Protein AF-0000000085016955 (afdb_homodimer)

Foldseek 3Di:
DEEEEDPLCVVLSVLLCVLQVHYYWDKDWDADPVGDIDIAGPDQDPDQEYEYEFAQLVPVNRLVSVQVVLVNVVVSVHNAYEYEHQHHPLLVLQDDPDPPDDSVLLVSLVVCLVRHQYYEYEPRLDDCSCVSHPHHYYYFYCLLLVLVVCLVVFDQAEEEELAPSFQVSSVNSCVSNVHHYFYWDWDDPDPVDIAIDTPPDQQAAHEYEYEEAEDACQVSVLVNLLRSVVSHHDAYEYEHAEDSHPDCNVVSNVVSRHPYYAYDVSYDDPRRDGYCSNRVSVVVVPD/DEEEEDPLCVVLSVLLCVLQVHYYWDKDWDADPVGDIDIAGPDQDPDQEYEYEFAQLVPVNRLVSVQVVLVNVVVSVHNAYEYEHQHHPLLVLQDDPDPPDDSVLLVSLVVCLVRHQYYEYEPRLDDCSCVSHPHHYYYFYCLLLQLVVCLVVFDQAEEEELDPSFQVSSVNSCVSNVHHYFYWDWDDPDPVDIAIDTPDDQQAAHEYEYEEAEDACQVSVLVNLLRSVVSHHDAYEYEHAEYSHPDCNVVSNVVSRHPYYAYDVSYDDPRRDGYCSNRVSVVVVPD

Radius of gyration: 27.91 Å; Cα contacts (8 Å, |Δi|>4): 1408; chains: 2; bounding box: 60×86×57 Å

Sequence (574 aa):
MIIVPGSKSQELAYKVSKALDVEMARVEFKRFPDNEIYVRILSEVNEDEAVIVSTQREQNDAIVEAILLADALKECGVKEITLVAPYLAYARQDKLFNPGEAISIRALAKIYSNIFDRVITINPHEEHIKEFFTIPFISGDAVPKLAEYVKDKLNDPIVLGPDQGALRFAKVAAEVLGTEYDYLEKTRISPTEIKIAPKSLDVKDRDVLIVDDIISTGGTVATAAKMLKEQGANEIIAACVHPVLIGDALNKLYFSGIKEVVGTNTFSSEVSRVDVSEVIAKLIKEGMIIVPGSKSQELAYKVSKALDVEMARVEFKRFPDNEIYVRILSEVNEDEAVIVSTQREQNDAIVEAILLADALKECGVKEITLVAPYLAYARQDKLFNPGEAISIRALAKIYSNIFDRVITINPHEEHIKEFFTIPFISGDAVPKLAEYVKDKLNDPIVLGPDQGALRFAKVAAEVLGTEYDYLEKTRISPTEIKIAPKSLDVKDRDVLIVDDIISTGGTVATAAKMLKEQGANEIIAACVHPVLIGDALNKLYFSGIKEVVGTNTFSSEVSRVDVSEVIAKLIKEG

Nearest PDB structures (foldseek):
  1u9y-assembly1_A  TM=9.905E-01  e=4.068E-45  Methanocaldococcus jannaschii
  3lrt-assembly1_B  TM=9.456E-01  e=8.128E-28  Thermoplasma volcanium
  4twb-assembly3_E  TM=9.418E-01  e=4.168E-26  Saccharolobus solfataricus
  7pn0-assembly1_A  TM=9.059E-01  e=5.254E-26  Thermus thermophilus
  1dkr-assembly1_A  TM=8.705E-01  e=6.422E-24  Bacillus subtilis

Secondary structure (DSSP, 8-state):
-EEEE-TT-HHHHHHHHHHHT-EE--EEEEE-TT--EEEEE-S----SEEEEE---SSHHHHHHHHHHHHHHHHHTT--EEEEEESS-TTTT--S-SSTTB--HHHHHHHHHHHH-SEEEEES-S-GGGGGG-SS-EEEE--HHHHHHHHTTTSSSPEEEESSGGGHHHHHHHHHHHT--EEEEEEEE-SSS-EEEEESS---TT--EEEEEEEESS-HHHHHHHHHHHHTT---EEEEEEEE---TTHHHHHHHTT-SEEEEETTS--TTEEE--HHHHHHHHHH-/-EEEE-TT-HHHHHHHHHHHT-EEPPEEEEE-TT--EEEEE-S----SEEEEE---SSHHHHHHHHHHHHHHHHHTT--EEEEEESS-TTTT--S-SSTTB--HHHHHHHHHHHH-SEEEEES-S-GGGGGG-SS-EEEE--HHHHHHHHTTTSSSPEEEESSGGGHHHHHHHHHHHT--EEEEEEEESSSS-EEEEESS---TT--EEEEEEEESS-HHHHHHHHHHHHTT---EEEEEEEE---TTHHHHHHHTT-SEEEEETTS--TTEEE--HHHHHHHHHH-

Solvent-accessible surface area (backbone atoms only — not comparable to full-atom values): 29032 Å² total; per-residue (Å²): 91,35,29,35,49,27,95,80,17,48,68,53,27,50,46,23,16,60,66,61,70,43,52,62,50,49,66,47,78,48,63,46,93,83,63,48,83,42,55,29,38,72,45,87,63,90,37,51,33,37,35,36,29,37,31,24,76,61,37,48,57,38,53,51,50,51,48,32,49,52,41,10,40,44,72,52,59,35,75,40,40,32,40,32,22,36,33,60,59,52,44,84,35,66,57,78,89,51,84,31,34,28,38,39,30,43,45,49,27,48,52,47,42,74,71,34,62,30,40,36,32,41,50,62,81,50,74,73,61,49,73,46,35,87,37,58,62,46,71,45,76,58,49,53,59,54,31,60,70,44,50,87,75,46,69,84,32,40,19,26,3,77,29,73,85,24,28,65,49,7,46,50,23,13,63,70,64,72,44,53,56,40,23,30,40,82,42,74,78,45,100,85,40,75,46,57,41,53,71,81,62,82,47,56,76,27,21,35,36,37,28,38,55,63,36,43,60,32,60,70,58,18,56,44,40,37,42,38,45,74,57,37,29,57,55,33,35,39,37,24,44,31,36,66,41,39,87,61,9,63,59,48,28,46,73,26,61,35,73,44,66,42,15,18,52,39,27,81,45,98,39,36,75,38,78,52,30,61,61,51,33,50,49,67,74,71,105,91,36,29,35,49,27,94,82,18,47,67,53,27,50,48,23,16,58,64,62,71,41,52,61,49,51,64,48,78,48,64,45,92,84,63,48,83,41,57,28,39,71,46,87,65,89,37,51,33,39,35,36,29,37,31,24,75,59,38,47,56,36,52,52,49,52,48,32,49,52,41,11,40,45,71,54,59,36,75,40,40,32,40,33,20,36,33,59,59,51,44,83,35,67,57,78,89,52,86,31,34,27,40,40,30,43,45,50,27,50,51,46,41,74,74,35,60,29,40,37,32,41,50,62,82,49,74,73,61,48,73,47,34,86,37,60,62,46,71,44,76,56,49,53,58,54,31,61,71,45,51,88,75,47,69,84,32,40,20,28,3,77,29,74,86,24,29,66,48,6,46,50,22,12,63,71,64,70,44,53,57,40,24,29,39,81,43,74,78,45,101,87,41,74,44,56,40,52,70,84,62,82,47,56,76,27,21,35,35,38,27,38,54,63,36,43,60,31,59,70,59,19,54,44,40,38,41,39,46,74,57,37,28,57,54,32,36,40,37,24,43,32,36,65,42,39,88,60,9,62,59,48,29,46,74,27,59,38,74,44,65,42,15,18,52,40,28,82,46,99,39,37,74,38,80,52,30,64,60,51,32,50,49,68,72,70,104

pLDDT: mean 96.71, std 3.35, range [75.5, 98.94]

Structure (mmCIF, N/CA/C/O backbone):
data_AF-0000000085016955-model_v1
#
loop_
_entity.id
_entity.type
_entity.pdbx_description
1 polymer 'Ribose-phosphate pyrophosphokinase'
#
loop_
_atom_site.group_PDB
_atom_site.id
_atom_site.type_symbol
_atom_site.label_atom_id
_atom_site.label_alt_id
_atom_site.label_comp_id
_atom_site.label_asym_id
_atom_site.label_entity_id
_atom_site.label_seq_id
_atom_site.pdbx_PDB_ins_code
_atom_site.Cartn_x
_atom_site.Cartn_y
_atom_site.Cartn_z
_atom_site.occupancy
_atom_site.B_iso_or_equiv
_atom_site.auth_seq_id
_atom_site.auth_comp_id
_atom_site.auth_asym_id
_atom_site.auth_atom_id
_atom_site.pdbx_PDB_model_num
ATOM 1 N N . MET A 1 1 ? -23.469 16.109 -4.352 1 96.94 1 MET A N 1
ATOM 2 C CA . MET A 1 1 ? -22.156 15.688 -3.834 1 96.94 1 MET A CA 1
ATOM 3 C C . MET A 1 1 ? -22.312 14.812 -2.602 1 96.94 1 MET A C 1
ATOM 5 O O . MET A 1 1 ? -23.203 15.039 -1.775 1 96.94 1 MET A O 1
ATOM 9 N N . ILE A 1 2 ? -21.5 13.789 -2.504 1 98.31 2 ILE A N 1
ATOM 10 C CA . ILE A 1 2 ? -21.5 12.906 -1.348 1 98.31 2 ILE A CA 1
ATOM 11 C C . ILE A 1 2 ? -20.094 12.773 -0.788 1 98.31 2 ILE A C 1
ATOM 13 O O . ILE A 1 2 ? -19.109 12.758 -1.543 1 98.31 2 ILE A O 1
ATOM 17 N N . ILE A 1 3 ? -19.969 12.727 0.561 1 98.81 3 ILE A N 1
ATOM 18 C CA . ILE A 1 3 ? -18.688 12.531 1.222 1 98.81 3 ILE A CA 1
ATOM 19 C C . ILE A 1 3 ? -18.469 11.039 1.49 1 98.81 3 ILE A C 1
ATOM 21 O O . ILE A 1 3 ? -19.359 10.359 1.986 1 98.81 3 ILE A O 1
ATOM 25 N N . VAL A 1 4 ? -17.344 10.555 1.131 1 98.88 4 VAL A N 1
ATOM 26 C CA . VAL A 1 4 ? -16.984 9.148 1.302 1 98.88 4 VAL A CA 1
ATOM 27 C C . VAL A 1 4 ? -15.805 9.023 2.256 1 98.88 4 VAL A C 1
ATOM 29 O O . VAL A 1 4 ? -14.711 9.5 1.959 1 98.88 4 VAL A O 1
ATOM 32 N N . PRO A 1 5 ? -15.984 8.406 3.424 1 98.75 5 PRO A N 1
ATOM 33 C CA . PRO A 1 5 ? -14.891 8.297 4.391 1 98.75 5 PRO A CA 1
ATOM 34 C C . PRO A 1 5 ? -13.875 7.215 4.012 1 98.75 5 PRO A C 1
ATOM 36 O O . PRO A 1 5 ? -14.258 6.148 3.523 1 98.75 5 PRO A O 1
ATOM 39 N N . GLY A 1 6 ? -12.594 7.582 4.078 1 98 6 GLY A N 1
ATOM 40 C CA . GLY A 1 6 ? -11.625 6.508 4.188 1 98 6 GLY A CA 1
ATOM 41 C C . GLY A 1 6 ? -11.672 5.793 5.523 1 98 6 GLY A C 1
ATOM 42 O O . GLY A 1 6 ? -12.234 6.309 6.492 1 98 6 GLY A O 1
ATOM 43 N N . SER A 1 7 ? -11.047 4.664 5.562 1 97.31 7 SER A N 1
ATOM 44 C CA . SER A 1 7 ? -11.148 3.82 6.75 1 97.31 7 SER A CA 1
ATOM 45 C C . SER A 1 7 ? -10.531 4.5 7.965 1 97.31 7 SER A C 1
ATOM 47 O O . SER A 1 7 ? -10.969 4.285 9.102 1 97.31 7 SER A O 1
ATOM 49 N N . LYS A 1 8 ? -9.562 5.418 7.773 1 95.62 8 LYS A N 1
ATOM 50 C CA . LYS A 1 8 ? -8.844 6.031 8.883 1 95.62 8 LYS A CA 1
ATOM 51 C C . LYS A 1 8 ? -9.258 7.488 9.07 1 95.62 8 LYS A C 1
ATOM 53 O O . LYS A 1 8 ? -8.594 8.242 9.789 1 95.62 8 LYS A O 1
ATOM 58 N N . SER A 1 9 ? -10.312 7.871 8.375 1 97.5 9 SER A N 1
ATOM 59 C CA . SER A 1 9 ? -10.727 9.266 8.422 1 97.5 9 SER A CA 1
ATOM 60 C C . SER A 1 9 ? -12.234 9.391 8.602 1 97.5 9 SER A C 1
ATOM 62 O O . SER A 1 9 ? -12.852 10.32 8.086 1 97.5 9 SER A O 1
ATOM 64 N N . GLN A 1 10 ? -12.781 8.477 9.305 1 97.25 10 GLN A N 1
ATOM 65 C CA . GLN A 1 10 ? -14.242 8.398 9.367 1 97.25 10 GLN A CA 1
ATOM 66 C C . GLN A 1 10 ? -14.82 9.578 10.141 1 97.25 10 GLN A C 1
ATOM 68 O O . GLN A 1 10 ? -15.805 10.188 9.719 1 97.25 10 GLN A O 1
ATOM 73 N N . GLU A 1 11 ? -14.258 9.938 11.305 1 97.69 11 GLU A N 1
ATOM 74 C CA . GLU A 1 11 ? -14.758 11.07 12.078 1 97.69 11 GLU A CA 1
ATOM 75 C C . GLU A 1 11 ? -14.562 12.383 11.312 1 97.69 11 GLU A C 1
ATOM 77 O O . GLU A 1 11 ? -15.461 13.219 11.273 1 97.69 11 GLU A O 1
ATOM 82 N N . LEU A 1 12 ? -13.336 12.539 10.742 1 98.5 12 LEU A N 1
ATOM 83 C CA . LEU A 1 12 ? -13.07 13.75 9.977 1 98.5 12 LEU A CA 1
ATOM 84 C C . LEU A 1 12 ? -14.039 13.883 8.812 1 98.5 12 LEU A C 1
ATOM 86 O O . LEU A 1 12 ? -14.57 14.961 8.555 1 98.5 12 LEU A O 1
ATOM 90 N N . ALA A 1 13 ? -14.281 12.742 8.086 1 98.69 13 ALA A N 1
ATOM 91 C CA . ALA A 1 13 ? -15.227 12.75 6.969 1 98.69 13 ALA A CA 1
ATOM 92 C C . ALA A 1 13 ? -16.625 13.172 7.426 1 98.69 13 ALA A C 1
ATOM 94 O O . ALA A 1 13 ? -17.297 13.938 6.742 1 98.69 13 ALA A O 1
ATOM 95 N N . TYR A 1 14 ? -17.047 12.625 8.562 1 98.5 14 TYR A N 1
ATOM 96 C CA . TYR A 1 14 ? -18.344 12.984 9.125 1 98.5 14 TYR A CA 1
ATOM 97 C C . TYR A 1 14 ? -18.422 14.477 9.398 1 98.5 14 TYR A C 1
ATOM 99 O O . TYR A 1 14 ? -19.391 15.133 9.008 1 98.5 14 TYR A O 1
ATOM 107 N N . LYS A 1 15 ? -17.406 15.055 10.039 1 98.69 15 LYS A N 1
ATOM 108 C CA . LYS A 1 15 ? -17.375 16.484 10.367 1 98.69 15 LYS A CA 1
ATOM 109 C C . LYS A 1 15 ? -17.375 17.328 9.102 1 98.69 15 LYS A C 1
ATOM 111 O O . LYS A 1 15 ? -18.016 18.391 9.055 1 98.69 15 LYS A O 1
ATOM 116 N N . VAL A 1 16 ? -16.625 16.875 8.078 1 98.81 16 VAL A N 1
ATOM 117 C CA . VAL A 1 16 ? -16.609 17.578 6.805 1 98.81 16 VAL A CA 1
ATOM 118 C C . VAL A 1 16 ? -18 17.562 6.18 1 98.81 16 VAL A C 1
ATOM 120 O O . VAL A 1 16 ? -18.469 18.578 5.668 1 98.81 16 VAL A O 1
ATOM 123 N N . SER A 1 17 ? -18.656 16.359 6.176 1 98.69 17 SER A N 1
ATOM 124 C CA . SER A 1 17 ? -20 16.25 5.613 1 98.69 17 SER A CA 1
ATOM 125 C C . SER A 1 17 ? -20.969 17.203 6.309 1 98.69 17 SER A C 1
ATOM 127 O O . SER A 1 17 ? -21.812 17.812 5.66 1 98.69 17 SER A O 1
ATOM 129 N N . LYS A 1 18 ? -20.859 17.344 7.629 1 98.5 18 LYS A N 1
ATOM 130 C CA . LYS A 1 18 ? -21.703 18.266 8.391 1 98.5 18 LYS A CA 1
ATOM 131 C C . LYS A 1 18 ? -21.422 19.719 8.023 1 98.5 18 LYS A C 1
ATOM 133 O O . LYS A 1 18 ? -22.344 20.516 7.859 1 98.5 18 LYS A O 1
ATOM 138 N N . ALA A 1 19 ? -20.125 20.047 7.91 1 98.44 19 ALA A N 1
ATOM 139 C CA . ALA A 1 19 ? -19.734 21.406 7.574 1 98.44 19 ALA A CA 1
ATOM 140 C C . ALA A 1 19 ? -20.266 21.812 6.203 1 98.44 19 ALA A C 1
ATOM 142 O O . ALA A 1 19 ? -20.594 22.984 5.977 1 98.44 19 ALA A O 1
ATOM 143 N N . LEU A 1 20 ? -20.391 20.844 5.312 1 98.25 20 LEU A N 1
ATOM 144 C CA . LEU A 1 20 ? -20.844 21.109 3.949 1 98.25 20 LEU A CA 1
ATOM 145 C C . LEU A 1 20 ? -22.344 20.906 3.83 1 98.25 20 LEU A C 1
ATOM 147 O O . LEU A 1 20 ? -22.953 21.25 2.805 1 98.25 20 LEU A O 1
ATOM 151 N N . ASP A 1 21 ? -22.953 20.359 4.797 1 97.81 21 ASP A N 1
ATOM 152 C CA . ASP A 1 21 ? -24.359 20.016 4.812 1 97.81 21 ASP A CA 1
ATOM 153 C C . ASP A 1 21 ? -24.719 19.078 3.662 1 97.81 21 ASP A C 1
ATOM 155 O O . ASP A 1 21 ? -25.625 19.344 2.883 1 97.81 21 ASP A O 1
ATOM 159 N N . VAL A 1 22 ? -23.906 17.984 3.5 1 97.81 22 VAL A N 1
ATOM 160 C CA . VAL A 1 22 ? -24.156 16.938 2.506 1 97.81 22 VAL A CA 1
ATOM 161 C C . VAL A 1 22 ? -24.078 15.562 3.162 1 97.81 22 VAL A C 1
ATOM 163 O O . VAL A 1 22 ? -23.578 15.438 4.289 1 97.81 22 VAL A O 1
ATOM 166 N N . GLU A 1 23 ? -24.469 14.562 2.52 1 97.5 23 GLU A N 1
ATOM 167 C CA . GLU A 1 23 ? -24.516 13.203 3.064 1 97.5 23 GLU A CA 1
ATOM 168 C C . GLU A 1 23 ? -23.141 12.555 3.045 1 97.5 23 GLU A C 1
ATOM 170 O O . GLU A 1 23 ? -22.328 12.82 2.154 1 97.5 23 GLU A O 1
ATOM 175 N N . MET A 1 24 ? -22.938 11.742 4.07 1 97.88 24 MET A N 1
ATOM 176 C CA . MET A 1 24 ? -21.781 10.859 4.078 1 97.88 24 MET A CA 1
ATOM 177 C C . MET A 1 24 ? -22.188 9.422 3.762 1 97.88 24 MET A C 1
ATOM 179 O O . MET A 1 24 ? -23.188 8.93 4.273 1 97.88 24 MET A O 1
ATOM 183 N N . ALA A 1 25 ? -21.453 8.82 2.934 1 98.12 25 ALA A N 1
ATOM 184 C CA . ALA A 1 25 ? -21.766 7.453 2.531 1 98.12 25 ALA A CA 1
ATOM 185 C C . ALA A 1 25 ? -21.359 6.457 3.615 1 98.12 25 ALA A C 1
ATOM 187 O O . ALA A 1 25 ? -20.344 6.641 4.281 1 98.12 25 ALA A O 1
ATOM 188 N N . ARG A 1 26 ? -22.141 5.449 3.77 1 98.06 26 ARG A N 1
ATOM 189 C CA . ARG A 1 26 ? -21.719 4.281 4.531 1 98.06 26 ARG A CA 1
ATOM 190 C C . ARG A 1 26 ? -20.844 3.363 3.689 1 98.06 26 ARG A C 1
ATOM 192 O O . ARG A 1 26 ? -21.234 2.951 2.596 1 98.06 26 ARG A O 1
ATOM 199 N N . VAL A 1 27 ? -19.688 3.104 4.191 1 98.12 27 VAL A N 1
ATOM 200 C CA . VAL A 1 27 ? -18.734 2.266 3.467 1 98.12 27 VAL A CA 1
ATOM 201 C C . VAL A 1 27 ? -18.297 1.1 4.352 1 98.12 27 VAL A C 1
ATOM 203 O O . VAL A 1 27 ? -18.047 1.277 5.547 1 98.12 27 VAL A O 1
ATOM 206 N N . GLU A 1 28 ? -18.297 -0.033 3.811 1 98.38 28 GLU A N 1
ATOM 207 C CA . GLU A 1 28 ? -17.766 -1.21 4.484 1 98.38 28 GLU A CA 1
ATOM 208 C C . GLU A 1 28 ? -16.297 -1.428 4.129 1 98.38 28 GLU A C 1
ATOM 210 O O . GLU A 1 28 ? -15.922 -1.349 2.957 1 98.38 28 GLU A O 1
ATOM 215 N N . PHE A 1 29 ? -15.523 -1.559 5.172 1 97.69 29 PHE A N 1
ATOM 216 C CA . PHE A 1 29 ? -14.117 -1.888 5.016 1 97.69 29 PHE A CA 1
ATOM 217 C C . PHE A 1 29 ? -13.805 -3.244 5.637 1 97.69 29 PHE A C 1
ATOM 219 O O . PHE A 1 29 ? -14.156 -3.502 6.789 1 97.69 29 PHE A O 1
ATOM 226 N N . LYS A 1 30 ? -13.164 -4.117 4.883 1 96.81 30 LYS A N 1
ATOM 227 C CA . LYS A 1 30 ? -12.703 -5.41 5.379 1 96.81 30 LYS A CA 1
ATOM 228 C C . LYS A 1 30 ? -11.336 -5.77 4.809 1 96.81 30 LYS A C 1
ATOM 230 O O . LYS A 1 30 ? -10.828 -5.086 3.918 1 96.81 30 LYS A O 1
ATOM 235 N N . ARG A 1 31 ? -10.742 -6.68 5.418 1 95.38 31 ARG A N 1
ATOM 236 C CA . ARG A 1 31 ? -9.539 -7.32 4.887 1 95.38 31 ARG A CA 1
ATOM 237 C C . ARG A 1 31 ? -9.773 -8.805 4.633 1 95.38 31 ARG A C 1
ATOM 239 O O . ARG A 1 31 ? -10.438 -9.477 5.426 1 95.38 31 ARG A O 1
ATOM 246 N N . PHE A 1 32 ? -9.25 -9.219 3.545 1 94.69 32 PHE A N 1
ATOM 247 C CA . PHE A 1 32 ? -9.242 -10.656 3.314 1 94.69 32 PHE A CA 1
ATOM 248 C C . PHE A 1 32 ? -8.164 -11.336 4.145 1 94.69 32 PHE A C 1
ATOM 250 O O . PHE A 1 32 ? -7.258 -10.672 4.656 1 94.69 32 PHE A O 1
ATOM 257 N N . PRO A 1 33 ? -8.273 -12.656 4.305 1 90.88 33 PRO A N 1
ATOM 258 C CA . PRO A 1 33 ? -7.254 -13.359 5.086 1 90.88 33 PRO A CA 1
ATOM 259 C C . PRO A 1 33 ? -5.836 -13.086 4.598 1 90.88 33 PRO A C 1
ATOM 261 O O . PRO A 1 33 ? -4.895 -13.078 5.395 1 90.88 33 PRO A O 1
ATOM 264 N N . ASP A 1 34 ? -5.637 -12.844 3.342 1 91.31 34 ASP A N 1
ATOM 265 C CA . ASP A 1 34 ? -4.312 -12.562 2.797 1 91.31 34 ASP A CA 1
ATOM 266 C C . ASP A 1 34 ? -3.951 -11.086 2.963 1 91.31 34 ASP A C 1
ATOM 268 O O . ASP A 1 34 ? -2.92 -10.633 2.463 1 91.31 34 ASP A O 1
ATOM 272 N N . ASN A 1 35 ? -4.828 -10.312 3.529 1 93.12 35 ASN A N 1
ATOM 273 C CA . ASN A 1 35 ? -4.621 -8.93 3.945 1 93.12 35 ASN A CA 1
ATOM 274 C C . ASN A 1 35 ? -4.969 -7.953 2.828 1 93.12 35 ASN A C 1
ATOM 276 O O . ASN A 1 35 ? -4.73 -6.75 2.955 1 93.12 35 ASN A O 1
ATOM 280 N N . GLU A 1 36 ? -5.512 -8.422 1.721 1 96.62 36 GLU A N 1
ATOM 281 C CA . GLU A 1 36 ? -6.016 -7.504 0.704 1 96.62 36 GLU A CA 1
ATOM 282 C C . GLU A 1 36 ? -7.172 -6.664 1.242 1 96.62 36 GLU A C 1
ATOM 284 O O . GLU A 1 36 ? -7.957 -7.133 2.066 1 96.62 36 GLU A O 1
ATOM 289 N N . ILE A 1 37 ? -7.25 -5.496 0.701 1 97.81 37 ILE A N 1
ATOM 290 C CA . ILE A 1 37 ? -8.281 -4.555 1.12 1 97.81 37 ILE A CA 1
ATOM 291 C C . ILE A 1 37 ? -9.562 -4.809 0.331 1 97.81 37 ILE A C 1
ATOM 293 O O . ILE A 1 37 ? -9.516 -5.062 -0.875 1 97.81 37 ILE A O 1
ATOM 297 N N . TYR A 1 38 ? -10.656 -4.844 1.092 1 98.06 38 TYR A N 1
ATOM 298 C CA . TYR A 1 38 ? -11.992 -4.895 0.523 1 98.06 38 TYR A CA 1
ATOM 299 C C . TYR A 1 38 ? -12.789 -3.648 0.89 1 98.06 38 TYR A C 1
ATOM 301 O O . TYR A 1 38 ? -12.828 -3.25 2.057 1 98.06 38 TYR A O 1
ATOM 309 N N . VAL A 1 39 ? -13.328 -2.98 -0.147 1 98.38 39 VAL A N 1
ATOM 310 C CA . VAL A 1 39 ? -14.188 -1.83 0.114 1 98.38 39 VAL A CA 1
ATOM 311 C C . VAL A 1 39 ? -15.531 -2.018 -0.589 1 98.38 39 VAL A C 1
ATOM 313 O O . VAL A 1 39 ? -15.586 -2.568 -1.691 1 98.38 39 VAL A O 1
ATOM 316 N N . ARG A 1 40 ? -16.609 -1.536 0.021 1 98.5 40 ARG A N 1
ATOM 317 C CA . ARG A 1 40 ? -17.938 -1.562 -0.573 1 98.5 40 ARG A CA 1
ATOM 318 C C . ARG A 1 40 ? -18.766 -0.364 -0.118 1 98.5 40 ARG A C 1
ATOM 320 O O . ARG A 1 40 ? -18.953 -0.145 1.082 1 98.5 40 ARG A O 1
ATOM 327 N N . ILE A 1 41 ? -19.203 0.417 -1.069 1 98.19 41 ILE A N 1
ATOM 328 C CA . ILE A 1 41 ? -20.141 1.505 -0.774 1 98.19 41 ILE A CA 1
ATOM 329 C C . ILE A 1 41 ? -21.531 0.942 -0.558 1 98.19 41 ILE A C 1
ATOM 331 O O . ILE A 1 41 ? -22.172 0.459 -1.498 1 98.19 41 ILE A O 1
ATOM 335 N N . LEU A 1 42 ? -22.016 1.008 0.634 1 97.31 42 LEU A N 1
ATOM 336 C CA . LEU A 1 42 ? -23.297 0.428 0.978 1 97.31 42 LEU A CA 1
ATOM 337 C C . LEU A 1 42 ? -24.438 1.402 0.668 1 97.31 42 LEU A C 1
ATOM 339 O O . LEU A 1 42 ? -25.547 0.984 0.323 1 97.31 42 LEU A O 1
ATOM 343 N N . SER A 1 43 ? -24.109 2.729 0.792 1 96.25 43 SER A N 1
ATOM 344 C CA . SER A 1 43 ? -25.109 3.754 0.509 1 96.25 43 SER A CA 1
ATOM 345 C C . SER A 1 43 ? -25.406 3.84 -0.984 1 96.25 43 SER A C 1
ATOM 347 O O . SER A 1 43 ? -24.516 3.635 -1.812 1 96.25 43 SER A O 1
ATOM 349 N N . GLU A 1 44 ? -26.641 4.145 -1.262 1 94.81 44 GLU A N 1
ATOM 350 C CA . GLU A 1 44 ? -26.953 4.5 -2.641 1 94.81 44 GLU A CA 1
ATOM 351 C C . GLU A 1 44 ? -26.359 5.852 -3.018 1 94.81 44 GLU A C 1
ATOM 353 O O . GLU A 1 44 ? -26.547 6.844 -2.312 1 94.81 44 GLU A O 1
ATOM 358 N N . VAL A 1 45 ? -25.609 5.793 -4.047 1 95.19 45 VAL A N 1
ATOM 359 C CA . VAL A 1 45 ? -24.969 7.02 -4.508 1 95.19 45 VAL A CA 1
ATOM 360 C C . VAL A 1 45 ? -25.75 7.602 -5.684 1 95.19 45 VAL A C 1
ATOM 362 O O . VAL A 1 45 ? -25.781 7.016 -6.77 1 95.19 45 VAL A O 1
ATOM 365 N N . ASN A 1 46 ? -26.438 8.68 -5.527 1 93.62 46 ASN A N 1
ATOM 366 C CA . ASN A 1 46 ? -27.219 9.328 -6.562 1 93.62 46 ASN A CA 1
ATOM 367 C C . ASN A 1 46 ? -26.609 10.664 -6.984 1 93.62 46 ASN A C 1
ATOM 369 O O . ASN A 1 46 ? -27.281 11.484 -7.613 1 93.62 46 ASN A O 1
ATOM 373 N N . GLU A 1 47 ? -25.438 10.883 -6.602 1 92.94 47 GLU A N 1
ATOM 374 C CA . GLU A 1 47 ? -24.734 12.125 -6.875 1 92.94 47 GLU A CA 1
ATOM 375 C C . GLU A 1 47 ? -23.703 11.945 -7.996 1 92.94 47 GLU A C 1
ATOM 377 O O . GLU A 1 47 ? -23.141 10.867 -8.156 1 92.94 47 GLU A O 1
ATOM 382 N N . ASP A 1 48 ? -23.531 12.992 -8.633 1 96.38 48 ASP A N 1
ATOM 383 C CA . ASP A 1 48 ? -22.547 12.969 -9.719 1 96.38 48 ASP A CA 1
ATOM 384 C C . ASP A 1 48 ? -21.141 13.25 -9.188 1 96.38 48 ASP A C 1
ATOM 386 O O . ASP A 1 48 ? -20.156 12.961 -9.859 1 96.38 48 ASP A O 1
ATOM 390 N N . GLU A 1 49 ? -21.094 13.875 -8.016 1 98.06 49 GLU A N 1
ATOM 391 C CA . GLU A 1 49 ? -19.812 14.25 -7.426 1 98.06 49 GLU A CA 1
ATOM 392 C C . GLU A 1 49 ? -19.609 13.555 -6.082 1 98.06 49 GLU A C 1
ATOM 394 O O . GLU A 1 49 ? -20.531 13.469 -5.273 1 98.06 49 GLU A O 1
ATOM 399 N N . ALA A 1 50 ? -18.406 12.992 -5.895 1 98.69 50 ALA A N 1
ATOM 400 C CA . ALA A 1 50 ? -18.031 12.406 -4.613 1 98.69 50 ALA A CA 1
ATOM 401 C C . ALA A 1 50 ? -16.703 12.961 -4.125 1 98.69 50 ALA A C 1
ATOM 403 O O . ALA A 1 50 ? -15.844 13.328 -4.934 1 98.69 50 ALA A O 1
ATOM 404 N N . VAL A 1 51 ? -16.562 13.07 -2.84 1 98.88 51 VAL A N 1
ATOM 405 C CA . VAL A 1 51 ? -15.32 13.492 -2.191 1 98.88 51 VAL A CA 1
ATOM 406 C C . VAL A 1 51 ? -14.852 12.414 -1.217 1 98.88 51 VAL A C 1
ATOM 408 O O . VAL A 1 51 ? -15.531 12.125 -0.228 1 98.88 51 VAL A O 1
ATOM 411 N N . ILE A 1 52 ? -13.758 11.812 -1.558 1 98.94 52 ILE A N 1
ATOM 412 C CA . ILE A 1 52 ? -13.148 10.844 -0.649 1 98.94 52 ILE A CA 1
ATOM 413 C C . ILE A 1 52 ? -12.266 11.57 0.365 1 98.94 52 ILE A C 1
ATOM 415 O O . ILE A 1 52 ? -11.352 12.305 -0.012 1 98.94 52 ILE A O 1
ATOM 419 N N . VAL A 1 53 ? -12.539 11.445 1.661 1 98.88 53 VAL A N 1
ATOM 420 C CA . VAL A 1 53 ? -11.688 11.969 2.725 1 98.88 53 VAL A CA 1
ATOM 421 C C . VAL A 1 53 ? -10.859 10.836 3.33 1 98.88 53 VAL A C 1
ATOM 423 O O . VAL A 1 53 ? -11.383 10.016 4.082 1 98.88 53 VAL A O 1
ATOM 426 N N . SER A 1 54 ? -9.609 10.844 2.955 1 98.25 54 SER A N 1
ATOM 427 C CA . SER A 1 54 ? -8.75 9.719 3.322 1 98.25 54 SER A CA 1
ATOM 428 C C . SER A 1 54 ? -7.34 10.188 3.66 1 98.25 54 SER A C 1
ATOM 430 O O . SER A 1 54 ? -6.492 10.312 2.775 1 98.25 54 SER A O 1
ATOM 432 N N . THR A 1 55 ? -7.066 10.367 5.016 1 97.88 55 THR A N 1
ATOM 433 C CA . THR A 1 55 ? -5.699 10.641 5.445 1 97.88 55 THR A CA 1
ATOM 434 C C . THR A 1 55 ? -4.801 9.438 5.188 1 97.88 55 THR A C 1
ATOM 436 O O . THR A 1 55 ? -5.223 8.297 5.355 1 97.88 55 THR A O 1
ATOM 439 N N . GLN A 1 56 ? -3.594 9.656 4.809 1 97.06 56 GLN A N 1
ATOM 440 C CA . GLN A 1 56 ? -2.727 8.555 4.414 1 97.06 56 GLN A CA 1
ATOM 441 C C . GLN A 1 56 ? -1.754 8.188 5.531 1 97.06 56 GLN A C 1
ATOM 443 O O . GLN A 1 56 ? -0.539 8.18 5.324 1 97.06 56 GLN A O 1
ATOM 448 N N . ARG A 1 57 ? -2.156 7.859 6.809 1 91.56 57 ARG A N 1
ATOM 449 C CA . ARG A 1 57 ? -1.387 7.387 7.957 1 91.56 57 ARG A CA 1
ATOM 450 C C . ARG A 1 57 ? -0.849 5.98 7.711 1 91.56 57 ARG A C 1
ATOM 452 O O . ARG A 1 57 ? 0.335 5.719 7.93 1 91.56 57 ARG A O 1
ATOM 459 N N . GLU A 1 58 ? -1.43 4.84 7.438 1 93.12 58 GLU A N 1
ATOM 460 C CA . GLU A 1 58 ? -1.026 3.578 6.828 1 93.12 58 GLU A CA 1
ATOM 461 C C . GLU A 1 58 ? -0.925 3.705 5.309 1 93.12 58 GLU A C 1
ATOM 463 O O . GLU A 1 58 ? -1.76 3.168 4.578 1 93.12 58 GLU A O 1
ATOM 468 N N . GLN A 1 59 ? 0.219 4.293 5.055 1 97 59 GLN A N 1
ATOM 469 C CA . GLN A 1 59 ? 0.345 5.031 3.803 1 97 59 GLN A CA 1
ATOM 470 C C . GLN A 1 59 ? -0.023 4.156 2.607 1 97 59 GLN A C 1
ATOM 472 O O . GLN A 1 59 ? -0.909 4.504 1.825 1 97 59 GLN A O 1
ATOM 477 N N . ASN A 1 60 ? 0.58 3.01 2.479 1 98.19 60 ASN A N 1
ATOM 478 C CA . ASN A 1 60 ? 0.365 2.186 1.294 1 98.19 60 ASN A CA 1
ATOM 479 C C . ASN A 1 60 ? -1.049 1.612 1.259 1 98.19 60 ASN A C 1
ATOM 481 O O . ASN A 1 60 ? -1.659 1.521 0.192 1 98.19 60 ASN A O 1
ATOM 485 N N . ASP A 1 61 ? -1.576 1.238 2.445 1 97.88 61 ASP A N 1
ATOM 486 C CA . ASP A 1 61 ? -2.967 0.8 2.525 1 97.88 61 ASP A CA 1
ATOM 487 C C . ASP A 1 61 ? -3.92 1.922 2.121 1 97.88 61 ASP A C 1
ATOM 489 O O . ASP A 1 61 ? -4.875 1.694 1.374 1 97.88 61 ASP A O 1
ATOM 493 N N . ALA A 1 62 ? -3.631 3.109 2.641 1 98.19 62 ALA A N 1
ATOM 494 C CA . ALA A 1 62 ? -4.508 4.246 2.361 1 98.19 62 ALA A CA 1
ATOM 495 C C . ALA A 1 62 ? -4.508 4.586 0.874 1 98.19 62 ALA A C 1
ATOM 497 O O . ALA A 1 62 ? -5.547 4.934 0.311 1 98.19 62 ALA A O 1
ATOM 498 N N . ILE A 1 63 ? -3.348 4.496 0.268 1 98.62 63 ILE A N 1
ATOM 499 C CA . ILE A 1 63 ? -3.215 4.801 -1.152 1 98.62 63 ILE A CA 1
ATOM 500 C C . ILE A 1 63 ? -4.031 3.805 -1.973 1 98.62 63 ILE A C 1
ATOM 502 O O . ILE A 1 63 ? -4.852 4.203 -2.805 1 98.62 63 ILE A O 1
ATOM 506 N N . VAL A 1 64 ? -3.885 2.539 -1.7 1 98.69 64 VAL A N 1
ATOM 507 C CA . VAL A 1 64 ? -4.598 1.506 -2.445 1 98.69 64 VAL A CA 1
ATOM 508 C C . VAL A 1 64 ? -6.094 1.602 -2.156 1 98.69 64 VAL A C 1
ATOM 510 O O . VAL A 1 64 ? -6.918 1.49 -3.066 1 98.69 64 VAL A O 1
ATOM 513 N N . GLU A 1 65 ? -6.43 1.822 -0.894 1 98.62 65 GLU A N 1
ATOM 514 C CA . GLU A 1 65 ? -7.832 1.952 -0.509 1 98.62 65 GLU A CA 1
ATOM 515 C C . GLU A 1 65 ? -8.508 3.086 -1.272 1 98.62 65 GLU A C 1
ATOM 517 O O . GLU A 1 65 ? -9.641 2.939 -1.735 1 98.62 65 GLU A O 1
ATOM 522 N N . ALA A 1 66 ? -7.805 4.203 -1.399 1 98.69 66 ALA A N 1
ATOM 523 C CA . ALA A 1 66 ? -8.359 5.336 -2.133 1 98.69 66 ALA A CA 1
ATOM 524 C C . ALA A 1 66 ? -8.594 4.977 -3.598 1 98.69 66 ALA A C 1
ATOM 526 O O . ALA A 1 66 ? -9.609 5.367 -4.184 1 98.69 66 ALA A O 1
ATOM 527 N N . ILE A 1 67 ? -7.684 4.254 -4.16 1 98.75 67 ILE A N 1
ATOM 528 C CA . ILE A 1 67 ? -7.785 3.814 -5.547 1 98.75 67 ILE A CA 1
ATOM 529 C C . ILE A 1 67 ? -9 2.906 -5.715 1 98.75 67 ILE A C 1
ATOM 531 O O . ILE A 1 67 ? -9.781 3.07 -6.652 1 98.75 67 ILE A O 1
ATOM 535 N N . LEU A 1 68 ? -9.172 1.962 -4.781 1 98.81 68 LEU A N 1
ATOM 536 C CA . LEU A 1 68 ? -10.297 1.029 -4.844 1 98.81 68 LEU A CA 1
ATOM 537 C C . LEU A 1 68 ? -11.617 1.758 -4.645 1 98.81 68 LEU A C 1
ATOM 539 O O . LEU A 1 68 ? -12.609 1.457 -5.32 1 98.81 68 LEU A O 1
ATOM 543 N N . LEU A 1 69 ? -11.641 2.717 -3.74 1 98.81 69 LEU A N 1
ATOM 544 C CA . LEU A 1 69 ? -12.852 3.498 -3.51 1 98.81 69 LEU A CA 1
ATOM 545 C C . LEU A 1 69 ? -13.258 4.258 -4.77 1 98.81 69 LEU A C 1
ATOM 547 O O . LEU A 1 69 ? -14.445 4.352 -5.086 1 98.81 69 LEU A O 1
ATOM 551 N N . ALA A 1 70 ? -12.266 4.816 -5.457 1 98.81 70 ALA A N 1
ATOM 552 C CA . ALA A 1 70 ? -12.555 5.527 -6.699 1 98.81 70 ALA A CA 1
ATOM 553 C C . ALA A 1 70 ? -13.227 4.605 -7.715 1 98.81 70 ALA A C 1
ATOM 555 O O . ALA A 1 70 ? -14.188 4.996 -8.383 1 98.81 70 ALA A O 1
ATOM 556 N N . ASP A 1 71 ? -12.734 3.404 -7.832 1 98.62 71 ASP A N 1
ATOM 557 C CA . ASP A 1 71 ? -13.312 2.434 -8.75 1 98.62 71 ASP A CA 1
ATOM 558 C C . ASP A 1 71 ? -14.758 2.105 -8.367 1 98.62 71 ASP A C 1
ATOM 560 O O . ASP A 1 71 ? -15.641 2.053 -9.227 1 98.62 71 ASP A O 1
ATOM 564 N N . ALA A 1 72 ? -14.977 1.867 -7.07 1 98.5 72 ALA A N 1
ATOM 565 C CA . ALA A 1 72 ? -16.312 1.564 -6.574 1 98.5 72 ALA A CA 1
ATOM 566 C C . ALA A 1 72 ? -17.281 2.701 -6.883 1 98.5 72 ALA A C 1
ATOM 568 O O . ALA A 1 72 ? -18.422 2.461 -7.281 1 98.5 72 ALA A O 1
ATOM 569 N N . LEU A 1 73 ? -16.797 3.926 -6.699 1 98.62 73 LEU A N 1
ATOM 570 C CA . LEU A 1 73 ? -17.641 5.094 -6.934 1 98.62 73 LEU A CA 1
ATOM 571 C C . LEU A 1 73 ? -17.984 5.223 -8.414 1 98.62 73 LEU A C 1
ATOM 573 O O . LEU A 1 73 ? -19.125 5.539 -8.758 1 98.62 73 LEU A O 1
ATOM 577 N N . LYS A 1 74 ? -17.031 4.996 -9.273 1 97.75 74 LYS A N 1
ATOM 578 C CA . LYS A 1 74 ? -17.312 5.031 -10.703 1 97.75 74 LYS A CA 1
ATOM 579 C C . LYS A 1 74 ? -18.328 3.963 -11.094 1 97.75 74 LYS A C 1
ATOM 581 O O . LYS A 1 74 ? -19.203 4.207 -11.93 1 97.75 74 LYS A O 1
ATOM 586 N N . GLU A 1 75 ? -18.172 2.809 -10.469 1 95.88 75 GLU A N 1
ATOM 587 C CA . GLU A 1 75 ? -19.141 1.73 -10.68 1 95.88 75 GLU A CA 1
ATOM 588 C C . GLU A 1 75 ? -20.547 2.158 -10.266 1 95.88 75 GLU A C 1
ATOM 590 O O . GLU A 1 75 ? -21.531 1.714 -10.859 1 95.88 75 GLU A O 1
ATOM 595 N N . CYS A 1 76 ? -20.594 3.029 -9.312 1 96.62 76 CYS A N 1
ATOM 596 C CA . CYS A 1 76 ? -21.875 3.512 -8.812 1 96.62 76 CYS A CA 1
ATOM 597 C C . CYS A 1 76 ? -22.406 4.652 -9.672 1 96.62 76 CYS A C 1
ATOM 599 O O . CYS A 1 76 ? -23.516 5.156 -9.438 1 96.62 76 CYS A O 1
ATOM 601 N N . GLY A 1 77 ? -21.609 5.129 -10.664 1 96.62 77 GLY A N 1
ATOM 602 C CA . GLY A 1 77 ? -22.094 6.125 -11.602 1 96.62 77 GLY A CA 1
ATOM 603 C C . GLY A 1 77 ? -21.562 7.52 -11.312 1 96.62 77 GLY A C 1
ATOM 604 O O . GLY A 1 77 ? -21.969 8.484 -11.961 1 96.62 77 GLY A O 1
ATOM 605 N N . VAL A 1 78 ? -20.688 7.66 -10.336 1 98.19 78 VAL A N 1
ATOM 606 C CA . VAL A 1 78 ? -20.125 8.969 -10.023 1 98.19 78 VAL A CA 1
ATOM 607 C C . VAL A 1 78 ? -19.266 9.453 -11.18 1 98.19 78 VAL A C 1
ATOM 609 O O . VAL A 1 78 ? -18.5 8.68 -11.758 1 98.19 78 VAL A O 1
ATOM 612 N N . LYS A 1 79 ? -19.344 10.719 -11.469 1 98.06 79 LYS A N 1
ATOM 613 C CA . LYS A 1 79 ? -18.656 11.273 -12.641 1 98.06 79 LYS A CA 1
ATOM 614 C C . LYS A 1 79 ? -17.375 12 -12.242 1 98.06 79 LYS A C 1
ATOM 616 O O . LYS A 1 79 ? -16.391 11.969 -12.969 1 98.06 79 LYS A O 1
ATOM 621 N N . GLU A 1 80 ? -17.469 12.688 -11.117 1 98.5 80 GLU A N 1
ATOM 622 C CA . GLU A 1 80 ? -16.328 13.469 -10.641 1 98.5 80 GLU A CA 1
ATOM 623 C C . GLU A 1 80 ? -15.945 13.07 -9.219 1 98.5 80 GLU A C 1
ATOM 625 O O . GLU A 1 80 ? -16.797 13.055 -8.32 1 98.5 80 GLU A O 1
ATOM 630 N N . ILE A 1 81 ? -14.672 12.758 -9.047 1 98.81 81 ILE A N 1
ATOM 631 C CA . ILE A 1 81 ? -14.219 12.32 -7.73 1 98.81 81 ILE A CA 1
ATOM 632 C C . ILE A 1 81 ? -13.07 13.203 -7.258 1 98.81 81 ILE A C 1
ATOM 634 O O . ILE A 1 81 ? -12.07 13.367 -7.965 1 98.81 81 ILE A O 1
ATOM 638 N N . THR A 1 82 ? -13.18 13.805 -6.062 1 98.88 82 THR A N 1
ATOM 639 C CA . THR A 1 82 ? -12.125 14.555 -5.383 1 98.88 82 THR A CA 1
ATOM 640 C C . THR A 1 82 ? -11.5 13.719 -4.27 1 98.88 82 THR A C 1
ATOM 642 O O . THR A 1 82 ? -12.211 13.086 -3.484 1 98.88 82 THR A O 1
ATOM 645 N N . LEU A 1 83 ? -10.18 13.664 -4.285 1 98.88 83 LEU A N 1
ATOM 646 C CA . LEU A 1 83 ? -9.477 13.047 -3.162 1 98.88 83 LEU A CA 1
ATOM 647 C C . LEU A 1 83 ? -9 14.109 -2.172 1 98.88 83 LEU A C 1
ATOM 649 O O . LEU A 1 83 ? -8.211 14.992 -2.527 1 98.88 83 LEU A O 1
ATOM 653 N N . VAL A 1 84 ? -9.523 14.078 -0.997 1 98.88 84 VAL A N 1
ATOM 654 C CA . VAL A 1 84 ? -8.984 14.852 0.117 1 98.88 84 VAL A CA 1
ATOM 655 C C . VAL A 1 84 ? -8.055 13.977 0.953 1 98.88 84 VAL A C 1
ATOM 657 O O . VAL A 1 84 ? -8.508 13.047 1.626 1 98.88 84 VAL A O 1
ATOM 660 N N . ALA A 1 85 ? -6.82 14.227 0.844 1 98.75 85 ALA A N 1
ATOM 661 C CA . ALA A 1 85 ? -5.801 13.578 1.669 1 98.75 85 ALA A CA 1
ATOM 662 C C . ALA A 1 85 ? -5.176 14.578 2.639 1 98.75 85 ALA A C 1
ATOM 664 O O . ALA A 1 85 ? -4.102 15.125 2.371 1 98.75 85 ALA A O 1
ATOM 665 N N . PRO A 1 86 ? -5.805 14.727 3.803 1 98.62 86 PRO A N 1
ATOM 666 C CA . PRO A 1 86 ? -5.293 15.742 4.727 1 98.62 86 PRO A CA 1
ATOM 667 C C . PRO A 1 86 ? -3.803 15.57 5.02 1 98.62 86 PRO A C 1
ATOM 669 O O . PRO A 1 86 ? -3.062 16.562 5.066 1 98.62 86 PRO A O 1
ATOM 672 N N . TYR A 1 87 ? -3.365 14.414 5.336 1 98.5 87 TYR A N 1
ATOM 673 C CA . TYR A 1 87 ? -1.964 14.008 5.332 1 98.5 87 TYR A CA 1
ATOM 674 C C . TYR A 1 87 ? -1.619 13.242 4.059 1 98.5 87 TYR A C 1
ATOM 676 O O . TYR A 1 87 ? -2.146 12.156 3.82 1 98.5 87 TYR A O 1
ATOM 684 N N . LEU A 1 88 ? -0.803 13.789 3.225 1 98.38 88 LEU A N 1
ATOM 685 C CA . LEU A 1 88 ? -0.411 13.188 1.953 1 98.38 88 LEU A CA 1
ATOM 686 C C . LEU A 1 88 ? 0.9 12.422 2.092 1 98.38 88 LEU A C 1
ATOM 688 O O . LEU A 1 88 ? 1.967 13.031 2.215 1 98.38 88 LEU A O 1
ATOM 692 N N . ALA A 1 89 ? 0.822 11.148 1.947 1 97.94 89 ALA A N 1
ATOM 693 C CA . ALA A 1 89 ? 1.989 10.281 2.098 1 97.94 89 ALA A CA 1
ATOM 694 C C . ALA A 1 89 ? 3.01 10.539 0.992 1 97.94 89 ALA A C 1
ATOM 696 O O . ALA A 1 89 ? 2.646 10.953 -0.11 1 97.94 89 ALA A O 1
ATOM 697 N N . TYR A 1 90 ? 4.301 10.344 1.303 1 98.25 90 TYR A N 1
ATOM 698 C CA . TYR A 1 90 ? 5.43 10.375 0.378 1 98.25 90 TYR A CA 1
ATOM 699 C C . TYR A 1 90 ? 5.703 11.797 -0.095 1 98.25 90 TYR A C 1
ATOM 701 O O . TYR A 1 90 ? 6.539 12.016 -0.975 1 98.25 90 TYR A O 1
ATOM 709 N N . ALA A 1 91 ? 5.027 12.836 0.515 1 96.94 91 ALA A N 1
ATOM 710 C CA . ALA A 1 91 ? 5.18 14.227 0.095 1 96.94 91 ALA A CA 1
ATOM 711 C C . ALA A 1 91 ? 6.574 14.75 0.426 1 96.94 91 ALA A C 1
ATOM 713 O O . ALA A 1 91 ? 7.02 15.75 -0.143 1 96.94 91 ALA A O 1
ATOM 714 N N . ARG A 1 92 ? 7.328 14.078 1.375 1 95.75 92 ARG A N 1
ATOM 715 C CA . ARG A 1 92 ? 8.68 14.484 1.731 1 95.75 92 ARG A CA 1
ATOM 716 C C . ARG A 1 92 ? 9.703 13.914 0.751 1 95.75 92 ARG A C 1
ATOM 718 O O . ARG A 1 92 ? 10.859 14.336 0.733 1 95.75 92 ARG A O 1
ATOM 725 N N . GLN A 1 93 ? 9.297 12.883 -0.049 1 97.31 93 GLN A N 1
ATOM 726 C CA . GLN A 1 93 ? 10.141 12.336 -1.106 1 97.31 93 GLN A CA 1
ATOM 727 C C . GLN A 1 93 ? 9.875 13.031 -2.438 1 97.31 93 GLN A C 1
ATOM 729 O O . GLN A 1 93 ? 9.406 12.406 -3.391 1 97.31 93 GLN A O 1
ATOM 734 N N . ASP A 1 94 ? 10.234 14.367 -2.504 1 97.25 94 ASP A N 1
ATOM 735 C CA . ASP A 1 94 ? 9.781 15.258 -3.57 1 97.25 94 ASP A CA 1
ATOM 736 C C . ASP A 1 94 ? 10.945 15.672 -4.465 1 97.25 94 ASP A C 1
ATOM 738 O O . ASP A 1 94 ? 10.758 16.391 -5.449 1 97.25 94 ASP A O 1
ATOM 742 N N . LYS A 1 95 ? 12.125 15.211 -4.152 1 96.31 95 LYS A N 1
ATOM 743 C CA . LYS A 1 95 ? 13.289 15.539 -4.961 1 96.31 95 LYS A CA 1
ATOM 744 C C . LYS A 1 95 ? 14.359 14.453 -4.844 1 96.31 95 LYS A C 1
ATOM 746 O O . LYS A 1 95 ? 14.266 13.57 -3.988 1 96.31 95 LYS A O 1
ATOM 751 N N . LEU A 1 96 ? 15.352 14.539 -5.746 1 95.81 96 LEU A N 1
ATOM 752 C CA . LEU A 1 96 ? 16.484 13.617 -5.727 1 95.81 96 LEU A CA 1
ATOM 753 C C . LEU A 1 96 ? 17.578 14.125 -4.805 1 95.81 96 LEU A C 1
ATOM 755 O O . LEU A 1 96 ? 17.969 15.289 -4.879 1 95.81 96 LEU A O 1
ATOM 759 N N . PHE A 1 97 ? 17.984 13.289 -3.934 1 94.62 97 PHE A N 1
ATOM 760 C CA . PHE A 1 97 ? 19.188 13.586 -3.152 1 94.62 97 PHE A CA 1
ATOM 761 C C . PHE A 1 97 ? 20.375 12.773 -3.656 1 94.62 97 PHE A C 1
ATOM 763 O O . PHE A 1 97 ? 21.516 13.242 -3.602 1 94.62 97 PHE A O 1
ATOM 770 N N . ASN A 1 98 ? 20.078 11.539 -4.113 1 95.56 98 ASN A N 1
ATOM 771 C CA . ASN A 1 98 ? 21.062 10.625 -4.695 1 95.56 98 ASN A CA 1
ATOM 772 C C . ASN A 1 98 ? 20.578 10.062 -6.027 1 95.56 98 ASN A C 1
ATOM 774 O O . ASN A 1 98 ? 19.375 9.805 -6.203 1 95.56 98 ASN A O 1
ATOM 778 N N . PRO A 1 99 ? 21.516 9.883 -6.941 1 95.38 99 PRO A N 1
ATOM 779 C CA . PRO A 1 99 ? 21.109 9.227 -8.188 1 95.38 99 PRO A CA 1
ATOM 780 C C . PRO A 1 99 ? 20.484 7.855 -7.953 1 95.38 99 PRO A C 1
ATOM 782 O O . PRO A 1 99 ? 20.906 7.113 -7.066 1 95.38 99 PRO A O 1
ATOM 785 N N . GLY A 1 100 ? 19.5 7.59 -8.75 1 96.88 100 GLY A N 1
ATOM 786 C CA . GLY A 1 100 ? 18.891 6.273 -8.68 1 96.88 100 GLY A CA 1
ATOM 787 C C . GLY A 1 100 ? 17.656 6.227 -7.793 1 96.88 100 GLY A C 1
ATOM 788 O O . GLY A 1 100 ? 16.938 5.227 -7.777 1 96.88 100 GLY A O 1
ATOM 789 N N . GLU A 1 101 ? 17.422 7.359 -7.094 1 97.56 101 GLU A N 1
ATOM 790 C CA . GLU A 1 101 ? 16.25 7.426 -6.223 1 97.56 101 GLU A CA 1
ATOM 791 C C . GLU A 1 101 ? 14.977 7.676 -7.023 1 97.56 101 GLU A C 1
ATOM 793 O O . GLU A 1 101 ? 15.039 8.164 -8.156 1 97.56 101 GLU A O 1
ATOM 798 N N . ALA A 1 102 ? 13.898 7.305 -6.43 1 98 102 ALA A N 1
ATOM 799 C CA . ALA A 1 102 ? 12.602 7.734 -6.953 1 98 102 ALA A CA 1
ATOM 800 C C . ALA A 1 102 ? 12.219 9.102 -6.406 1 98 102 ALA A C 1
ATOM 802 O O . ALA A 1 102 ? 12.625 9.477 -5.305 1 98 102 ALA A O 1
ATOM 803 N N . ILE A 1 103 ? 11.594 9.852 -7.219 1 98.38 103 ILE A N 1
ATOM 804 C CA . ILE A 1 103 ? 10.766 10.93 -6.68 1 98.38 103 ILE A CA 1
ATOM 805 C C . ILE A 1 103 ? 9.352 10.414 -6.418 1 98.38 103 ILE A C 1
ATOM 807 O O . ILE A 1 103 ? 8.5 10.461 -7.305 1 98.38 103 ILE A O 1
ATOM 811 N N . SER A 1 104 ? 9.172 9.945 -5.211 1 98.5 104 SER A N 1
ATOM 812 C CA . SER A 1 104 ? 8.023 9.109 -4.891 1 98.5 104 SER A CA 1
ATOM 813 C C . SER A 1 104 ? 6.715 9.859 -5.098 1 98.5 104 SER A C 1
ATOM 815 O O . SER A 1 104 ? 5.773 9.328 -5.688 1 98.5 104 SER A O 1
ATOM 817 N N . ILE A 1 105 ? 6.648 11.109 -4.621 1 98.62 105 ILE A N 1
ATOM 818 C CA . ILE A 1 105 ? 5.391 11.844 -4.715 1 98.62 105 ILE A CA 1
ATOM 819 C C . ILE A 1 105 ? 5.086 12.156 -6.18 1 98.62 105 ILE A C 1
ATOM 821 O O . ILE A 1 105 ? 3.922 12.266 -6.57 1 98.62 105 ILE A O 1
ATOM 825 N N . ARG A 1 106 ? 6.109 12.312 -7.012 1 98.5 106 ARG A N 1
ATOM 826 C CA . ARG A 1 106 ? 5.871 12.484 -8.438 1 98.5 106 ARG A CA 1
ATOM 827 C C . ARG A 1 106 ? 5.184 11.258 -9.031 1 98.5 106 ARG A C 1
ATOM 829 O O . ARG A 1 106 ? 4.227 11.383 -9.797 1 98.5 106 ARG A O 1
ATOM 836 N N . ALA A 1 107 ? 5.691 10.094 -8.695 1 98.38 107 ALA A N 1
ATOM 837 C CA . ALA A 1 107 ? 5.105 8.844 -9.172 1 98.38 107 ALA A CA 1
ATOM 838 C C . ALA A 1 107 ? 3.645 8.719 -8.75 1 98.38 107 ALA A C 1
ATOM 840 O O . ALA A 1 107 ? 2.785 8.367 -9.562 1 98.38 107 ALA A O 1
ATOM 841 N N . LEU A 1 108 ? 3.359 9.016 -7.543 1 98.69 108 LEU A N 1
ATOM 842 C CA . LEU A 1 108 ? 2.01 8.883 -7.004 1 98.69 108 LEU A CA 1
ATOM 843 C C . LEU A 1 108 ? 1.094 9.969 -7.547 1 98.69 108 LEU A C 1
ATOM 845 O O . LEU A 1 108 ? -0.096 9.734 -7.77 1 98.69 108 LEU A O 1
ATOM 849 N N . ALA A 1 109 ? 1.663 11.164 -7.711 1 98.69 109 ALA A N 1
ATOM 850 C CA . ALA A 1 109 ? 0.888 12.258 -8.289 1 98.69 109 ALA A CA 1
ATOM 851 C C . ALA A 1 109 ? 0.362 11.883 -9.672 1 98.69 109 ALA A C 1
ATOM 853 O O . ALA A 1 109 ? -0.773 12.219 -10.023 1 98.69 109 ALA A O 1
ATOM 854 N N . LYS A 1 110 ? 1.191 11.195 -10.43 1 97.94 110 LYS A N 1
ATOM 855 C CA . LYS A 1 110 ? 0.768 10.734 -11.75 1 97.94 110 LYS A CA 1
ATOM 856 C C . LYS A 1 110 ? -0.41 9.766 -11.641 1 97.94 110 LYS A C 1
ATOM 858 O O . LYS A 1 110 ? -1.364 9.859 -12.422 1 97.94 110 LYS A O 1
ATOM 863 N N . ILE A 1 111 ? -0.373 8.961 -10.703 1 98.44 111 ILE A N 1
ATOM 864 C CA . ILE A 1 111 ? -1.448 7.996 -10.484 1 98.44 111 ILE A CA 1
ATOM 865 C C . ILE A 1 111 ? -2.723 8.734 -10.078 1 98.44 111 ILE A C 1
ATOM 867 O O . ILE A 1 111 ? -3.787 8.508 -10.656 1 98.44 111 ILE A O 1
ATOM 871 N N . TYR A 1 112 ? -2.594 9.609 -9.102 1 98.75 112 TYR A N 1
ATOM 872 C CA . TYR A 1 112 ? -3.754 10.352 -8.625 1 98.75 112 TYR A CA 1
ATOM 873 C C . TYR A 1 112 ? -4.383 11.156 -9.766 1 98.75 112 TYR A C 1
ATOM 875 O O . TYR A 1 112 ? -5.609 11.211 -9.883 1 98.75 112 TYR A O 1
ATOM 883 N N . SER A 1 113 ? -3.529 11.719 -10.609 1 98.62 113 SER A N 1
ATOM 884 C CA . SER A 1 113 ? -3.988 12.586 -11.688 1 98.62 113 SER A CA 1
ATOM 885 C C . SER A 1 113 ? -4.777 11.805 -12.727 1 98.62 113 SER A C 1
ATOM 887 O O . SER A 1 113 ? -5.562 12.383 -13.484 1 98.62 113 SER A O 1
ATOM 889 N N . ASN A 1 114 ? -4.578 10.469 -12.773 1 97.69 114 ASN A N 1
ATOM 890 C CA . ASN A 1 114 ? -5.277 9.641 -13.742 1 97.69 114 ASN A CA 1
ATOM 891 C C . ASN A 1 114 ? -6.551 9.031 -13.156 1 97.69 114 ASN A C 1
ATOM 893 O O . ASN A 1 114 ? -7.367 8.469 -13.875 1 97.69 114 ASN A O 1
ATOM 897 N N . ILE A 1 115 ? -6.719 9.172 -11.852 1 98.12 115 ILE A N 1
ATOM 898 C CA . ILE A 1 115 ? -7.832 8.508 -11.18 1 98.12 115 ILE A CA 1
ATOM 899 C C . ILE A 1 115 ? -8.828 9.547 -10.688 1 98.12 115 ILE A C 1
ATOM 901 O O . ILE A 1 115 ? -10.047 9.352 -10.781 1 98.12 115 ILE A O 1
ATOM 905 N N . PHE A 1 116 ? -8.305 10.656 -10.172 1 98.69 116 PHE A N 1
ATOM 906 C CA . PHE A 1 116 ? -9.148 11.656 -9.531 1 98.69 116 PHE A CA 1
ATOM 907 C C . PHE A 1 116 ? -9.25 12.914 -10.391 1 98.69 116 PHE A C 1
ATOM 909 O O . PHE A 1 116 ? -8.414 13.141 -11.266 1 98.69 116 PHE A O 1
ATOM 916 N N . ASP A 1 117 ? -10.242 13.727 -10.109 1 98.56 117 ASP A N 1
ATOM 917 C CA . ASP A 1 117 ? -10.453 14.969 -10.836 1 98.56 117 ASP A CA 1
ATOM 918 C C . ASP A 1 117 ? -9.812 16.141 -10.102 1 98.56 117 ASP A C 1
ATOM 920 O O . ASP A 1 117 ? -9.547 17.188 -10.711 1 98.56 117 ASP A O 1
ATOM 924 N N . ARG A 1 118 ? -9.609 15.922 -8.836 1 98.5 118 ARG A N 1
ATOM 925 C CA . ARG A 1 118 ? -9.047 16.953 -7.965 1 98.5 118 ARG A CA 1
ATOM 926 C C . ARG A 1 118 ? -8.438 16.328 -6.715 1 98.5 118 ARG A C 1
ATOM 928 O O . ARG A 1 118 ? -8.945 15.336 -6.199 1 98.5 118 ARG A O 1
ATOM 935 N N . VAL A 1 119 ? -7.297 16.953 -6.246 1 98.81 119 VAL A N 1
ATOM 936 C CA . VAL A 1 119 ? -6.68 16.5 -5 1 98.81 119 VAL A CA 1
ATOM 937 C C . VAL A 1 119 ? -6.551 17.688 -4.043 1 98.81 119 VAL A C 1
ATOM 939 O O . VAL A 1 119 ? -6.102 18.766 -4.438 1 98.81 119 VAL A O 1
ATOM 942 N N . ILE A 1 120 ? -6.969 17.516 -2.812 1 98.81 120 ILE A N 1
ATOM 943 C CA . ILE A 1 120 ? -6.867 18.516 -1.757 1 98.81 120 ILE A CA 1
ATOM 944 C C . ILE A 1 120 ? -6.039 17.969 -0.599 1 98.81 120 ILE A C 1
ATOM 946 O O . ILE A 1 120 ? -6.211 16.812 -0.202 1 98.81 120 ILE A O 1
ATOM 950 N N . THR A 1 121 ? -5.121 18.703 -0.106 1 98.69 121 THR A N 1
ATOM 951 C CA . THR A 1 121 ? -4.324 18.312 1.05 1 98.69 121 THR A CA 1
ATOM 952 C C . THR A 1 121 ? -4.168 19.469 2.023 1 98.69 121 THR A C 1
ATOM 954 O O . THR A 1 121 ? -4.668 20.562 1.771 1 98.69 121 THR A O 1
ATOM 957 N N . ILE A 1 122 ? -3.641 19.188 3.225 1 98.69 122 ILE A N 1
ATOM 958 C CA . ILE A 1 122 ? -3.406 20.219 4.227 1 98.69 122 ILE A CA 1
ATOM 959 C C . ILE A 1 122 ? -1.911 20.312 4.52 1 98.69 122 ILE A C 1
ATOM 961 O O . ILE A 1 122 ? -1.293 19.359 4.973 1 98.69 122 ILE A O 1
ATOM 965 N N . ASN A 1 123 ? -1.343 21.531 4.223 1 98.12 123 ASN A N 1
ATOM 966 C CA . ASN A 1 123 ? 0.046 21.859 4.516 1 98.12 123 ASN A CA 1
ATOM 967 C C . ASN A 1 123 ? 1.002 20.781 4.023 1 98.12 123 ASN A C 1
ATOM 969 O O . ASN A 1 123 ? 1.727 20.172 4.816 1 98.12 123 ASN A O 1
ATOM 973 N N . PRO A 1 124 ? 1.047 20.562 2.689 1 95.75 124 PRO A N 1
ATOM 974 C CA . PRO A 1 124 ? 2.098 19.641 2.229 1 95.75 124 PRO A CA 1
ATOM 975 C C . PRO A 1 124 ? 3.498 20.125 2.611 1 95.75 124 PRO A C 1
ATOM 977 O O . PRO A 1 124 ? 3.715 21.312 2.807 1 95.75 124 PRO A O 1
ATOM 980 N N . HIS A 1 125 ? 4.41 19.188 2.756 1 91.19 125 HIS A N 1
ATOM 981 C CA . HIS A 1 125 ? 5.77 19.5 3.186 1 91.19 125 HIS A CA 1
ATOM 982 C C . HIS A 1 125 ? 6.402 20.562 2.283 1 91.19 125 HIS A C 1
ATOM 984 O O . HIS A 1 125 ? 7.027 21.5 2.768 1 91.19 125 HIS A O 1
ATOM 990 N N . GLU A 1 126 ? 6.234 20.375 1.017 1 94 126 GLU A N 1
ATOM 991 C CA . GLU A 1 126 ? 6.68 21.344 0.021 1 94 126 GLU A CA 1
ATOM 992 C C . GLU A 1 126 ? 5.555 21.703 -0.948 1 94 126 GLU A C 1
ATOM 994 O O . GLU A 1 126 ? 4.805 20.812 -1.383 1 94 126 GLU A O 1
ATOM 999 N N . GLU A 1 127 ? 5.566 22.906 -1.357 1 93.56 127 GLU A N 1
ATOM 1000 C CA . GLU A 1 127 ? 4.473 23.359 -2.207 1 93.56 127 GLU A CA 1
ATOM 1001 C C . GLU A 1 127 ? 4.73 23.016 -3.672 1 93.56 127 GLU A C 1
ATOM 1003 O O . GLU A 1 127 ? 3.791 22.891 -4.457 1 93.56 127 GLU A O 1
ATOM 1008 N N . HIS A 1 128 ? 5.977 22.875 -4.062 1 96.69 128 HIS A N 1
ATOM 1009 C CA . HIS A 1 128 ? 6.316 22.688 -5.469 1 96.69 128 HIS A CA 1
ATOM 1010 C C . HIS A 1 128 ? 5.785 21.359 -5.988 1 96.69 128 HIS A C 1
ATOM 1012 O O . HIS A 1 128 ? 5.707 21.141 -7.203 1 96.69 128 HIS A O 1
ATOM 1018 N N . ILE A 1 129 ? 5.332 20.453 -5.082 1 97.75 129 ILE A N 1
ATOM 1019 C CA . ILE A 1 129 ? 4.871 19.141 -5.512 1 97.75 129 ILE A CA 1
ATOM 1020 C C . ILE A 1 129 ? 3.613 19.281 -6.363 1 97.75 129 ILE A C 1
ATOM 1022 O O . ILE A 1 129 ? 3.227 18.359 -7.074 1 97.75 129 ILE A O 1
ATOM 1026 N N . LYS A 1 130 ? 2.936 20.484 -6.27 1 98 130 LYS A N 1
ATOM 1027 C CA . LYS A 1 130 ? 1.762 20.75 -7.094 1 98 130 LYS A CA 1
ATOM 1028 C C . LYS A 1 130 ? 2.088 20.594 -8.578 1 98 130 LYS A C 1
ATOM 1030 O O . LYS A 1 130 ? 1.22 20.234 -9.375 1 98 130 LYS A O 1
ATOM 1035 N N . GLU A 1 131 ? 3.334 20.797 -8.969 1 98.25 131 GLU A N 1
ATOM 1036 C CA . GLU A 1 131 ? 3.77 20.75 -10.367 1 98.25 131 GLU A CA 1
ATOM 1037 C C . GLU A 1 131 ? 3.738 19.328 -10.914 1 98.25 131 GLU A C 1
ATOM 1039 O O . GLU A 1 131 ? 3.738 19.125 -12.133 1 98.25 131 GLU A O 1
ATOM 1044 N N . PHE A 1 132 ? 3.74 18.312 -10.031 1 98.38 132 PHE A N 1
ATOM 1045 C CA . PHE A 1 132 ? 3.738 16.922 -10.469 1 98.38 132 PHE A CA 1
ATOM 1046 C C . PHE A 1 132 ? 2.334 16.484 -10.852 1 98.38 132 PHE A C 1
ATOM 1048 O O . PHE A 1 132 ? 2.158 15.43 -11.469 1 98.38 132 PHE A O 1
ATOM 1055 N N . PHE A 1 133 ? 1.318 17.25 -10.43 1 98.56 133 PHE A N 1
ATOM 1056 C CA . PHE A 1 133 ? -0.071 16.891 -10.695 1 98.56 133 PHE A CA 1
ATOM 1057 C C . PHE A 1 133 ? -0.549 17.531 -12 1 98.56 133 PHE A C 1
ATOM 1059 O O . PHE A 1 133 ? -0.229 18.688 -12.281 1 98.56 133 PHE A O 1
ATOM 1066 N N . THR A 1 134 ? -1.308 16.812 -12.766 1 98.44 134 THR A N 1
ATOM 1067 C CA . THR A 1 134 ? -1.882 17.344 -14 1 98.44 134 THR A CA 1
ATOM 1068 C C . THR A 1 134 ? -3.348 17.719 -13.789 1 98.44 134 THR A C 1
ATOM 1070 O O . THR A 1 134 ? -4.055 18.047 -14.75 1 98.44 134 THR A O 1
ATOM 1073 N N . ILE A 1 135 ? -3.855 17.609 -12.641 1 98.44 135 ILE A N 1
ATOM 1074 C CA . ILE A 1 135 ? -5.188 18 -12.203 1 98.44 135 ILE A CA 1
ATOM 1075 C C . ILE A 1 135 ? -5.07 19.062 -11.102 1 98.44 135 ILE A C 1
ATOM 1077 O O . ILE A 1 135 ? -3.988 19.281 -10.555 1 98.44 135 ILE A O 1
ATOM 1081 N N . PRO A 1 136 ? -6.164 19.75 -10.797 1 98.31 136 PRO A N 1
ATOM 1082 C CA . PRO A 1 136 ? -6.082 20.719 -9.695 1 98.31 136 PRO A CA 1
ATOM 1083 C C . PRO A 1 136 ? -5.582 20.094 -8.398 1 98.31 136 PRO A C 1
ATOM 1085 O O . PRO A 1 136 ? -6.129 19.078 -7.941 1 98.31 136 PRO A O 1
ATOM 1088 N N . PHE A 1 137 ? -4.52 20.609 -7.91 1 98.56 137 PHE A N 1
ATOM 1089 C CA . PHE A 1 137 ? -3.947 20.281 -6.609 1 98.56 137 PHE A CA 1
ATOM 1090 C C . PHE A 1 137 ? -4.031 21.484 -5.668 1 98.56 137 PHE A C 1
ATOM 1092 O O . PHE A 1 137 ? -3.344 22.484 -5.867 1 98.56 137 PHE A O 1
ATOM 1099 N N . ILE A 1 138 ? -4.852 21.344 -4.59 1 98.19 138 ILE A N 1
ATOM 1100 C CA . ILE A 1 138 ? -5.148 22.469 -3.707 1 98.19 138 ILE A CA 1
ATOM 1101 C C . ILE A 1 138 ? -4.629 22.156 -2.301 1 98.19 138 ILE A C 1
ATOM 1103 O O . ILE A 1 138 ? -4.855 21.062 -1.771 1 98.19 138 ILE A O 1
ATOM 1107 N N . SER A 1 139 ? -3.938 23.078 -1.763 1 97.38 139 SER A N 1
ATOM 1108 C CA . SER A 1 139 ? -3.424 22.922 -0.406 1 97.38 139 SER A CA 1
ATOM 1109 C C . SER A 1 139 ? -4.055 23.938 0.543 1 97.38 139 SER A C 1
ATOM 1111 O O . SER A 1 139 ? -4.188 25.109 0.203 1 97.38 139 SER A O 1
ATOM 1113 N N . GLY A 1 140 ? -4.527 23.453 1.665 1 97.88 140 GLY A N 1
ATOM 1114 C CA . GLY A 1 140 ? -5.012 24.328 2.725 1 97.88 140 GLY A CA 1
ATOM 1115 C C . GLY A 1 140 ? -4 24.531 3.84 1 97.88 140 GLY A C 1
ATOM 1116 O O . GLY A 1 140 ? -2.906 23.969 3.801 1 97.88 140 GLY A O 1
ATOM 1117 N N . ASP A 1 141 ? -4.348 25.422 4.711 1 98.38 141 ASP A N 1
ATOM 1118 C CA . ASP A 1 141 ? -3.461 25.766 5.816 1 98.38 141 ASP A CA 1
ATOM 1119 C C . ASP A 1 141 ? -4.18 25.625 7.156 1 98.38 141 ASP A C 1
ATOM 1121 O O . ASP A 1 141 ? -5.172 26.312 7.41 1 98.38 141 ASP A O 1
ATOM 1125 N N . ALA A 1 142 ? -3.658 24.781 7.98 1 98.69 142 ALA A N 1
ATOM 1126 C CA . ALA A 1 142 ? -4.301 24.531 9.266 1 98.69 142 ALA A CA 1
ATOM 1127 C C . ALA A 1 142 ? -3.559 25.234 10.398 1 98.69 142 ALA A C 1
ATOM 1129 O O . ALA A 1 142 ? -3.988 25.188 11.555 1 98.69 142 ALA A O 1
ATOM 1130 N N . VAL A 1 143 ? -2.502 25.953 10.094 1 98.81 143 VAL A N 1
ATOM 1131 C CA . VAL A 1 143 ? -1.653 26.578 11.102 1 98.81 143 VAL A CA 1
ATOM 1132 C C . VAL A 1 143 ? -2.453 27.641 11.867 1 98.81 143 VAL A C 1
ATOM 1134 O O . VAL A 1 143 ? -2.338 27.75 13.086 1 98.81 143 VAL A O 1
ATOM 1137 N N . PRO A 1 144 ? -3.299 28.438 11.195 1 98.75 144 PRO A N 1
ATOM 1138 C CA . PRO A 1 144 ? -4.094 29.422 11.945 1 98.75 144 PRO A CA 1
ATOM 1139 C C . PRO A 1 144 ? -4.945 28.766 13.039 1 98.75 144 PRO A C 1
ATOM 1141 O O . PRO A 1 144 ? -5.086 29.328 14.125 1 98.75 144 PRO A O 1
ATOM 1144 N N . LYS A 1 145 ? -5.492 27.562 12.711 1 98.75 145 LYS A N 1
ATOM 1145 C CA . LYS A 1 145 ? -6.305 26.859 13.703 1 98.75 145 LYS A CA 1
ATOM 1146 C C . LYS A 1 145 ? -5.461 26.438 14.898 1 98.75 145 LYS A C 1
ATOM 1148 O O . LYS A 1 145 ? -5.93 26.453 16.047 1 98.75 145 LYS A O 1
ATOM 1153 N N . LEU A 1 146 ? -4.23 26.016 14.648 1 98.75 146 LEU A N 1
ATOM 1154 C CA . LEU A 1 146 ? -3.309 25.656 15.727 1 98.75 146 LEU A CA 1
ATOM 1155 C C . LEU A 1 146 ? -2.996 26.859 16.594 1 98.75 146 LEU A C 1
ATOM 1157 O O . LEU A 1 146 ? -2.994 26.766 17.828 1 98.75 146 LEU A O 1
ATOM 1161 N N . ALA A 1 147 ? -2.729 28 15.961 1 98.62 147 ALA A N 1
ATOM 1162 C CA . ALA A 1 147 ? -2.42 29.234 16.672 1 98.62 147 ALA A CA 1
ATOM 1163 C C . ALA A 1 147 ? -3.592 29.672 17.547 1 98.62 147 ALA A C 1
ATOM 1165 O O . ALA A 1 147 ? -3.4 30.062 18.703 1 98.62 147 ALA A O 1
ATOM 1166 N N . GLU A 1 148 ? -4.82 29.562 17.016 1 98.44 148 GLU A N 1
ATOM 1167 C CA . GLU A 1 148 ? -6.02 29.906 17.781 1 98.44 148 GLU A CA 1
ATOM 1168 C C . GLU A 1 148 ? -6.156 29.031 19.016 1 98.44 148 GLU A C 1
ATOM 1170 O O . GLU A 1 148 ? -6.535 29.516 20.094 1 98.44 148 GLU A O 1
ATOM 1175 N N . TYR A 1 149 ? -5.848 27.781 18.859 1 98.38 149 TYR A N 1
ATOM 1176 C CA . TYR A 1 149 ? -5.977 26.828 19.953 1 98.38 149 TYR A CA 1
ATOM 1177 C C . TYR A 1 149 ? -5.062 27.203 21.109 1 98.38 149 TYR A C 1
ATOM 1179 O O . TYR A 1 149 ? -5.422 27 22.266 1 98.38 149 TYR A O 1
ATOM 1187 N N . VAL A 1 150 ? -3.855 27.766 20.828 1 98.12 150 VAL A N 1
ATOM 1188 C CA . VAL A 1 150 ? -2.867 27.984 21.891 1 98.12 150 VAL A CA 1
ATOM 1189 C C . VAL A 1 150 ? -2.934 29.422 22.375 1 98.12 150 VAL A C 1
ATOM 1191 O O . VAL A 1 150 ? -2.213 29.797 23.312 1 98.12 150 VAL A O 1
ATOM 1194 N N . LYS A 1 151 ? -3.73 30.25 21.812 1 97 151 LYS A N 1
ATOM 1195 C CA . LYS A 1 151 ? -3.766 31.688 22.031 1 97 151 LYS A CA 1
ATOM 1196 C C . LYS A 1 151 ? -3.904 32.031 23.516 1 97 151 LYS A C 1
ATOM 1198 O O . LYS A 1 151 ? -3.227 32.906 24.016 1 97 151 LYS A O 1
ATOM 1203 N N . ASP A 1 152 ? -4.734 31.25 24.234 1 96.75 152 ASP A N 1
ATOM 1204 C CA . ASP A 1 152 ? -4.996 31.562 25.641 1 96.75 152 ASP A CA 1
ATOM 1205 C C . ASP A 1 152 ? -4.129 30.703 26.562 1 96.75 152 ASP A C 1
ATOM 1207 O O . ASP A 1 152 ? -4.27 30.766 27.781 1 96.75 152 ASP A O 1
ATOM 1211 N N . LYS A 1 153 ? -3.213 30.016 25.953 1 97.56 153 LYS A N 1
ATOM 1212 C CA . LYS A 1 153 ? -2.404 29.094 26.75 1 97.56 153 LYS A CA 1
ATOM 1213 C C . LYS A 1 153 ? -0.994 29.641 26.953 1 97.56 153 LYS A C 1
ATOM 1215 O O . LYS A 1 153 ? -0.262 29.188 27.828 1 97.56 153 LYS A O 1
ATOM 1220 N N . LEU A 1 154 ? -0.649 30.578 26.172 1 96.81 154 LEU A N 1
ATOM 1221 C CA . LEU A 1 154 ? 0.672 31.203 26.234 1 96.81 154 LEU A CA 1
ATOM 1222 C C . LEU A 1 154 ? 0.56 32.719 26.406 1 96.81 154 LEU A C 1
ATOM 1224 O O . LEU A 1 154 ? -0.347 33.344 25.859 1 96.81 154 LEU A O 1
ATOM 1228 N N . ASN A 1 155 ? 1.506 33.219 27.172 1 96 155 ASN A N 1
ATOM 1229 C CA . ASN A 1 155 ? 1.543 34.688 27.391 1 96 155 ASN A CA 1
ATOM 1230 C C . ASN A 1 155 ? 2.541 35.344 26.453 1 96 155 ASN A C 1
ATOM 1232 O O . ASN A 1 155 ? 3.752 35.281 26.672 1 96 155 ASN A O 1
ATOM 1236 N N . ASP A 1 156 ? 2.068 36.125 25.453 1 92.88 156 ASP A N 1
ATOM 1237 C CA . ASP A 1 156 ? 2.861 36.875 24.469 1 92.88 156 ASP A CA 1
ATOM 1238 C C . ASP A 1 156 ? 4.062 36.031 24.016 1 92.88 156 ASP A C 1
ATOM 1240 O O . ASP A 1 156 ? 5.207 36.5 24.109 1 92.88 156 ASP A O 1
ATOM 1244 N N . PRO A 1 157 ? 3.783 34.906 23.422 1 97.75 157 PRO A N 1
ATOM 1245 C CA . PRO A 1 157 ? 4.867 34 23.078 1 97.75 157 PRO A CA 1
ATOM 1246 C C . PRO A 1 157 ? 5.668 34.438 21.875 1 97.75 157 PRO A C 1
ATOM 1248 O O . PRO A 1 157 ? 5.18 35.25 21.062 1 97.75 157 PRO A O 1
ATOM 1251 N N . ILE A 1 158 ? 6.895 33.938 21.781 1 98 158 ILE A N 1
ATOM 1252 C CA . ILE A 1 158 ? 7.625 33.906 20.516 1 98 158 ILE A CA 1
ATOM 1253 C C . ILE A 1 158 ? 7.297 32.625 19.75 1 98 158 ILE A C 1
ATOM 1255 O O . ILE A 1 158 ? 7.203 31.547 20.344 1 98 158 ILE A O 1
ATOM 1259 N N . VAL A 1 159 ? 7.074 32.844 18.422 1 98.75 159 VAL A N 1
ATOM 1260 C CA . VAL A 1 159 ? 6.793 31.656 17.594 1 98.75 159 VAL A CA 1
ATOM 1261 C C . VAL A 1 159 ? 8.047 31.281 16.812 1 98.75 159 VAL A C 1
ATOM 1263 O O . VAL A 1 159 ? 8.656 32.125 16.141 1 98.75 159 VAL A O 1
ATOM 1266 N N . LEU A 1 160 ? 8.414 30 16.938 1 98.62 160 LEU A N 1
ATOM 1267 C CA . LEU A 1 160 ? 9.648 29.562 16.312 1 98.62 160 LEU A CA 1
ATOM 1268 C C . LEU A 1 160 ? 9.398 28.375 15.383 1 98.62 160 LEU A C 1
ATOM 1270 O O . LEU A 1 160 ? 8.656 27.453 15.727 1 98.62 160 LEU A O 1
ATOM 1274 N N . GLY A 1 161 ? 9.906 28.406 14.172 1 98 161 GLY A N 1
ATOM 1275 C CA . GLY A 1 161 ? 10.078 27.203 13.367 1 98 161 GLY A CA 1
ATOM 1276 C C . GLY A 1 161 ? 11.305 26.406 13.75 1 98 161 GLY A C 1
ATOM 1277 O O . GLY A 1 161 ? 12.344 26.969 14.086 1 98 161 GLY A O 1
ATOM 1278 N N . PRO A 1 162 ? 11.195 25.141 13.727 1 96.19 162 PRO A N 1
ATOM 1279 C CA . PRO A 1 162 ? 12.352 24.328 14.117 1 96.19 162 PRO A CA 1
ATOM 1280 C C . PRO A 1 162 ? 13.539 24.5 13.188 1 96.19 162 PRO A C 1
ATOM 1282 O O . PRO A 1 162 ? 14.672 24.156 13.547 1 96.19 162 PRO A O 1
ATOM 1285 N N . ASP A 1 163 ? 13.32 24.922 11.969 1 93.06 163 ASP A N 1
ATOM 1286 C CA . ASP A 1 163 ? 14.352 25.234 10.977 1 93.06 163 ASP A CA 1
ATOM 1287 C C . ASP A 1 163 ? 13.867 26.312 10 1 93.06 163 ASP A C 1
ATOM 1289 O O . ASP A 1 163 ? 12.766 26.844 10.148 1 93.06 163 ASP A O 1
ATOM 1293 N N . GLN A 1 164 ? 14.75 26.656 9.148 1 92.94 164 GLN A N 1
ATOM 1294 C CA . GLN A 1 164 ? 14.43 27.734 8.211 1 92.94 164 GLN A CA 1
ATOM 1295 C C . GLN A 1 164 ? 13.227 27.375 7.348 1 92.94 164 GLN A C 1
ATOM 1297 O O . GLN A 1 164 ? 12.422 28.234 6.996 1 92.94 164 GLN A O 1
ATOM 1302 N N . GLY A 1 165 ? 13.062 26.156 7.016 1 91.94 165 GLY A N 1
ATOM 1303 C CA . GLY A 1 165 ? 11.961 25.703 6.18 1 91.94 165 GLY A CA 1
ATOM 1304 C C . GLY A 1 165 ? 10.602 25.859 6.848 1 91.94 165 GLY A C 1
ATOM 1305 O O . GLY A 1 165 ? 9.586 25.969 6.168 1 91.94 165 GLY A O 1
ATOM 1306 N N . ALA A 1 166 ? 10.586 25.891 8.125 1 95.5 166 ALA A N 1
ATOM 1307 C CA . ALA A 1 166 ? 9.344 25.969 8.883 1 95.5 166 ALA A CA 1
ATOM 1308 C C . ALA A 1 166 ? 9 27.406 9.227 1 95.5 166 ALA A C 1
ATOM 1310 O O . ALA A 1 166 ? 7.996 27.672 9.891 1 95.5 166 ALA A O 1
ATOM 1311 N N . LEU A 1 167 ? 9.875 28.344 8.805 1 96.44 167 LEU A N 1
ATOM 1312 C CA . LEU A 1 167 ? 9.656 29.75 9.102 1 96.44 167 LEU A CA 1
ATOM 1313 C C . LEU A 1 167 ? 8.289 30.203 8.594 1 96.44 167 LEU A C 1
ATOM 1315 O O . LEU A 1 167 ? 7.633 31.031 9.234 1 96.44 167 LEU A O 1
ATOM 1319 N N . ARG A 1 168 ? 7.887 29.656 7.477 1 96.44 168 ARG A N 1
ATOM 1320 C CA . ARG A 1 168 ? 6.605 30.062 6.895 1 96.44 168 ARG A CA 1
ATOM 1321 C C . ARG A 1 168 ? 5.449 29.688 7.816 1 96.44 168 ARG A C 1
ATOM 1323 O O . ARG A 1 168 ? 4.473 30.438 7.926 1 96.44 168 ARG A O 1
ATOM 1330 N N . PHE A 1 169 ? 5.512 28.594 8.508 1 97.75 169 PHE A N 1
ATOM 1331 C CA . PHE A 1 169 ? 4.48 28.188 9.461 1 97.75 169 PHE A CA 1
ATOM 1332 C C . PHE A 1 169 ? 4.496 29.094 10.688 1 97.75 169 PHE A C 1
ATOM 1334 O O . PHE A 1 169 ? 3.439 29.484 11.188 1 97.75 169 PHE A O 1
ATOM 1341 N N . ALA A 1 170 ? 5.742 29.391 11.156 1 98.25 170 ALA A N 1
ATOM 1342 C CA . ALA A 1 170 ? 5.887 30.281 12.305 1 98.25 170 ALA A CA 1
ATOM 1343 C C . ALA A 1 170 ? 5.281 31.656 12.023 1 98.25 170 ALA A C 1
ATOM 1345 O O . ALA A 1 170 ? 4.609 32.219 12.875 1 98.25 170 ALA A O 1
ATOM 1346 N N . LYS A 1 171 ? 5.547 32.125 10.836 1 98.25 171 LYS A N 1
ATOM 1347 C CA . LYS A 1 171 ? 5.023 33.438 10.43 1 98.25 171 LYS A CA 1
ATOM 1348 C C . LYS A 1 171 ? 3.498 33.469 10.484 1 98.25 171 LYS A C 1
ATOM 1350 O O . LYS A 1 171 ? 2.902 34.375 11.023 1 98.25 171 LYS A O 1
ATOM 1355 N N . VAL A 1 172 ? 2.865 32.438 9.938 1 98.44 172 VAL A N 1
ATOM 1356 C CA . VAL A 1 172 ? 1.41 32.375 9.898 1 98.44 172 VAL A CA 1
ATOM 1357 C C . VAL A 1 172 ? 0.851 32.312 11.32 1 98.44 172 VAL A C 1
ATOM 1359 O O . VAL A 1 172 ? -0.105 33.031 11.633 1 98.44 172 VAL A O 1
ATOM 1362 N N . ALA A 1 173 ? 1.414 31.516 12.133 1 98.69 173 ALA A N 1
ATOM 1363 C CA . ALA A 1 173 ? 0.956 31.406 13.516 1 98.69 173 ALA A CA 1
ATOM 1364 C C . ALA A 1 173 ? 1.127 32.719 14.258 1 98.69 173 ALA A C 1
ATOM 1366 O O . ALA A 1 173 ? 0.238 33.156 15 1 98.69 173 ALA A O 1
ATOM 1367 N N . ALA A 1 174 ? 2.279 33.375 14.102 1 98.44 174 ALA A N 1
ATOM 1368 C CA . ALA A 1 174 ? 2.586 34.625 14.766 1 98.44 174 ALA A CA 1
ATOM 1369 C C . ALA A 1 174 ? 1.59 35.719 14.375 1 98.44 174 ALA A C 1
ATOM 1371 O O . ALA A 1 174 ? 1.229 36.562 15.195 1 98.44 174 ALA A O 1
ATOM 1372 N N . GLU A 1 175 ? 1.244 35.719 13.117 1 98.25 175 GLU A N 1
ATOM 1373 C CA . GLU A 1 175 ? 0.262 36.688 12.641 1 98.25 175 GLU A CA 1
ATOM 1374 C C . GLU A 1 175 ? -1.064 36.531 13.375 1 98.25 175 GLU A C 1
ATOM 1376 O O . GLU A 1 175 ? -1.698 37.531 13.727 1 98.25 175 GLU A O 1
ATOM 1381 N N . VAL A 1 176 ? -1.5 35.344 13.602 1 98.06 176 VAL A N 1
ATOM 1382 C CA . VAL A 1 176 ? -2.744 35.062 14.312 1 98.06 176 VAL A CA 1
ATOM 1383 C C . VAL A 1 176 ? -2.609 35.5 15.773 1 98.06 176 VAL A C 1
ATOM 1385 O O . VAL A 1 176 ? -3.535 36.062 16.344 1 98.06 176 VAL A O 1
ATOM 1388 N N . LEU A 1 177 ? -1.456 35.281 16.359 1 98.06 177 LEU A N 1
ATOM 1389 C CA . LEU A 1 177 ? -1.229 35.5 17.766 1 98.06 177 LEU A CA 1
ATOM 1390 C C . LEU A 1 177 ? -0.831 36.969 18.016 1 98.06 177 LEU A C 1
ATOM 1392 O O . LEU A 1 177 ? -0.881 37.438 19.156 1 98.06 177 LEU A O 1
ATOM 1396 N N . GLY A 1 178 ? -0.425 37.656 17 1 97.44 178 GLY A N 1
ATOM 1397 C CA . GLY A 1 178 ? 0.045 39.031 17.141 1 97.44 178 GLY A CA 1
ATOM 1398 C C . GLY A 1 178 ? 1.375 39.125 17.859 1 97.44 178 GLY A C 1
ATOM 1399 O O . GLY A 1 178 ? 1.54 39.969 18.75 1 97.44 178 GLY A O 1
ATOM 1400 N N . THR A 1 179 ? 2.322 38.25 17.547 1 97.81 179 THR A N 1
ATOM 1401 C CA . THR A 1 179 ? 3.598 38.188 18.25 1 97.81 179 THR A CA 1
ATOM 1402 C C . THR A 1 179 ? 4.754 38.062 17.266 1 97.81 179 THR A C 1
ATOM 1404 O O . THR A 1 179 ? 4.551 38.125 16.047 1 97.81 179 THR A O 1
ATOM 1407 N N . GLU A 1 180 ? 6.008 38 17.797 1 97.88 180 GLU A N 1
ATOM 1408 C CA . GLU A 1 180 ? 7.207 37.875 16.984 1 97.88 180 GLU A CA 1
ATOM 1409 C C . GLU A 1 180 ? 7.449 36.406 16.594 1 97.88 180 GLU A C 1
ATOM 1411 O O . GLU A 1 180 ? 6.961 35.5 17.25 1 97.88 180 GLU A O 1
ATOM 1416 N N . TYR A 1 181 ? 8.125 36.312 15.453 1 98.19 181 TYR A N 1
ATOM 1417 C CA . TYR A 1 181 ? 8.461 34.969 15.008 1 98.19 181 TYR A CA 1
ATOM 1418 C C . TYR A 1 181 ? 9.898 34.906 14.508 1 98.19 181 TYR A C 1
ATOM 1420 O O . TYR A 1 181 ? 10.492 35.938 14.18 1 98.19 181 TYR A O 1
ATOM 1428 N N . ASP A 1 182 ? 10.367 33.75 14.508 1 97.94 182 ASP A N 1
ATOM 1429 C CA . ASP A 1 182 ? 11.719 33.438 14.062 1 97.94 182 ASP A CA 1
ATOM 1430 C C . ASP A 1 182 ? 11.867 31.938 13.766 1 97.94 182 ASP A C 1
ATOM 1432 O O . ASP A 1 182 ? 10.867 31.219 13.648 1 97.94 182 ASP A O 1
ATOM 1436 N N . TYR A 1 183 ? 13.031 31.516 13.391 1 97.19 183 TYR A N 1
ATOM 1437 C CA . TYR A 1 183 ? 13.328 30.094 13.266 1 97.19 183 TYR A CA 1
ATOM 1438 C C . TYR A 1 183 ? 14.586 29.734 14.039 1 97.19 183 TYR A C 1
ATOM 1440 O O . TYR A 1 183 ? 15.367 30.609 14.414 1 97.19 183 TYR A O 1
ATOM 1448 N N . LEU A 1 184 ? 14.727 28.484 14.336 1 95.88 184 LEU A N 1
ATOM 1449 C CA . LEU A 1 184 ? 15.891 28 15.07 1 95.88 184 LEU A CA 1
ATOM 1450 C C . LEU A 1 184 ? 17.047 27.703 14.117 1 95.88 184 LEU A C 1
ATOM 1452 O O . LEU A 1 184 ? 16.875 27.016 13.117 1 95.88 184 LEU A O 1
ATOM 1456 N N . GLU A 1 185 ? 18.094 28.234 14.438 1 94.38 185 GLU A N 1
ATOM 1457 C CA . GLU A 1 185 ? 19.312 28.031 13.672 1 94.38 185 GLU A CA 1
ATOM 1458 C C . GLU A 1 185 ? 20.25 27.062 14.383 1 94.38 185 GLU A C 1
ATOM 1460 O O . GLU A 1 185 ? 20.516 27.203 15.578 1 94.38 185 GLU A O 1
ATOM 1465 N N . LYS A 1 186 ? 20.641 26 13.578 1 88.56 186 LYS A N 1
ATOM 1466 C CA . LYS A 1 186 ? 21.594 25.031 14.109 1 88.56 186 LYS A CA 1
ATOM 1467 C C . LYS A 1 186 ? 23.031 25.406 13.734 1 88.56 186 LYS A C 1
ATOM 1469 O O . LYS A 1 186 ? 23.359 25.531 12.547 1 88.56 186 LYS A O 1
ATOM 1474 N N . THR A 1 187 ? 23.734 25.703 14.82 1 88 187 THR A N 1
ATOM 1475 C CA . THR A 1 187 ? 25.141 26.078 14.609 1 88 187 THR A CA 1
ATOM 1476 C C . THR A 1 187 ? 26.062 25.031 15.234 1 88 187 THR A C 1
ATOM 1478 O O . THR A 1 187 ? 25.922 24.688 16.406 1 88 187 THR A O 1
ATOM 1481 N N . ARG A 1 188 ? 27.062 24.484 14.406 1 80.88 188 ARG A N 1
ATOM 1482 C CA . ARG A 1 188 ? 28.047 23.531 14.906 1 80.88 188 ARG A CA 1
ATOM 1483 C C . ARG A 1 188 ? 29.25 24.25 15.531 1 80.88 188 ARG A C 1
ATOM 1485 O O . ARG A 1 188 ? 30.047 24.844 14.82 1 80.88 188 ARG A O 1
ATOM 1492 N N . ILE A 1 189 ? 29.297 24.156 16.781 1 87 189 ILE A N 1
ATOM 1493 C CA . ILE A 1 189 ? 30.359 24.812 17.516 1 87 189 ILE A CA 1
ATOM 1494 C C . ILE A 1 189 ? 31.625 23.953 17.484 1 87 189 ILE A C 1
ATOM 1496 O O . ILE A 1 189 ? 32.719 24.453 17.359 1 87 189 ILE A O 1
ATOM 1500 N N . SER A 1 190 ? 31.5 22.656 17.641 1 84.38 190 SER A N 1
ATOM 1501 C CA . SER A 1 190 ? 32.531 21.625 17.531 1 84.38 190 SER A CA 1
ATOM 1502 C C . SER A 1 190 ? 31.953 20.328 16.969 1 84.38 190 SER A C 1
ATOM 1504 O O . SER A 1 190 ? 30.75 20.25 16.688 1 84.38 190 SER A O 1
ATOM 1506 N N . PRO A 1 191 ? 32.938 19.359 16.656 1 75.5 191 PRO A N 1
ATOM 1507 C CA . PRO A 1 191 ? 32.438 18.109 16.078 1 75.5 191 PRO A CA 1
ATOM 1508 C C . PRO A 1 191 ? 31.406 17.422 16.984 1 75.5 191 PRO A C 1
ATOM 1510 O O . PRO A 1 191 ? 30.562 16.672 16.484 1 75.5 191 PRO A O 1
ATOM 1513 N N . THR A 1 192 ? 31.422 17.719 18.219 1 81.88 192 THR A N 1
ATOM 1514 C CA . THR A 1 192 ? 30.562 17 19.156 1 81.88 192 THR A CA 1
ATOM 1515 C C . THR A 1 192 ? 29.531 17.938 19.766 1 81.88 192 THR A C 1
ATOM 1517 O O . THR A 1 192 ? 28.609 17.5 20.453 1 81.88 192 THR A O 1
ATOM 1520 N N . GLU A 1 193 ? 29.734 19.234 19.516 1 81.81 193 GLU A N 1
ATOM 1521 C CA . GLU A 1 193 ? 28.875 20.203 20.172 1 81.81 193 GLU A CA 1
ATOM 1522 C C . GLU A 1 193 ? 28.047 20.984 19.156 1 81.81 193 GLU A C 1
ATOM 1524 O O . GLU A 1 193 ? 28.594 21.578 18.219 1 81.81 193 GLU A O 1
ATOM 1529 N N . ILE A 1 194 ? 26.688 20.891 19.234 1 83.31 194 ILE A N 1
ATOM 1530 C CA . ILE A 1 194 ? 25.766 21.641 18.391 1 83.31 194 ILE A CA 1
ATOM 1531 C C . ILE A 1 194 ? 24.938 22.594 19.25 1 83.31 194 ILE A C 1
ATOM 1533 O O . ILE A 1 194 ? 24.578 22.281 20.375 1 83.31 194 ILE A O 1
ATOM 1537 N N . LYS A 1 195 ? 24.859 23.875 18.766 1 87.62 195 LYS A N 1
ATOM 1538 C CA . LYS A 1 195 ? 24 24.844 19.406 1 87.62 195 LYS A CA 1
ATOM 1539 C C . LYS A 1 195 ? 22.781 25.172 18.547 1 87.62 195 LYS A C 1
ATOM 1541 O O . LYS A 1 195 ? 22.891 25.328 17.328 1 87.62 195 LYS A O 1
ATOM 1546 N N . ILE A 1 196 ? 21.547 25.156 19.141 1 90.56 196 ILE A N 1
ATOM 1547 C CA . ILE A 1 196 ? 20.297 25.547 18.5 1 90.56 196 ILE A CA 1
ATOM 1548 C C . ILE A 1 196 ? 19.703 26.766 19.203 1 90.56 196 ILE A C 1
ATOM 1550 O O . ILE A 1 196 ? 19.516 26.766 20.422 1 90.56 196 ILE A O 1
ATOM 1554 N N . ALA A 1 197 ? 19.547 27.828 18.484 1 91.31 197 ALA A N 1
ATOM 1555 C CA . ALA A 1 197 ? 19 29.062 19.031 1 91.31 197 ALA A CA 1
ATOM 1556 C C . ALA A 1 197 ? 18.203 29.812 17.969 1 91.31 197 ALA A C 1
ATOM 1558 O O . ALA A 1 197 ? 18.359 29.562 16.766 1 91.31 197 ALA A O 1
ATOM 1559 N N . PRO A 1 198 ? 17.266 30.688 18.5 1 93.44 198 PRO A N 1
ATOM 1560 C CA . PRO A 1 198 ? 16.594 31.547 17.516 1 93.44 198 PRO A CA 1
ATOM 1561 C C . PRO A 1 198 ? 17.578 32.406 16.719 1 93.44 198 PRO A C 1
ATOM 1563 O O . PRO A 1 198 ? 18.594 32.812 17.25 1 93.44 198 PRO A O 1
ATOM 1566 N N . LYS A 1 199 ? 17.266 32.656 15.523 1 88.62 199 LYS A N 1
ATOM 1567 C CA . LYS A 1 199 ? 18.156 33.438 14.648 1 88.62 199 LYS A CA 1
ATOM 1568 C C . LYS A 1 199 ? 18.359 34.844 15.172 1 88.62 199 LYS A C 1
ATOM 1570 O O . LYS A 1 199 ? 19.484 35.375 15.164 1 88.62 199 LYS A O 1
ATOM 1575 N N . SER A 1 200 ? 17.297 35.469 15.688 1 91.44 200 SER A N 1
ATOM 1576 C CA . SER A 1 200 ? 17.406 36.906 15.992 1 91.44 200 SER A CA 1
ATOM 1577 C C . SER A 1 200 ? 16.781 37.219 17.344 1 91.44 200 SER A C 1
ATOM 1579 O O . SER A 1 200 ? 17.109 38.25 17.953 1 91.44 200 SER A O 1
ATOM 1581 N N . LEU A 1 201 ? 15.938 36.344 17.891 1 93.5 201 LEU A N 1
ATOM 1582 C CA . LEU A 1 201 ? 15.141 36.656 19.062 1 93.5 201 LEU A CA 1
ATOM 1583 C C . LEU A 1 201 ? 15.758 36.062 20.328 1 93.5 201 LEU A C 1
ATOM 1585 O O . LEU A 1 201 ? 16.422 35.031 20.266 1 93.5 201 LEU A O 1
ATOM 1589 N N . ASP A 1 202 ? 15.492 36.75 21.453 1 94.88 202 ASP A N 1
ATOM 1590 C CA . ASP A 1 202 ? 15.852 36.25 22.766 1 94.88 202 ASP A CA 1
ATOM 1591 C C . ASP A 1 202 ? 14.656 35.594 23.438 1 94.88 202 ASP A C 1
ATOM 1593 O O . ASP A 1 202 ? 13.57 36.188 23.516 1 94.88 202 ASP A O 1
ATOM 1597 N N . VAL A 1 203 ? 14.836 34.406 23.969 1 96.25 203 VAL A N 1
ATOM 1598 C CA . VAL A 1 203 ? 13.711 33.625 24.484 1 96.25 203 VAL A CA 1
ATOM 1599 C C . VAL A 1 203 ? 13.656 33.719 26 1 96.25 203 VAL A C 1
ATOM 1601 O O . VAL A 1 203 ? 12.789 33.125 26.641 1 96.25 203 VAL A O 1
ATOM 1604 N N . LYS A 1 204 ? 14.633 34.406 26.594 1 96.69 204 LYS A N 1
ATOM 1605 C CA . LYS A 1 204 ? 14.703 34.469 28.062 1 96.69 204 LYS A CA 1
ATOM 1606 C C . LYS A 1 204 ? 13.391 35 28.641 1 96.69 204 LYS A C 1
ATOM 1608 O O . LYS A 1 204 ? 12.93 36.062 28.266 1 96.69 204 LYS A O 1
ATOM 1613 N N . ASP A 1 205 ? 12.828 34.25 29.531 1 97.06 205 ASP A N 1
ATOM 1614 C CA . ASP A 1 205 ? 11.625 34.562 30.297 1 97.06 205 ASP A CA 1
ATOM 1615 C C . ASP A 1 205 ? 10.422 34.719 29.375 1 97.06 205 ASP A C 1
ATOM 1617 O O . ASP A 1 205 ? 9.477 35.438 29.719 1 97.06 205 ASP A O 1
ATOM 1621 N N . ARG A 1 206 ? 10.484 34.156 28.188 1 97.44 206 ARG A N 1
ATOM 1622 C CA . ARG A 1 206 ? 9.391 34.219 27.234 1 97.44 206 ARG A CA 1
ATOM 1623 C C . ARG A 1 206 ? 8.742 32.844 27.031 1 97.44 206 ARG A C 1
ATOM 1625 O O . ARG A 1 206 ? 9.422 31.828 27.094 1 97.44 206 ARG A O 1
ATOM 1632 N N . ASP A 1 207 ? 7.445 32.875 26.797 1 98.31 207 ASP A N 1
ATOM 1633 C CA . ASP A 1 207 ? 6.793 31.656 26.312 1 98.31 207 ASP A CA 1
ATOM 1634 C C . ASP A 1 207 ? 7.121 31.422 24.828 1 98.31 207 ASP A C 1
ATOM 1636 O O . ASP A 1 207 ? 7.414 32.375 24.094 1 98.31 207 ASP A O 1
ATOM 1640 N N . VAL A 1 208 ? 7.129 30.141 24.516 1 98.56 208 VAL A N 1
ATOM 1641 C CA . VAL A 1 208 ? 7.543 29.797 23.156 1 98.56 208 VAL A CA 1
ATOM 1642 C C . VAL A 1 208 ? 6.535 28.828 22.531 1 98.56 208 VAL A C 1
ATOM 1644 O O . VAL A 1 208 ? 6.066 27.906 23.188 1 98.56 208 VAL A O 1
ATOM 1647 N N . LEU A 1 209 ? 6.16 29.109 21.312 1 98.75 209 LEU A N 1
ATOM 1648 C CA . LEU A 1 209 ? 5.445 28.172 20.469 1 98.75 209 LEU A CA 1
ATOM 1649 C C . LEU A 1 209 ? 6.34 27.672 19.344 1 98.75 209 LEU A C 1
ATOM 1651 O O . LEU A 1 209 ? 6.812 28.469 18.516 1 98.75 209 LEU A O 1
ATOM 1655 N N . ILE A 1 210 ? 6.633 26.406 19.344 1 98.69 210 ILE A N 1
ATOM 1656 C CA . ILE A 1 210 ? 7.297 25.781 18.203 1 98.69 210 ILE A CA 1
ATOM 1657 C C . ILE A 1 210 ? 6.254 25.234 17.234 1 98.69 210 ILE A C 1
ATOM 1659 O O . ILE A 1 210 ? 5.371 24.469 17.641 1 98.69 210 ILE A O 1
ATOM 1663 N N . VAL A 1 211 ? 6.289 25.641 15.969 1 98.5 211 VAL A N 1
ATOM 1664 C CA . VAL A 1 211 ? 5.273 25.219 15.016 1 98.5 211 VAL A CA 1
ATOM 1665 C C . VAL A 1 211 ? 5.941 24.562 13.805 1 98.5 211 VAL A C 1
ATOM 1667 O O . VAL A 1 211 ? 6.953 25.047 13.305 1 98.5 211 VAL A O 1
ATOM 1670 N N . ASP A 1 212 ? 5.422 23.453 13.367 1 97.62 212 ASP A N 1
ATOM 1671 C CA . ASP A 1 212 ? 5.914 22.719 12.211 1 97.62 212 ASP A CA 1
ATOM 1672 C C . ASP A 1 212 ? 4.766 22.062 11.445 1 97.62 212 ASP A C 1
ATOM 1674 O O . ASP A 1 212 ? 3.623 22.062 11.906 1 97.62 212 ASP A O 1
ATOM 1678 N N . ASP A 1 213 ? 5.031 21.641 10.242 1 97.38 213 ASP A N 1
ATOM 1679 C CA . ASP A 1 213 ? 4.016 20.875 9.523 1 97.38 213 ASP A CA 1
ATOM 1680 C C . ASP A 1 213 ? 3.889 19.469 10.07 1 97.38 213 ASP A C 1
ATOM 1682 O O . ASP A 1 213 ? 2.781 19 10.344 1 97.38 213 ASP A O 1
ATOM 1686 N N . ILE A 1 214 ? 5.02 18.812 10.281 1 97.75 214 ILE A N 1
ATOM 1687 C CA . ILE A 1 214 ? 5.012 17.422 10.703 1 97.75 214 ILE A CA 1
ATOM 1688 C C . ILE A 1 214 ? 5.934 17.234 11.906 1 97.75 214 ILE A C 1
ATOM 1690 O O . ILE A 1 214 ? 7.043 17.781 11.938 1 97.75 214 ILE A O 1
ATOM 1694 N N . ILE A 1 215 ? 5.531 16.594 12.93 1 97.69 215 ILE A N 1
ATOM 1695 C CA . ILE A 1 215 ? 6.41 16.016 13.938 1 97.69 215 ILE A CA 1
ATOM 1696 C C . ILE A 1 215 ? 6.371 14.492 13.852 1 97.69 215 ILE A C 1
ATOM 1698 O O . ILE A 1 215 ? 5.344 13.875 14.141 1 97.69 215 ILE A O 1
ATOM 1702 N N . SER A 1 216 ? 7.426 13.93 13.445 1 96.06 216 SER A N 1
ATOM 1703 C CA . SER A 1 216 ? 7.504 12.492 13.234 1 96.06 216 SER A CA 1
ATOM 1704 C C . SER A 1 216 ? 8.172 11.789 14.406 1 96.06 216 SER A C 1
ATOM 1706 O O . SER A 1 216 ? 7.504 11.445 15.391 1 96.06 216 SER A O 1
ATOM 1708 N N . THR A 1 217 ? 9.508 11.805 14.516 1 95.44 217 THR A N 1
ATOM 1709 C CA . THR A 1 217 ? 10.211 11.141 15.609 1 95.44 217 THR A CA 1
ATOM 1710 C C . THR A 1 217 ? 10.375 12.086 16.797 1 95.44 217 THR A C 1
ATOM 1712 O O . THR A 1 217 ? 10.703 11.648 17.906 1 95.44 217 THR A O 1
ATOM 1715 N N . GLY A 1 218 ? 10.195 13.359 16.547 1 96.06 218 GLY A N 1
ATOM 1716 C CA . GLY A 1 218 ? 10.211 14.359 17.594 1 96.06 218 GLY A CA 1
ATOM 1717 C C . GLY A 1 218 ? 11.609 14.789 18 1 96.06 218 GLY A C 1
ATOM 1718 O O . GLY A 1 218 ? 11.781 15.68 18.828 1 96.06 218 GLY A O 1
ATOM 1719 N N . GLY A 1 219 ? 12.641 14.234 17.375 1 94.19 219 GLY A N 1
ATOM 1720 C CA . GLY A 1 219 ? 14.023 14.484 17.766 1 94.19 219 GLY A CA 1
ATOM 1721 C C . GLY A 1 219 ? 14.414 15.945 17.641 1 94.19 219 GLY A C 1
ATOM 1722 O O . GLY A 1 219 ? 14.953 16.531 18.594 1 94.19 219 GLY A O 1
ATOM 1723 N N . THR A 1 220 ? 14.156 16.594 16.5 1 93.19 220 THR A N 1
ATOM 1724 C CA . THR A 1 220 ? 14.508 17.984 16.234 1 93.19 220 THR A CA 1
ATOM 1725 C C . THR A 1 220 ? 13.805 18.906 17.203 1 93.19 220 THR A C 1
ATOM 1727 O O . THR A 1 220 ? 14.438 19.766 17.828 1 93.19 220 THR A O 1
ATOM 1730 N N . VAL A 1 221 ? 12.57 18.688 17.438 1 96.75 221 VAL A N 1
ATOM 1731 C CA . VAL A 1 221 ? 11.766 19.547 18.297 1 96.75 221 VAL A CA 1
ATOM 1732 C C . VAL A 1 221 ? 12.195 19.375 19.75 1 96.75 221 VAL A C 1
ATOM 1734 O O . VAL A 1 221 ? 12.297 20.344 20.5 1 96.75 221 VAL A O 1
ATOM 1737 N N . ALA A 1 222 ? 12.469 18.156 20.109 1 96.88 222 ALA A N 1
ATOM 1738 C CA . ALA A 1 222 ? 12.891 17.875 21.484 1 96.88 222 ALA A CA 1
ATOM 1739 C C . ALA A 1 222 ? 14.234 18.547 21.781 1 96.88 222 ALA A C 1
ATOM 1741 O O . ALA A 1 222 ? 14.406 19.156 22.844 1 96.88 222 ALA A O 1
ATOM 1742 N N . THR A 1 223 ? 15.164 18.359 20.875 1 95 223 THR A N 1
ATOM 1743 C CA . THR A 1 223 ? 16.484 18.969 21.062 1 95 223 THR A CA 1
ATOM 1744 C C . THR A 1 223 ? 16.359 20.5 21.141 1 95 223 THR A C 1
ATOM 1746 O O . THR A 1 223 ? 17 21.125 21.984 1 95 223 THR A O 1
ATOM 1749 N N . ALA A 1 224 ? 15.539 21.031 20.281 1 95.5 224 ALA A N 1
ATOM 1750 C CA . ALA A 1 224 ? 15.305 22.469 20.281 1 95.5 224 ALA A CA 1
ATOM 1751 C C . ALA A 1 224 ? 14.711 22.922 21.625 1 95.5 224 ALA A C 1
ATOM 1753 O O . ALA A 1 224 ? 15.148 23.938 22.188 1 95.5 224 ALA A O 1
ATOM 1754 N N . ALA A 1 225 ? 13.75 22.219 22.141 1 97.06 225 ALA A N 1
ATOM 1755 C CA . ALA A 1 225 ? 13.07 22.562 23.375 1 97.06 225 ALA A CA 1
ATOM 1756 C C . ALA A 1 225 ? 14.047 22.562 24.547 1 97.06 225 ALA A C 1
ATOM 1758 O O . ALA A 1 225 ? 14.016 23.469 25.391 1 97.06 225 ALA A O 1
ATOM 1759 N N . LYS A 1 226 ? 14.883 21.578 24.578 1 96.06 226 LYS A N 1
ATOM 1760 C CA . LYS A 1 226 ? 15.875 21.5 25.656 1 96.06 226 LYS A CA 1
ATOM 1761 C C . LYS A 1 226 ? 16.781 22.734 25.656 1 96.06 226 LYS A C 1
ATOM 1763 O O . LYS A 1 226 ? 17.062 23.312 26.703 1 96.06 226 LYS A O 1
ATOM 1768 N N . MET A 1 227 ? 17.234 23.031 24.531 1 94.69 227 MET A N 1
ATOM 1769 C CA . MET A 1 227 ? 18.156 24.156 24.422 1 94.69 227 MET A CA 1
ATOM 1770 C C . MET A 1 227 ? 17.453 25.469 24.75 1 94.69 227 MET A C 1
ATOM 1772 O O . MET A 1 227 ? 18.062 26.359 25.344 1 94.69 227 MET A O 1
ATOM 1776 N N . LEU A 1 228 ? 16.203 25.609 24.328 1 97.19 228 LEU A N 1
ATOM 1777 C CA . LEU A 1 228 ? 15.43 26.812 24.625 1 97.19 228 LEU A CA 1
ATOM 1778 C C . LEU A 1 228 ? 15.227 26.953 26.141 1 97.19 228 LEU A C 1
ATOM 1780 O O . LEU A 1 228 ? 15.297 28.062 26.672 1 97.19 228 LEU A O 1
ATOM 1784 N N . LYS A 1 229 ? 14.992 25.875 26.781 1 96.69 229 LYS A N 1
ATOM 1785 C CA . LYS A 1 229 ? 14.875 25.906 28.234 1 96.69 229 LYS A CA 1
ATOM 1786 C C . LYS A 1 229 ? 16.188 26.359 28.875 1 96.69 229 LYS A C 1
ATOM 1788 O O . LYS A 1 229 ? 16.172 27.141 29.828 1 96.69 229 LYS A O 1
ATOM 1793 N N . GLU A 1 230 ? 17.234 25.828 28.375 1 95.12 230 GLU A N 1
ATOM 1794 C CA . GLU A 1 230 ? 18.547 26.203 28.875 1 95.12 230 GLU A CA 1
ATOM 1795 C C . GLU A 1 230 ? 18.812 27.703 28.672 1 95.12 230 GLU A C 1
ATOM 1797 O O . GLU A 1 230 ? 19.547 28.312 29.453 1 95.12 230 GLU A O 1
ATOM 1802 N N . GLN A 1 231 ? 18.203 28.219 27.688 1 95.94 231 GLN A N 1
ATOM 1803 C CA . GLN A 1 231 ? 18.359 29.641 27.359 1 95.94 231 GLN A CA 1
ATOM 1804 C C . GLN A 1 231 ? 17.391 30.5 28.156 1 95.94 231 GLN A C 1
ATOM 1806 O O . GLN A 1 231 ? 17.375 31.719 28 1 95.94 231 GLN A O 1
ATOM 1811 N N . GLY A 1 232 ? 16.516 29.828 28.938 1 96.88 232 GLY A N 1
ATOM 1812 C CA . GLY A 1 232 ? 15.688 30.578 29.875 1 96.88 232 GLY A CA 1
ATOM 1813 C C . GLY A 1 232 ? 14.242 30.703 29.422 1 96.88 232 GLY A C 1
ATOM 1814 O O . GLY A 1 232 ? 13.469 31.469 30.016 1 96.88 232 GLY A O 1
ATOM 1815 N N . ALA A 1 233 ? 13.859 30 28.422 1 97.5 233 ALA A N 1
ATOM 1816 C CA . ALA A 1 233 ? 12.469 30.047 27.969 1 97.5 233 ALA A CA 1
ATOM 1817 C C . ALA A 1 233 ? 11.523 29.609 29.078 1 97.5 233 ALA A C 1
ATOM 1819 O O . ALA A 1 233 ? 11.844 28.688 29.859 1 97.5 233 ALA A O 1
ATOM 1820 N N . ASN A 1 234 ? 10.461 30.25 29.234 1 97.44 234 ASN A N 1
ATOM 1821 C CA . ASN A 1 234 ? 9.422 29.875 30.188 1 97.44 234 ASN A CA 1
ATOM 1822 C C . ASN A 1 234 ? 8.648 28.641 29.703 1 97.44 234 ASN A C 1
ATOM 1824 O O . ASN A 1 234 ? 9.203 27.547 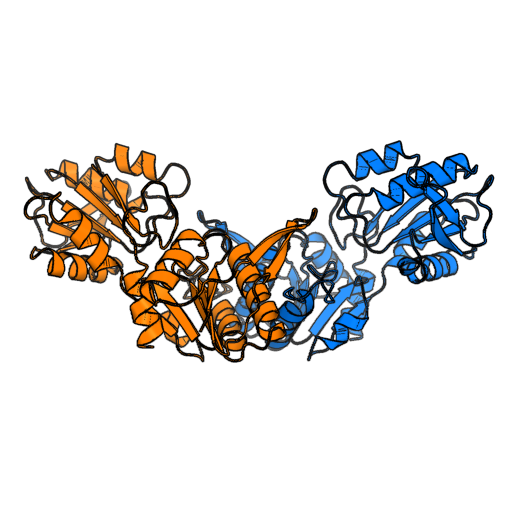29.656 1 97.44 234 ASN A O 1
ATOM 1828 N N . GLU A 1 235 ? 7.398 28.781 29.281 1 97.81 235 GLU A N 1
ATOM 1829 C CA . GLU A 1 235 ? 6.598 27.656 28.812 1 97.81 235 GLU A CA 1
ATOM 1830 C C . GLU A 1 235 ? 6.789 27.438 27.312 1 97.81 235 GLU A C 1
ATOM 1832 O O . GLU A 1 235 ? 6.914 28.406 26.547 1 97.81 235 GLU A O 1
ATOM 1837 N N . ILE A 1 236 ? 6.836 26.141 26.969 1 98.5 236 ILE A N 1
ATOM 1838 C CA . ILE A 1 236 ? 6.988 25.797 25.547 1 98.5 236 ILE A CA 1
ATOM 1839 C C . ILE A 1 236 ? 5.852 24.875 25.125 1 98.5 236 ILE A C 1
ATOM 1841 O O . ILE A 1 236 ? 5.582 23.859 25.766 1 98.5 236 ILE A O 1
ATOM 1845 N N . ILE A 1 237 ? 5.129 25.234 24.078 1 98.81 237 ILE A N 1
ATOM 1846 C CA . ILE A 1 237 ? 4.156 24.375 23.422 1 98.81 237 ILE A CA 1
ATOM 1847 C C . ILE A 1 237 ? 4.652 24.031 22.016 1 98.81 237 ILE A C 1
ATOM 1849 O O . ILE A 1 237 ? 5.172 24.891 21.297 1 98.81 237 ILE A O 1
ATOM 1853 N N . ALA A 1 238 ? 4.594 22.766 21.656 1 98.81 238 ALA A N 1
ATOM 1854 C CA . ALA A 1 238 ? 4.883 22.328 20.281 1 98.81 238 ALA A CA 1
ATOM 1855 C C . ALA A 1 238 ? 3.594 22.031 19.516 1 98.81 238 ALA A C 1
ATOM 1857 O O . ALA A 1 238 ? 2.742 21.281 19.984 1 98.81 238 ALA A O 1
ATOM 1858 N N . ALA A 1 239 ? 3.445 22.688 18.422 1 98.75 239 ALA A N 1
ATOM 1859 C CA . ALA A 1 239 ? 2.275 22.484 17.562 1 98.75 239 ALA A CA 1
ATOM 1860 C C . ALA A 1 239 ? 2.684 22.016 16.172 1 98.75 239 ALA A C 1
ATOM 1862 O O . ALA A 1 239 ? 3.689 22.484 15.617 1 98.75 239 ALA A O 1
ATOM 1863 N N . CYS A 1 240 ? 1.965 21.094 15.656 1 98.69 240 CYS A N 1
ATOM 1864 C CA . CYS A 1 240 ? 2.207 20.656 14.289 1 98.69 240 CYS A CA 1
ATOM 1865 C C . CYS A 1 240 ? 0.899 20.281 13.594 1 98.69 240 CYS A C 1
ATOM 1867 O O . CYS A 1 240 ? -0.079 19.938 14.25 1 98.69 240 CYS A O 1
ATOM 1869 N N . VAL A 1 241 ? 0.877 20.359 12.305 1 98.75 241 VAL A N 1
ATOM 1870 C CA . VAL A 1 241 ? -0.309 20.031 11.516 1 98.75 241 VAL A CA 1
ATOM 1871 C C . VAL A 1 241 ? -0.535 18.516 11.531 1 98.75 241 VAL A C 1
ATOM 1873 O O . VAL A 1 241 ? -1.639 18.047 11.82 1 98.75 241 VAL A O 1
ATOM 1876 N N . HIS A 1 242 ? 0.514 17.766 11.289 1 98.69 242 HIS A N 1
ATOM 1877 C CA . HIS A 1 242 ? 0.428 16.312 11.211 1 98.69 242 HIS A CA 1
ATOM 1878 C C . HIS A 1 242 ? 1.206 15.648 12.344 1 98.69 242 HIS A C 1
ATOM 1880 O O . HIS A 1 242 ? 2.416 15.445 12.234 1 98.69 242 HIS A O 1
ATOM 1886 N N . PRO A 1 243 ? 0.593 15.25 13.438 1 98.44 243 PRO A N 1
ATOM 1887 C CA . PRO A 1 243 ? 1.282 14.586 14.547 1 98.44 243 PRO A CA 1
ATOM 1888 C C . PRO A 1 243 ? 1.486 13.094 14.305 1 98.44 243 PRO A C 1
ATOM 1890 O O . PRO A 1 243 ? 0.796 12.266 14.906 1 98.44 243 PRO A O 1
ATOM 1893 N N . VAL A 1 244 ? 2.438 12.781 13.484 1 97.31 244 VAL A N 1
ATOM 1894 C CA . VAL A 1 244 ? 2.738 11.398 13.125 1 97.31 244 VAL A CA 1
ATOM 1895 C C . VAL A 1 244 ? 3.295 10.664 14.344 1 97.31 244 VAL A C 1
ATOM 1897 O O . VAL A 1 244 ? 2.91 9.523 14.625 1 97.31 244 VAL A O 1
ATOM 1900 N N . LEU A 1 245 ? 4.219 11.273 15.102 1 96.88 245 LEU A N 1
ATOM 1901 C CA . LEU A 1 245 ? 4.695 10.883 16.422 1 96.88 245 LEU A CA 1
ATOM 1902 C C . LEU A 1 245 ? 5.098 9.406 16.438 1 96.88 245 LEU A C 1
ATOM 1904 O O . LEU A 1 245 ? 4.484 8.602 17.141 1 96.88 245 LEU A O 1
ATOM 1908 N N . ILE A 1 246 ? 6.156 9.086 15.93 1 95.88 246 ILE A N 1
ATOM 1909 C CA . ILE A 1 246 ? 6.613 7.711 15.758 1 95.88 246 ILE A CA 1
ATOM 1910 C C . ILE A 1 246 ? 7.301 7.234 17.031 1 95.88 246 ILE A C 1
ATOM 1912 O O . ILE A 1 246 ? 8.086 7.973 17.641 1 95.88 246 ILE A O 1
ATOM 1916 N N . GLY A 1 247 ? 6.992 6.047 17.531 1 94.31 247 GLY A N 1
ATOM 1917 C CA . GLY A 1 247 ? 7.691 5.453 18.656 1 94.31 247 GLY A CA 1
ATOM 19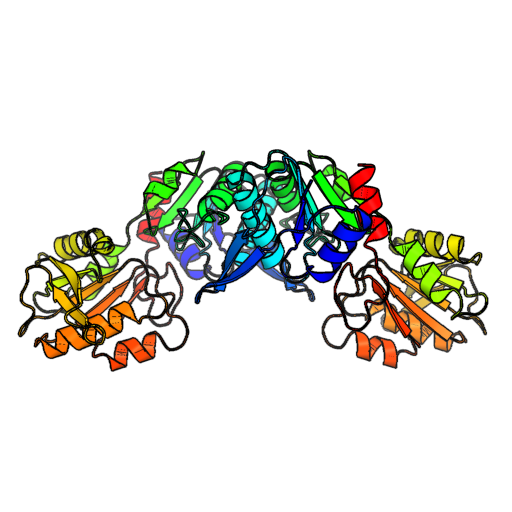18 C C . GLY A 1 247 ? 7.504 6.223 19.953 1 94.31 247 GLY A C 1
ATOM 1919 O O . GLY A 1 247 ? 6.371 6.453 20.375 1 94.31 247 GLY A O 1
ATOM 1920 N N . ASP A 1 248 ? 8.641 6.699 20.531 1 95.75 248 ASP A N 1
ATOM 1921 C CA . ASP A 1 248 ? 8.602 7.391 21.828 1 95.75 248 ASP A CA 1
ATOM 1922 C C . ASP A 1 248 ? 8.609 8.906 21.625 1 95.75 248 ASP A C 1
ATOM 1924 O O . ASP A 1 248 ? 9.047 9.648 22.516 1 95.75 248 ASP A O 1
ATOM 1928 N N . ALA A 1 249 ? 8.164 9.312 20.422 1 96.94 249 ALA A N 1
ATOM 1929 C CA . ALA A 1 249 ? 8.242 10.719 20.062 1 96.94 249 ALA A CA 1
ATOM 1930 C C . ALA A 1 249 ? 7.59 11.602 21.125 1 96.94 249 ALA A C 1
ATOM 1932 O O . ALA A 1 249 ? 8.18 12.586 21.578 1 96.94 249 ALA A O 1
ATOM 1933 N N . LEU A 1 250 ? 6.398 11.25 21.531 1 96.88 250 LEU A N 1
ATOM 1934 C CA . LEU A 1 250 ? 5.656 12.07 22.484 1 96.88 250 LEU A CA 1
ATOM 1935 C C . LEU A 1 250 ? 6.359 12.102 23.844 1 96.88 250 LEU A C 1
ATOM 1937 O O . LEU A 1 250 ? 6.461 13.164 24.469 1 96.88 250 LEU A O 1
ATOM 1941 N N . ASN A 1 251 ? 6.836 10.914 24.281 1 96.75 251 ASN A N 1
ATOM 1942 C CA . ASN A 1 251 ? 7.598 10.828 25.516 1 96.75 251 ASN A CA 1
ATOM 1943 C C . ASN A 1 251 ? 8.852 11.695 25.469 1 96.75 251 ASN A C 1
ATOM 1945 O O . ASN A 1 251 ? 9.156 12.406 26.438 1 96.75 251 ASN A O 1
ATOM 1949 N N . LYS A 1 252 ? 9.539 11.609 24.406 1 96.31 252 LYS A N 1
ATOM 1950 C CA . LYS A 1 252 ? 10.742 12.398 24.156 1 96.31 252 LYS A CA 1
ATOM 1951 C C . LYS A 1 252 ? 10.445 13.891 24.234 1 96.31 252 LYS A C 1
ATOM 1953 O O . LYS A 1 252 ? 11.203 14.648 24.844 1 96.31 252 LYS A O 1
ATOM 1958 N N . LEU A 1 253 ? 9.344 14.305 23.656 1 98.12 253 LEU A N 1
ATOM 1959 C CA . LEU A 1 253 ? 8.953 15.711 23.625 1 98.12 253 LEU A CA 1
ATOM 1960 C C . LEU A 1 253 ? 8.625 16.219 25.031 1 98.12 253 LEU A C 1
ATOM 1962 O O . LEU A 1 253 ? 9.078 17.281 25.422 1 98.12 253 LEU A O 1
ATOM 1966 N N . TYR A 1 254 ? 7.934 15.438 25.797 1 97 254 TYR A N 1
ATOM 1967 C CA . TYR A 1 254 ? 7.578 15.859 27.156 1 97 254 TYR A CA 1
ATOM 1968 C C . TYR A 1 254 ? 8.812 15.906 28.047 1 97 254 TYR A C 1
ATOM 1970 O O . TYR A 1 254 ? 8.953 16.812 28.875 1 97 254 TYR A O 1
ATOM 1978 N N . PHE A 1 255 ? 9.742 15.016 27.844 1 96.56 255 PHE A N 1
ATOM 1979 C CA . PHE A 1 255 ? 10.945 14.969 28.656 1 96.56 255 PHE A CA 1
ATOM 1980 C C . PHE A 1 255 ? 11.875 16.125 28.312 1 96.56 255 PHE A C 1
ATOM 1982 O O . PHE A 1 255 ? 12.758 16.484 29.109 1 96.56 255 PHE A O 1
ATOM 1989 N N . SER A 1 256 ? 11.664 16.688 27.203 1 97.06 256 SER A N 1
ATOM 1990 C CA . SER A 1 256 ? 12.523 17.781 26.75 1 97.06 256 SER A CA 1
ATOM 1991 C C . SER A 1 256 ? 12.094 19.109 27.391 1 97.06 256 SER A C 1
ATOM 1993 O O . SER A 1 256 ? 12.789 20.125 27.25 1 97.06 256 SER A O 1
ATOM 1995 N N . GLY A 1 257 ? 10.906 19.109 28.062 1 96 257 GLY A N 1
ATOM 1996 C CA . GLY A 1 257 ? 10.438 20.312 28.719 1 96 257 GLY A CA 1
ATOM 1997 C C . GLY A 1 257 ? 9.219 20.922 28.047 1 96 257 GLY A C 1
ATOM 1998 O O . GLY A 1 257 ? 8.711 21.953 28.516 1 96 257 GLY A O 1
ATOM 1999 N N . ILE A 1 258 ? 8.719 20.344 27.047 1 98.06 258 ILE A N 1
ATOM 2000 C CA . ILE A 1 258 ? 7.516 20.812 26.375 1 98.06 258 ILE A CA 1
ATOM 2001 C C . ILE A 1 258 ? 6.297 20.562 27.25 1 98.06 258 ILE A C 1
ATOM 2003 O O . ILE A 1 258 ? 6.09 19.438 27.719 1 98.06 258 ILE A O 1
ATOM 2007 N N . LYS A 1 259 ? 5.582 21.609 27.406 1 97.69 259 LYS A N 1
ATOM 2008 C CA . LYS A 1 259 ? 4.418 21.547 28.297 1 97.69 259 LYS A CA 1
ATOM 2009 C C . LYS A 1 259 ? 3.25 20.828 27.625 1 97.69 259 LYS A C 1
ATOM 2011 O O . LYS A 1 259 ? 2.496 20.109 28.281 1 97.69 259 LYS A O 1
ATOM 2016 N N . GLU A 1 260 ? 3.066 21.062 26.344 1 98.38 260 GLU A N 1
ATOM 2017 C CA . GLU A 1 260 ? 1.954 20.516 25.578 1 98.38 260 GLU A CA 1
ATOM 2018 C C . GLU A 1 260 ? 2.336 20.312 24.125 1 98.38 260 GLU A C 1
ATOM 2020 O O . GLU A 1 260 ? 3.049 21.141 23.531 1 98.38 260 GLU A O 1
ATOM 2025 N N . VAL A 1 261 ? 1.964 19.172 23.625 1 98.75 261 VAL A N 1
ATOM 2026 C CA . VAL A 1 261 ? 2.033 18.906 22.188 1 98.75 261 VAL A CA 1
ATOM 2027 C C . VAL A 1 261 ? 0.625 18.891 21.594 1 98.75 261 VAL A C 1
ATOM 2029 O O . VAL A 1 261 ? -0.272 18.234 22.125 1 98.75 261 VAL A O 1
ATOM 2032 N N . VAL A 1 262 ? 0.424 19.688 20.547 1 98.81 262 VAL A N 1
ATOM 2033 C CA . VAL A 1 262 ? -0.909 19.75 19.953 1 98.81 262 VAL A CA 1
ATOM 2034 C C . VAL A 1 262 ? -0.815 19.594 18.438 1 98.81 262 VAL A C 1
ATOM 2036 O O . VAL A 1 262 ? 0.105 20.109 17.812 1 98.81 262 VAL A O 1
ATOM 2039 N N . GLY A 1 263 ? -1.642 18.797 17.844 1 98.75 263 GLY A N 1
ATOM 2040 C CA . GLY A 1 263 ? -1.753 18.594 16.422 1 98.75 263 GLY A CA 1
ATOM 2041 C C . GLY A 1 263 ? -3.182 18.688 15.906 1 98.75 263 GLY A C 1
ATOM 2042 O O . GLY A 1 263 ? -4.105 18.938 16.688 1 98.75 263 GLY A O 1
ATOM 2043 N N . THR A 1 264 ? -3.344 18.5 14.594 1 98.81 264 THR A N 1
ATOM 2044 C CA . THR A 1 264 ? -4.672 18.516 13.984 1 98.81 264 THR A CA 1
ATOM 2045 C C . THR A 1 264 ? -5.141 17.094 13.688 1 98.81 264 THR A C 1
ATOM 2047 O O . THR A 1 264 ? -4.371 16.141 13.805 1 98.81 264 THR A O 1
ATOM 2050 N N . ASN A 1 265 ? -6.422 16.984 13.352 1 98.44 265 ASN A N 1
ATOM 2051 C CA . ASN A 1 265 ? -6.98 15.68 13.031 1 98.44 265 ASN A CA 1
ATOM 2052 C C . ASN A 1 265 ? -6.746 15.312 11.57 1 98.44 265 ASN A C 1
ATOM 2054 O O . ASN A 1 265 ? -7.391 14.406 11.039 1 98.44 265 ASN A O 1
ATOM 2058 N N . THR A 1 266 ? -5.789 16.016 10.906 1 98.56 266 THR A N 1
ATOM 2059 C CA . THR A 1 266 ? -5.301 15.531 9.625 1 98.56 266 THR A CA 1
ATOM 2060 C C . THR A 1 266 ? -4.645 14.164 9.781 1 98.56 266 THR A C 1
ATOM 2062 O O . THR A 1 266 ? -4.602 13.375 8.836 1 98.56 266 THR A O 1
ATOM 2065 N N . PHE A 1 267 ? -4.059 13.969 10.859 1 97.69 267 PHE A N 1
ATOM 2066 C CA . PHE A 1 267 ? -3.455 12.719 11.297 1 97.69 267 PHE A CA 1
ATOM 2067 C C . PHE A 1 267 ? -3.889 12.383 12.719 1 97.69 267 PHE A C 1
ATOM 2069 O O . PHE A 1 267 ? -3.561 13.102 13.664 1 97.69 267 PHE A O 1
ATOM 2076 N N . SER A 1 268 ? -4.609 11.289 12.844 1 95.25 268 SER A N 1
ATOM 2077 C CA . SER A 1 268 ? -5.156 10.938 14.156 1 95.25 268 SER A CA 1
ATOM 2078 C C . SER A 1 268 ? -4.051 10.523 15.125 1 95.25 268 SER A C 1
ATOM 2080 O O . SER A 1 268 ? -3.213 9.688 14.789 1 95.25 268 SER A O 1
ATOM 2082 N N . SER A 1 269 ? -3.994 11.188 16.281 1 95.25 269 SER A N 1
ATOM 2083 C CA . SER A 1 269 ? -3.084 10.875 17.391 1 95.25 269 SER A CA 1
ATOM 2084 C C . SER A 1 269 ? -3.662 11.312 18.719 1 95.25 269 SER A C 1
ATOM 2086 O O . SER A 1 269 ? -4.742 11.906 18.781 1 95.25 269 SER A O 1
ATOM 2088 N N . GLU A 1 270 ? -2.959 10.984 19.781 1 94.88 270 GLU A N 1
ATOM 2089 C CA . GLU A 1 270 ? -3.418 11.312 21.125 1 94.88 270 GLU A CA 1
ATOM 2090 C C . GLU A 1 270 ? -3.457 12.82 21.344 1 94.88 270 GLU A C 1
ATOM 2092 O O . GLU A 1 270 ? -4.145 13.312 22.234 1 94.88 270 GLU A O 1
ATOM 2097 N N . VAL A 1 271 ? -2.768 13.531 20.438 1 98.06 271 VAL A N 1
ATOM 2098 C CA . VAL A 1 271 ? -2.662 14.961 20.688 1 98.06 271 VAL A CA 1
ATOM 2099 C C . VAL A 1 271 ? -3.395 15.734 19.594 1 98.06 271 VAL A C 1
ATOM 2101 O O . VAL A 1 271 ? -3.236 16.953 19.469 1 98.06 271 VAL A O 1
ATOM 2104 N N . SER A 1 272 ? -4.137 15 18.719 1 98.12 272 SER A N 1
ATOM 2105 C CA . SER A 1 272 ? -4.902 15.641 17.656 1 98.12 272 SER A CA 1
ATOM 2106 C C . SER A 1 272 ? -6.145 16.328 18.203 1 98.12 272 SER A C 1
ATOM 2108 O O . SER A 1 272 ? -7.254 15.797 18.109 1 98.12 272 SER A O 1
ATOM 2110 N N . ARG A 1 273 ? -5.973 17.609 18.609 1 97.56 273 ARG A N 1
ATOM 2111 C CA . ARG A 1 273 ? -7.031 18.312 19.312 1 97.56 273 ARG A CA 1
ATOM 2112 C C . ARG A 1 273 ? -7.715 19.328 18.406 1 97.56 273 ARG A C 1
ATOM 2114 O O . ARG A 1 273 ? -8.844 19.75 18.672 1 97.56 273 ARG A O 1
ATOM 2121 N N . VAL A 1 274 ? -7.031 19.719 17.375 1 98.75 274 VAL A N 1
ATOM 2122 C CA . VAL A 1 274 ? -7.531 20.797 16.531 1 98.75 274 VAL A CA 1
ATOM 2123 C C . VAL A 1 274 ? -8.227 20.219 15.312 1 98.75 274 VAL A C 1
ATOM 2125 O O . VAL A 1 274 ? -7.648 19.391 14.594 1 98.75 274 VAL A O 1
ATOM 2128 N N . ASP A 1 275 ? -9.438 20.578 15.07 1 98.62 275 ASP A N 1
ATOM 2129 C CA . ASP A 1 275 ? -10.266 20.062 13.984 1 98.62 275 ASP A CA 1
ATOM 2130 C C . ASP A 1 275 ? -10.102 20.922 12.727 1 98.62 275 ASP A C 1
ATOM 2132 O O . ASP A 1 275 ? -10.188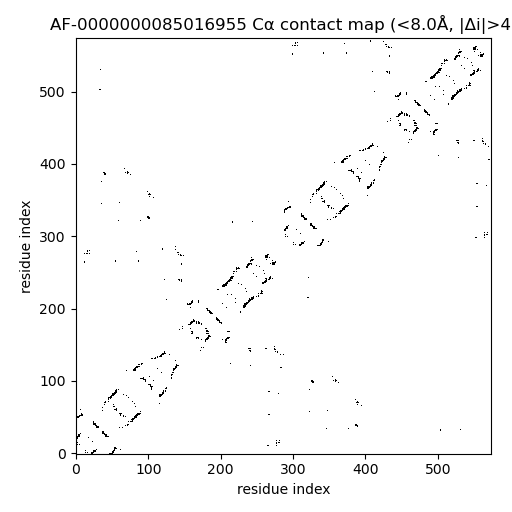 22.141 12.781 1 98.62 275 ASP A O 1
ATOM 2136 N N . VAL A 1 276 ? -9.859 20.25 11.586 1 98.75 276 VAL A N 1
ATOM 2137 C CA . VAL A 1 276 ? -9.609 20.984 10.359 1 98.75 276 VAL A CA 1
ATOM 2138 C C . VAL A 1 276 ? -10.789 20.812 9.398 1 98.75 276 VAL A C 1
ATOM 2140 O O . VAL A 1 276 ? -10.688 21.141 8.219 1 98.75 276 VAL A O 1
ATOM 2143 N N . SER A 1 277 ? -11.945 20.266 9.82 1 98.75 277 SER A N 1
ATOM 2144 C CA . SER A 1 277 ? -13.078 19.953 8.961 1 98.75 277 SER A CA 1
ATOM 2145 C C . SER A 1 277 ? -13.578 21.188 8.227 1 98.75 277 SER A C 1
ATOM 2147 O O . SER A 1 277 ? -13.914 21.125 7.043 1 98.75 277 SER A O 1
ATOM 2149 N N . GLU A 1 278 ? -13.602 22.359 8.93 1 98.44 278 GLU A N 1
ATOM 2150 C CA . GLU A 1 278 ? -14.078 23.594 8.305 1 98.44 278 GLU A CA 1
ATOM 2151 C C . GLU A 1 278 ? -13.102 24.078 7.234 1 98.44 278 GLU A C 1
ATOM 2153 O O . GLU A 1 278 ? -13.523 24.641 6.211 1 98.44 278 GLU A O 1
ATOM 2158 N N . VAL A 1 279 ? -11.805 23.922 7.535 1 98.62 279 VAL A N 1
ATOM 2159 C CA . VAL A 1 279 ? -10.789 24.281 6.551 1 98.62 279 VAL A CA 1
ATOM 2160 C C . VAL A 1 279 ? -10.992 23.453 5.281 1 98.62 279 VAL A C 1
ATOM 2162 O O . VAL A 1 279 ? -11 24 4.176 1 98.62 279 VAL A O 1
ATOM 2165 N N . ILE A 1 280 ? -11.203 22.141 5.434 1 98.81 280 ILE A N 1
ATOM 2166 C CA . ILE A 1 280 ? -11.375 21.219 4.312 1 98.81 280 ILE A CA 1
ATOM 2167 C C . ILE A 1 280 ? -12.664 21.547 3.562 1 98.81 280 ILE A C 1
ATOM 2169 O O . ILE A 1 280 ? -12.672 21.609 2.332 1 98.81 280 ILE A O 1
ATOM 2173 N N . ALA A 1 281 ? -13.75 21.781 4.285 1 98.81 281 ALA A N 1
ATOM 2174 C CA . ALA A 1 281 ? -15.039 22.109 3.682 1 98.81 281 ALA A CA 1
ATOM 2175 C C . ALA A 1 281 ? -14.938 23.344 2.791 1 98.81 281 ALA A C 1
ATOM 2177 O O . ALA A 1 281 ? -15.484 23.359 1.685 1 98.81 281 ALA A O 1
ATOM 2178 N N . LYS A 1 282 ? -14.25 24.328 3.287 1 98.44 282 LYS A N 1
ATOM 2179 C CA . LYS A 1 282 ? -14.062 25.562 2.518 1 98.44 282 LYS A CA 1
ATOM 2180 C C . LYS A 1 282 ? -13.312 25.281 1.22 1 98.44 282 LYS A C 1
ATOM 2182 O O . LYS A 1 282 ? -13.656 25.828 0.167 1 98.44 282 LYS A O 1
ATOM 2187 N N . LEU A 1 283 ? -12.266 24.453 1.307 1 98.56 283 LEU A N 1
ATOM 2188 C CA . LEU A 1 283 ? -11.469 24.141 0.132 1 98.56 283 LEU A CA 1
ATOM 2189 C C . LEU A 1 283 ? -12.289 23.375 -0.896 1 98.56 283 LEU A C 1
ATOM 2191 O O . LEU A 1 283 ? -12.133 23.562 -2.102 1 98.56 283 LEU A O 1
ATOM 2195 N N . ILE A 1 284 ? -13.133 22.453 -0.433 1 98.38 284 ILE A N 1
ATOM 2196 C CA . ILE A 1 284 ? -13.984 21.672 -1.322 1 98.38 284 ILE A CA 1
ATOM 2197 C C . ILE A 1 284 ? -14.953 22.594 -2.055 1 98.38 284 ILE A C 1
ATOM 2199 O O . ILE A 1 284 ? -15.172 22.438 -3.258 1 98.38 284 ILE A O 1
ATOM 2203 N N . LYS A 1 285 ? -15.469 23.641 -1.403 1 96.38 285 LYS A N 1
ATOM 2204 C CA . LYS A 1 285 ? -16.453 24.562 -1.972 1 96.38 285 LYS A CA 1
ATOM 2205 C C . LYS A 1 285 ? -15.789 25.516 -2.963 1 96.38 285 LYS A C 1
ATOM 2207 O O . LYS A 1 285 ? -16.344 25.812 -4.02 1 96.38 285 LYS A O 1
ATOM 2212 N N . GLU A 1 286 ? -14.609 26.031 -2.639 1 90.25 286 GLU A N 1
ATOM 2213 C CA . GLU A 1 286 ? -13.984 27.109 -3.393 1 90.25 286 GLU A CA 1
ATOM 2214 C C . GLU A 1 286 ? -13.078 26.562 -4.492 1 90.25 286 GLU A C 1
ATOM 2216 O O . GLU A 1 286 ? -12.703 27.281 -5.418 1 90.25 286 GLU A O 1
ATOM 2221 N N . GLY A 1 287 ? -12.688 25.375 -4.453 1 77.81 287 GLY A N 1
ATOM 2222 C CA . GLY A 1 287 ? -11.742 24.828 -5.414 1 77.81 287 GLY A CA 1
ATOM 2223 C C . GLY A 1 287 ? -12.406 24.25 -6.648 1 77.81 287 GLY A C 1
ATOM 2224 O O . GLY A 1 287 ? -12.289 24.812 -7.742 1 77.81 287 GLY A O 1
ATOM 2225 N N . MET B 1 1 ? 18.891 -4.797 -21.828 1 96.94 1 MET B N 1
ATOM 2226 C CA . MET B 1 1 ? 17.891 -5.082 -20.812 1 96.94 1 MET B CA 1
ATOM 2227 C C . MET B 1 1 ? 18.531 -5.367 -19.469 1 96.94 1 MET B C 1
ATOM 2229 O O . MET B 1 1 ? 19.594 -6 -19.406 1 96.94 1 MET B O 1
ATOM 2233 N N . ILE B 1 2 ? 17.906 -4.871 -18.406 1 98.31 2 ILE B N 1
ATOM 2234 C CA . ILE B 1 2 ? 18.391 -5.121 -17.062 1 98.31 2 ILE B CA 1
ATOM 2235 C C . ILE B 1 2 ? 17.25 -5.637 -16.188 1 98.31 2 ILE B C 1
ATOM 2237 O O . ILE B 1 2 ? 16.109 -5.207 -16.344 1 98.31 2 ILE B O 1
ATOM 2241 N N . ILE B 1 3 ? 17.562 -6.613 -15.289 1 98.81 3 ILE B N 1
ATOM 2242 C CA . ILE B 1 3 ? 16.578 -7.137 -14.352 1 98.81 3 ILE B CA 1
ATOM 2243 C C . ILE B 1 3 ? 16.656 -6.367 -13.031 1 98.81 3 ILE B C 1
ATOM 2245 O O . ILE B 1 3 ? 17.75 -6.141 -12.508 1 98.81 3 ILE B O 1
ATOM 2249 N N . VAL B 1 4 ? 15.562 -5.938 -12.555 1 98.88 4 VAL B N 1
ATOM 2250 C CA . VAL B 1 4 ? 15.477 -5.168 -11.312 1 98.88 4 VAL B CA 1
ATOM 2251 C C . VAL B 1 4 ? 14.664 -5.941 -10.273 1 98.88 4 VAL B C 1
ATOM 2253 O O . VAL B 1 4 ? 13.477 -6.191 -10.469 1 98.88 4 VAL B O 1
ATOM 2256 N N . PRO B 1 5 ? 15.289 -6.352 -9.164 1 98.75 5 PRO B N 1
ATOM 2257 C CA . PRO B 1 5 ? 14.562 -7.133 -8.156 1 98.75 5 PRO B CA 1
ATOM 2258 C C . PRO B 1 5 ? 13.648 -6.273 -7.289 1 98.75 5 PRO B C 1
ATOM 2260 O O . PRO B 1 5 ? 14.008 -5.152 -6.922 1 98.75 5 PRO B O 1
ATOM 2263 N N . GLY B 1 6 ? 12.406 -6.746 -7.129 1 98 6 GLY B N 1
ATOM 2264 C CA . GLY B 1 6 ? 11.672 -6.242 -5.98 1 98 6 GLY B CA 1
ATOM 2265 C C . GLY B 1 6 ? 12.219 -6.734 -4.656 1 98 6 GLY B C 1
ATOM 2266 O O . GLY B 1 6 ? 12.977 -7.711 -4.613 1 98 6 GLY B O 1
ATOM 2267 N N . SER B 1 7 ? 11.805 -6.086 -3.615 1 97.31 7 SER B N 1
ATOM 2268 C CA . SER B 1 7 ? 12.375 -6.379 -2.305 1 97.31 7 SER B CA 1
ATOM 2269 C C . SER B 1 7 ? 12.062 -7.805 -1.869 1 97.31 7 SER B C 1
ATOM 2271 O O . SER B 1 7 ? 12.852 -8.43 -1.154 1 97.31 7 SER B O 1
ATOM 2273 N N . LYS B 1 8 ? 10.969 -8.414 -2.359 1 95.62 8 LYS B N 1
ATOM 2274 C CA . LYS B 1 8 ? 10.547 -9.734 -1.911 1 95.62 8 LYS B CA 1
ATOM 2275 C C . LYS B 1 8 ? 10.789 -10.789 -2.99 1 95.62 8 LYS B C 1
ATOM 2277 O O . LYS B 1 8 ? 10.281 -11.906 -2.902 1 95.62 8 LYS B O 1
ATOM 2282 N N . SER B 1 9 ? 11.516 -10.391 -4.012 1 97.5 9 SER B N 1
ATOM 2283 C CA . SER B 1 9 ? 11.727 -11.297 -5.129 1 97.5 9 SER B CA 1
ATOM 2284 C C . SER B 1 9 ? 13.188 -11.305 -5.566 1 97.5 9 SER B C 1
ATOM 2286 O O . SER B 1 9 ? 13.484 -11.453 -6.754 1 97.5 9 SER B O 1
ATOM 2288 N N . GLN B 1 10 ? 14.039 -11.125 -4.633 1 97.25 10 GLN B N 1
ATOM 2289 C CA . GLN B 1 10 ? 15.445 -10.922 -4.98 1 97.25 10 GLN B CA 1
ATOM 2290 C C . GLN B 1 10 ? 16.062 -12.195 -5.543 1 97.25 10 GLN B C 1
ATOM 2292 O O . GLN B 1 10 ? 16.781 -12.156 -6.547 1 97.25 10 GLN B O 1
ATOM 2297 N N . GLU B 1 11 ? 15.836 -13.359 -4.922 1 97.62 11 GLU B N 1
ATOM 2298 C CA . GLU B 1 11 ? 16.391 -14.609 -5.43 1 97.62 11 GLU B CA 1
ATOM 2299 C C . GLU B 1 11 ? 15.789 -14.961 -6.793 1 97.62 11 GLU B C 1
ATOM 2301 O O . GLU B 1 11 ? 16.516 -15.367 -7.707 1 97.62 11 GLU B O 1
ATOM 2306 N N . LEU B 1 12 ? 14.445 -14.828 -6.883 1 98.5 12 LEU B N 1
ATOM 2307 C CA . LEU B 1 12 ? 13.797 -15.117 -8.156 1 98.5 12 LEU B CA 1
ATOM 2308 C C . LEU B 1 12 ? 14.328 -14.219 -9.258 1 98.5 12 LEU B C 1
ATOM 2310 O O . LEU B 1 12 ? 14.602 -14.68 -10.367 1 98.5 12 LEU B O 1
ATOM 2314 N N . ALA B 1 13 ? 14.5 -12.891 -8.961 1 98.69 13 ALA B N 1
ATOM 2315 C CA . ALA B 1 13 ? 15.047 -11.945 -9.93 1 98.69 13 ALA B CA 1
ATOM 2316 C C . ALA B 1 13 ? 16.438 -12.367 -10.383 1 98.69 13 ALA B C 1
ATOM 2318 O O . ALA B 1 13 ? 16.766 -12.297 -11.57 1 98.69 13 ALA B O 1
ATOM 2319 N N . TYR B 1 14 ? 17.266 -12.781 -9.406 1 98.5 14 TYR B N 1
ATOM 2320 C CA . TYR B 1 14 ? 18.609 -13.258 -9.727 1 98.5 14 TYR B CA 1
ATOM 2321 C C . TYR B 1 14 ? 18.562 -14.445 -10.672 1 98.5 14 TYR B C 1
ATOM 2323 O O . TYR B 1 14 ? 19.266 -14.469 -11.688 1 98.5 14 TYR B O 1
ATOM 2331 N N . LYS B 1 15 ? 17.703 -15.438 -10.398 1 98.75 15 LYS B N 1
ATOM 2332 C CA . LYS B 1 15 ? 17.578 -16.641 -11.219 1 98.75 15 LYS B CA 1
ATOM 2333 C C . LYS B 1 15 ? 17.078 -16.281 -12.617 1 98.75 15 LYS B C 1
ATOM 2335 O O . LYS B 1 15 ? 17.531 -16.875 -13.609 1 98.75 15 LYS B O 1
ATOM 2340 N N . VAL B 1 16 ? 16.141 -15.328 -12.68 1 98.81 16 VAL B N 1
ATOM 2341 C CA . VAL B 1 16 ? 15.633 -14.883 -13.969 1 98.81 16 VAL B CA 1
ATOM 2342 C C . VAL B 1 16 ? 16.75 -14.227 -14.766 1 98.81 16 VAL B C 1
ATOM 2344 O O . VAL B 1 16 ? 16.906 -14.477 -15.969 1 98.81 16 VAL B O 1
ATOM 2347 N N . SER B 1 17 ? 17.547 -13.312 -14.094 1 98.69 17 SER B N 1
ATOM 2348 C CA . SER B 1 17 ? 18.656 -12.648 -14.766 1 98.69 17 SER B CA 1
ATOM 2349 C C . SER B 1 17 ? 19.641 -13.664 -15.328 1 98.69 17 SER B C 1
ATOM 2351 O O . SER B 1 17 ? 20.156 -13.484 -16.438 1 98.69 17 SER B O 1
ATOM 2353 N N . LYS B 1 18 ? 19.922 -14.742 -14.602 1 98.56 18 LYS B N 1
ATOM 2354 C CA . LYS B 1 18 ? 20.828 -15.797 -15.055 1 98.56 18 LYS B CA 1
ATOM 2355 C C . LYS B 1 18 ? 20.25 -16.547 -16.25 1 98.56 18 LYS B C 1
ATOM 2357 O O . LYS B 1 18 ? 20.953 -16.828 -17.219 1 98.56 18 LYS B O 1
ATOM 2362 N N . ALA B 1 19 ? 18.953 -16.859 -16.172 1 98.44 19 ALA B N 1
ATOM 2363 C CA . ALA B 1 19 ? 18.281 -17.578 -17.25 1 98.44 19 ALA B CA 1
ATOM 2364 C C . ALA B 1 19 ? 18.312 -16.781 -18.547 1 98.44 19 ALA B C 1
ATOM 2366 O O . ALA B 1 19 ? 18.391 -17.344 -19.641 1 98.44 19 ALA B O 1
ATOM 2367 N N . LEU B 1 20 ? 18.297 -15.461 -18.438 1 98.25 20 LEU B N 1
ATOM 2368 C CA . LEU B 1 20 ? 18.266 -14.578 -19.594 1 98.25 20 LEU B CA 1
ATOM 2369 C C . LEU B 1 20 ? 19.688 -14.156 -19.984 1 98.25 20 LEU B C 1
ATOM 2371 O O . LEU B 1 20 ? 19.891 -13.555 -21.047 1 98.25 20 LEU B O 1
ATOM 2375 N N . ASP B 1 21 ? 20.609 -14.414 -19.172 1 97.81 21 ASP B N 1
ATOM 2376 C CA . ASP B 1 21 ? 22 -14 -19.344 1 97.81 21 ASP B CA 1
ATOM 2377 C C . ASP B 1 21 ? 22.109 -12.477 -19.453 1 97.81 21 ASP B C 1
ATOM 2379 O O . ASP B 1 21 ? 22.703 -11.969 -20.422 1 97.81 21 ASP B O 1
ATOM 2383 N N . VAL B 1 22 ? 21.453 -11.734 -18.516 1 97.81 22 VAL B N 1
ATOM 2384 C CA . VAL B 1 22 ? 21.531 -10.281 -18.438 1 97.81 22 VAL B CA 1
ATOM 2385 C C . VAL B 1 22 ? 21.828 -9.852 -17 1 97.81 22 VAL B C 1
ATOM 2387 O O . VAL B 1 22 ? 21.734 -10.656 -16.078 1 97.81 22 VAL B O 1
ATOM 2390 N N . GLU B 1 23 ? 22.156 -8.648 -16.797 1 97.5 23 GLU B N 1
ATOM 2391 C CA . GLU B 1 23 ? 22.562 -8.133 -15.484 1 97.5 23 GLU B CA 1
ATOM 2392 C C . GLU B 1 23 ? 21.344 -7.867 -14.602 1 97.5 23 GLU B C 1
ATOM 2394 O O . GLU B 1 23 ? 20.266 -7.512 -15.102 1 97.5 23 GLU B O 1
ATOM 2399 N N . MET B 1 24 ? 21.562 -8.109 -13.328 1 97.94 24 MET B N 1
ATOM 2400 C CA . MET B 1 24 ? 20.594 -7.68 -12.328 1 97.94 24 MET B CA 1
ATOM 2401 C C . MET B 1 24 ? 21.078 -6.43 -11.594 1 97.94 24 MET B C 1
ATOM 2403 O O . MET B 1 24 ? 22.25 -6.336 -11.227 1 97.94 24 MET B O 1
ATOM 2407 N N . ALA B 1 25 ? 20.234 -5.52 -11.445 1 98.19 25 ALA B N 1
ATOM 2408 C CA . ALA B 1 25 ? 20.578 -4.266 -10.781 1 98.19 25 ALA B CA 1
ATOM 2409 C C . ALA B 1 25 ? 20.672 -4.445 -9.273 1 98.19 25 ALA B C 1
ATOM 2411 O O . ALA B 1 25 ? 19.875 -5.195 -8.688 1 98.19 25 ALA B O 1
ATOM 2412 N N . ARG B 1 26 ? 21.594 -3.777 -8.68 1 98.12 26 ARG B N 1
ATOM 2413 C CA . ARG B 1 26 ? 21.594 -3.609 -7.23 1 98.12 26 ARG B CA 1
ATOM 2414 C C . ARG B 1 26 ? 20.641 -2.504 -6.809 1 98.12 26 ARG B C 1
ATOM 2416 O O . ARG B 1 26 ? 20.719 -1.377 -7.301 1 98.12 26 ARG B O 1
ATOM 2423 N N . VAL B 1 27 ? 19.734 -2.854 -5.953 1 98.12 27 VAL B N 1
ATOM 2424 C CA . VAL B 1 27 ? 18.734 -1.899 -5.496 1 98.12 27 VAL B CA 1
ATOM 2425 C C . VAL B 1 27 ? 18.75 -1.824 -3.971 1 98.12 27 VAL B C 1
ATOM 2427 O O . VAL B 1 27 ? 18.859 -2.85 -3.293 1 98.12 27 VAL B O 1
ATOM 2430 N N . GLU B 1 28 ? 18.75 -0.664 -3.473 1 98.38 28 GLU B N 1
ATOM 2431 C CA . GLU B 1 28 ? 18.609 -0.444 -2.037 1 98.38 28 GLU B CA 1
ATOM 2432 C C . GLU B 1 28 ? 17.141 -0.242 -1.648 1 98.38 28 GLU B C 1
ATOM 2434 O O . GLU B 1 28 ? 16.422 0.506 -2.307 1 98.38 28 GLU B O 1
ATOM 2439 N N . PHE B 1 29 ? 16.75 -1.026 -0.686 1 97.62 29 PHE B N 1
ATOM 2440 C CA . PHE B 1 29 ? 15.422 -0.885 -0.11 1 97.62 29 PHE B CA 1
ATOM 2441 C C . PHE B 1 29 ? 15.5 -0.472 1.354 1 97.62 29 PHE B C 1
ATOM 2443 O O . PHE B 1 29 ? 16.219 -1.09 2.139 1 97.62 29 PHE B O 1
ATOM 2450 N N . LYS B 1 30 ? 14.789 0.577 1.727 1 96.88 30 LYS B N 1
ATOM 2451 C CA . LYS B 1 30 ? 14.695 1.018 3.115 1 96.88 30 LYS B CA 1
ATOM 2452 C C . LYS B 1 30 ? 13.281 1.485 3.443 1 96.88 30 LYS B C 1
ATOM 2454 O O . LYS B 1 30 ? 12.438 1.602 2.553 1 96.88 30 LYS B O 1
ATOM 2459 N N . ARG B 1 31 ? 13.016 1.566 4.664 1 95.5 31 ARG B N 1
ATOM 2460 C CA . ARG B 1 31 ? 11.812 2.217 5.168 1 95.5 31 ARG B CA 1
ATOM 2461 C C . ARG B 1 31 ? 12.164 3.428 6.027 1 95.5 31 ARG B C 1
ATOM 2463 O O . ARG B 1 31 ? 13.117 3.387 6.805 1 95.5 31 ARG B O 1
ATOM 2470 N N . PHE B 1 32 ? 11.398 4.43 5.82 1 94.75 32 PHE B N 1
ATOM 2471 C CA . PHE B 1 32 ? 11.523 5.562 6.73 1 94.75 32 PHE B CA 1
ATOM 2472 C C . PHE B 1 32 ? 10.852 5.262 8.062 1 94.75 32 PHE B C 1
ATOM 2474 O O . PHE B 1 32 ? 10.062 4.32 8.172 1 94.75 32 PHE B O 1
ATOM 2481 N N . PRO B 1 33 ? 11.18 6.051 9.102 1 91.06 33 PRO B N 1
ATOM 2482 C CA . PRO B 1 33 ? 10.562 5.816 10.406 1 91.06 33 PRO B CA 1
ATOM 2483 C C . PRO B 1 33 ? 9.039 5.789 10.336 1 91.06 33 PRO B C 1
ATOM 2485 O O . PRO B 1 33 ? 8.391 5.074 11.109 1 91.06 33 PRO B O 1
ATOM 2488 N N . ASP B 1 34 ? 8.43 6.508 9.445 1 91.38 34 ASP B N 1
ATOM 2489 C CA . ASP B 1 34 ? 6.977 6.535 9.312 1 91.38 34 ASP B CA 1
ATOM 2490 C C . ASP B 1 34 ? 6.48 5.379 8.453 1 91.38 34 ASP B C 1
ATOM 2492 O O . ASP B 1 34 ? 5.293 5.297 8.133 1 91.38 34 ASP B O 1
ATOM 2496 N N . ASN B 1 35 ? 7.375 4.57 7.969 1 93.31 35 ASN B N 1
ATOM 2497 C CA . ASN B 1 35 ? 7.117 3.312 7.277 1 93.31 35 ASN B CA 1
ATOM 2498 C C . ASN B 1 35 ? 6.965 3.521 5.773 1 93.31 35 ASN B C 1
ATOM 2500 O O . ASN B 1 35 ? 6.609 2.592 5.047 1 93.31 35 ASN B O 1
ATOM 2504 N N . GLU B 1 36 ? 7.203 4.719 5.27 1 96.62 36 GLU B N 1
ATOM 2505 C CA . GLU B 1 36 ? 7.242 4.914 3.826 1 96.62 36 GLU B CA 1
ATOM 2506 C C . GLU B 1 36 ? 8.375 4.113 3.188 1 96.62 36 GLU B C 1
ATOM 2508 O O . GLU B 1 36 ? 9.43 3.936 3.795 1 96.62 36 GLU B O 1
ATOM 2513 N N . ILE B 1 37 ? 8.125 3.736 1.982 1 97.81 37 ILE B N 1
ATOM 2514 C CA . ILE B 1 37 ? 9.086 2.941 1.234 1 97.81 37 ILE B CA 1
ATOM 2515 C C . ILE B 1 37 ? 10.094 3.863 0.547 1 97.81 37 ILE B C 1
ATOM 2517 O O . ILE B 1 37 ? 9.719 4.91 0.01 1 97.81 37 ILE B O 1
ATOM 2521 N N . TYR B 1 38 ? 11.352 3.479 0.704 1 98.06 38 TYR B N 1
ATOM 2522 C CA . TYR B 1 38 ? 12.453 4.113 -0.014 1 98.06 38 TYR B CA 1
ATOM 2523 C C . TYR B 1 38 ? 13.141 3.121 -0.94 1 98.06 38 TYR B C 1
ATOM 2525 O O . TYR B 1 38 ? 13.477 2.01 -0.529 1 98.06 38 TYR B O 1
ATOM 2533 N N . VAL B 1 39 ? 13.25 3.5 -2.225 1 98.38 39 VAL B N 1
ATOM 2534 C CA . VAL B 1 39 ? 13.984 2.658 -3.168 1 98.38 39 VAL B CA 1
ATOM 2535 C C . VAL B 1 39 ? 15.055 3.484 -3.871 1 98.38 39 VAL B C 1
ATOM 2537 O O . VAL B 1 39 ? 14.852 4.668 -4.156 1 98.38 39 VAL B O 1
ATOM 2540 N N . ARG B 1 40 ? 16.188 2.877 -4.172 1 98.56 40 ARG B N 1
ATOM 2541 C CA . ARG B 1 40 ? 17.266 3.514 -4.922 1 98.56 40 ARG B CA 1
ATOM 2542 C C . ARG B 1 40 ? 18.016 2.498 -5.773 1 98.56 40 ARG B C 1
ATOM 2544 O O . ARG B 1 40 ? 18.516 1.499 -5.254 1 98.56 40 ARG B O 1
ATOM 2551 N N . ILE B 1 41 ? 18.031 2.725 -7.059 1 98.19 41 ILE B N 1
ATOM 2552 C CA . ILE B 1 41 ? 18.859 1.912 -7.957 1 98.19 41 ILE B CA 1
ATOM 2553 C C . ILE B 1 41 ? 20.312 2.322 -7.836 1 98.19 41 ILE B C 1
ATOM 2555 O O . ILE B 1 41 ? 20.703 3.422 -8.25 1 98.19 41 ILE B O 1
ATOM 2559 N N . LEU B 1 42 ? 21.109 1.476 -7.301 1 97.38 42 LEU B N 1
ATOM 2560 C CA . LEU B 1 42 ? 22.516 1.791 -7.059 1 97.38 42 LEU B CA 1
ATOM 2561 C C . LEU B 1 42 ? 23.344 1.524 -8.305 1 97.38 42 LEU B C 1
ATOM 2563 O O . LEU B 1 42 ? 24.344 2.215 -8.547 1 97.38 42 LEU B O 1
ATOM 2567 N N . SER B 1 43 ? 22.906 0.497 -9.094 1 96.25 43 SER B N 1
ATOM 2568 C CA . SER B 1 43 ? 23.625 0.158 -10.32 1 96.25 43 SER B CA 1
ATOM 2569 C C . SER B 1 43 ? 23.453 1.234 -11.383 1 96.25 43 SER B C 1
ATOM 2571 O O . SER B 1 43 ? 22.391 1.856 -11.469 1 96.25 43 SER B O 1
ATOM 2573 N N . GLU B 1 44 ? 24.469 1.408 -12.148 1 94.81 44 GLU B N 1
ATOM 2574 C CA . GLU B 1 44 ? 24.312 2.223 -13.344 1 94.81 44 GLU B CA 1
ATOM 2575 C C . GLU B 1 44 ? 23.453 1.514 -14.383 1 94.81 44 GLU B C 1
ATOM 2577 O O . GLU B 1 44 ? 23.719 0.364 -14.742 1 94.81 44 GLU B O 1
ATOM 2582 N N . VAL B 1 45 ? 22.422 2.201 -14.75 1 95.19 45 VAL B N 1
ATOM 2583 C CA . VAL B 1 45 ? 21.516 1.628 -15.734 1 95.19 45 VAL B CA 1
ATOM 2584 C C . VAL B 1 45 ? 21.812 2.211 -17.109 1 95.19 45 VAL B C 1
ATOM 2586 O O . VAL B 1 45 ? 21.578 3.398 -17.359 1 95.19 45 VAL B O 1
ATOM 2589 N N . ASN B 1 46 ? 22.359 1.46 -18.016 1 93.56 46 ASN B N 1
ATOM 2590 C CA . ASN B 1 46 ? 22.688 1.892 -19.375 1 93.56 46 ASN B CA 1
ATOM 2591 C C . ASN B 1 46 ? 21.812 1.21 -20.406 1 93.56 46 ASN B C 1
ATOM 2593 O O . ASN B 1 46 ? 22.141 1.196 -21.594 1 93.56 46 ASN B O 1
ATOM 2597 N N . GLU B 1 47 ? 20.781 0.629 -19.984 1 93.25 47 GLU B N 1
ATOM 2598 C CA . GLU B 1 47 ? 19.859 -0.107 -20.844 1 93.25 47 GLU B CA 1
ATOM 2599 C C . GLU B 1 47 ? 18.578 0.687 -21.094 1 93.25 47 GLU B C 1
ATOM 2601 O O . GLU B 1 47 ? 18.156 1.456 -20.234 1 93.25 47 GLU B O 1
ATOM 2606 N N . ASP B 1 48 ? 18.078 0.431 -22.188 1 96.56 48 ASP B N 1
ATOM 2607 C CA . ASP B 1 48 ? 16.828 1.095 -22.531 1 96.56 48 ASP B CA 1
ATOM 2608 C C . ASP B 1 48 ? 15.625 0.326 -22 1 96.56 48 ASP B C 1
ATOM 2610 O O . ASP B 1 48 ? 14.531 0.878 -21.875 1 96.56 48 ASP B O 1
ATOM 2614 N N . GLU B 1 49 ? 15.852 -0.959 -21.719 1 98.06 49 GLU B N 1
ATOM 2615 C CA . GLU B 1 49 ? 14.773 -1.814 -21.234 1 98.06 49 GLU B CA 1
ATOM 2616 C C . GLU B 1 49 ? 15.078 -2.363 -19.844 1 98.06 49 GLU B C 1
ATOM 2618 O O . GLU B 1 49 ? 16.219 -2.764 -19.562 1 98.06 49 GLU B O 1
ATOM 2623 N N . ALA B 1 50 ? 14.086 -2.285 -18.953 1 98.75 50 ALA B N 1
ATOM 2624 C CA . ALA B 1 50 ? 14.211 -2.879 -17.625 1 98.75 50 ALA B CA 1
ATOM 2625 C C . ALA B 1 50 ? 13.023 -3.789 -17.328 1 98.75 50 ALA B C 1
ATOM 2627 O O . ALA B 1 50 ? 11.914 -3.566 -17.828 1 98.75 50 ALA B O 1
ATOM 2628 N N . VAL B 1 51 ? 13.273 -4.82 -16.578 1 98.88 51 VAL B N 1
ATOM 2629 C CA . VAL B 1 51 ? 12.242 -5.746 -16.109 1 98.88 51 VAL B CA 1
ATOM 2630 C C . VAL B 1 51 ? 12.25 -5.801 -14.586 1 98.88 51 VAL B C 1
ATOM 2632 O O . VAL B 1 51 ? 13.227 -6.246 -13.977 1 98.88 51 VAL B O 1
ATOM 2635 N N . ILE B 1 52 ? 11.195 -5.301 -14.023 1 98.94 52 ILE B N 1
ATOM 2636 C CA . ILE B 1 52 ? 11.031 -5.398 -12.57 1 98.94 52 ILE B CA 1
ATOM 2637 C C . ILE B 1 52 ? 10.414 -6.746 -12.211 1 98.94 52 ILE B C 1
ATOM 2639 O O . ILE B 1 52 ? 9.336 -7.09 -12.695 1 98.94 52 ILE B O 1
ATOM 2643 N N . VAL B 1 53 ? 11.078 -7.57 -11.414 1 98.88 53 VAL B N 1
ATOM 2644 C CA . VAL B 1 53 ? 10.531 -8.812 -10.883 1 98.88 53 VAL B CA 1
ATOM 2645 C C . VAL B 1 53 ? 10.094 -8.609 -9.43 1 98.88 53 VAL B C 1
ATOM 2647 O O . VAL B 1 53 ? 10.93 -8.531 -8.531 1 98.88 53 VAL B O 1
ATOM 2650 N N . SER B 1 54 ? 8.797 -8.516 -9.289 1 98.25 54 SER B N 1
ATOM 2651 C CA . SER B 1 54 ? 8.25 -8.148 -7.984 1 98.25 54 SER B CA 1
ATOM 2652 C C . SER B 1 54 ? 6.957 -8.898 -7.691 1 98.25 54 SER B C 1
ATOM 2654 O O . SER B 1 54 ? 5.871 -8.453 -8.07 1 98.25 54 SER B O 1
ATOM 2656 N N . THR B 1 55 ? 7.082 -10.047 -6.902 1 97.88 55 THR B N 1
ATOM 2657 C CA . THR B 1 55 ? 5.883 -10.727 -6.434 1 97.88 55 THR B CA 1
ATOM 2658 C C . THR B 1 55 ? 5.121 -9.859 -5.438 1 97.88 55 THR B C 1
ATOM 2660 O O . THR B 1 55 ? 5.727 -9.156 -4.625 1 97.88 55 THR B O 1
ATOM 2663 N N . GLN B 1 56 ? 3.842 -9.898 -5.469 1 97 56 GLN B N 1
ATOM 2664 C CA . GLN B 1 56 ? 3.055 -8.992 -4.641 1 97 56 GLN B CA 1
ATOM 2665 C C . GLN B 1 56 ? 2.531 -9.703 -3.395 1 97 56 GLN B C 1
ATOM 2667 O O . GLN B 1 56 ? 1.325 -9.719 -3.141 1 97 56 GLN B O 1
ATOM 2672 N N . ARG B 1 57 ? 3.348 -10.344 -2.492 1 91.44 57 ARG B N 1
ATOM 2673 C CA . ARG B 1 57 ? 3.051 -10.977 -1.21 1 91.44 57 ARG B CA 1
ATOM 2674 C C . ARG B 1 57 ? 2.654 -9.938 -0.167 1 91.44 57 ARG B C 1
ATOM 2676 O O . ARG B 1 57 ? 1.642 -10.094 0.52 1 91.44 57 ARG B O 1
ATOM 2683 N N . GLU B 1 58 ? 3.277 -8.891 0.305 1 93.06 58 GLU B N 1
ATOM 2684 C CA . GLU B 1 58 ? 2.875 -7.66 0.983 1 93.06 58 GLU B CA 1
ATOM 2685 C C . GLU B 1 58 ? 2.297 -6.652 -0.003 1 93.06 58 GLU B C 1
ATOM 2687 O O . GLU B 1 58 ? 2.941 -5.648 -0.322 1 93.06 58 GLU B O 1
ATOM 2692 N N . GLN B 1 59 ? 1.059 -7.027 -0.24 1 96.94 59 GLN B N 1
ATOM 2693 C CA . GLN B 1 59 ? 0.454 -6.621 -1.505 1 96.94 59 GLN B CA 1
ATOM 2694 C C . GLN B 1 59 ? 0.562 -5.113 -1.708 1 96.94 59 GLN B C 1
ATOM 2696 O O . GLN B 1 59 ? 1.118 -4.656 -2.709 1 96.94 59 GLN B O 1
ATOM 2701 N N . ASN B 1 60 ? 0.116 -4.336 -0.762 1 98.12 60 ASN B N 1
ATOM 2702 C CA . ASN B 1 60 ? 0.07 -2.893 -0.954 1 98.12 60 ASN B CA 1
ATOM 2703 C C . ASN B 1 60 ? 1.47 -2.285 -0.981 1 98.12 60 ASN B C 1
ATOM 2705 O O . ASN B 1 60 ? 1.735 -1.36 -1.751 1 98.12 60 ASN B O 1
ATOM 2709 N N . ASP B 1 61 ? 2.377 -2.83 -0.137 1 97.88 61 ASP B N 1
ATOM 2710 C CA . ASP B 1 61 ? 3.773 -2.404 -0.187 1 97.88 61 ASP B CA 1
ATOM 2711 C C . ASP B 1 61 ? 4.398 -2.729 -1.542 1 97.88 61 ASP B C 1
ATOM 2713 O O . ASP B 1 61 ? 5.102 -1.898 -2.121 1 97.88 61 ASP B O 1
ATOM 2717 N N . ALA B 1 62 ? 4.121 -3.938 -2.008 1 98.19 62 ALA B N 1
ATOM 2718 C CA . ALA B 1 62 ? 4.707 -4.375 -3.273 1 98.19 62 ALA B CA 1
ATOM 2719 C C . ALA B 1 62 ? 4.207 -3.518 -4.434 1 98.19 62 ALA B C 1
ATOM 2721 O O . ALA B 1 62 ? 4.969 -3.195 -5.348 1 98.19 62 ALA B O 1
ATOM 2722 N N . ILE B 1 63 ? 2.943 -3.174 -4.387 1 98.62 63 ILE B N 1
ATOM 2723 C CA . ILE B 1 63 ? 2.344 -2.359 -5.441 1 98.62 63 ILE B CA 1
ATOM 2724 C C . ILE B 1 63 ? 3.002 -0.982 -5.465 1 98.62 63 ILE B C 1
ATOM 2726 O O . ILE B 1 63 ? 3.467 -0.529 -6.516 1 98.62 63 ILE B O 1
ATOM 2730 N N . VAL B 1 64 ? 3.117 -0.351 -4.332 1 98.69 64 VAL B N 1
ATOM 2731 C CA . VAL B 1 64 ? 3.705 0.982 -4.25 1 98.69 64 VAL B CA 1
ATOM 2732 C C . VAL B 1 64 ? 5.191 0.915 -4.598 1 98.69 64 VAL B C 1
ATOM 2734 O O . VAL B 1 64 ? 5.703 1.769 -5.324 1 98.69 64 VAL B O 1
ATOM 2737 N N . GLU B 1 65 ? 5.855 -0.112 -4.086 1 98.69 65 GLU B N 1
ATOM 2738 C CA . GLU B 1 65 ? 7.277 -0.285 -4.371 1 98.69 65 GLU B CA 1
ATOM 2739 C C . GLU B 1 65 ? 7.531 -0.395 -5.871 1 98.69 65 GLU B C 1
ATOM 2741 O O . GLU B 1 65 ? 8.477 0.198 -6.395 1 98.69 65 GLU B O 1
ATOM 2746 N N . ALA B 1 66 ? 6.684 -1.144 -6.555 1 98.69 66 ALA B N 1
ATOM 2747 C CA . ALA B 1 66 ? 6.828 -1.289 -8 1 98.69 66 ALA B CA 1
ATOM 2748 C C . ALA B 1 66 ? 6.652 0.052 -8.703 1 98.69 66 ALA B C 1
ATOM 2750 O O . ALA B 1 66 ? 7.371 0.358 -9.656 1 98.69 66 ALA B O 1
ATOM 2751 N N . ILE B 1 67 ? 5.719 0.818 -8.242 1 98.75 67 ILE B N 1
ATOM 2752 C CA . ILE B 1 67 ? 5.449 2.139 -8.805 1 98.75 67 ILE B CA 1
ATOM 2753 C C . ILE B 1 67 ? 6.668 3.039 -8.609 1 98.75 67 ILE B C 1
ATOM 2755 O O . ILE B 1 67 ? 7.094 3.723 -9.547 1 98.75 67 ILE B O 1
ATOM 2759 N N . LEU B 1 68 ? 7.246 3.012 -7.406 1 98.81 68 LEU B N 1
ATOM 2760 C CA . LEU B 1 68 ? 8.406 3.838 -7.105 1 98.81 68 LEU B CA 1
ATOM 2761 C C . LEU B 1 68 ? 9.617 3.389 -7.914 1 98.81 68 LEU B C 1
ATOM 2763 O O . LEU B 1 68 ? 10.391 4.219 -8.406 1 98.81 68 LEU B O 1
ATOM 2767 N N . LEU B 1 69 ? 9.781 2.086 -8.07 1 98.81 69 LEU B N 1
ATOM 2768 C CA . LEU B 1 69 ? 10.883 1.563 -8.867 1 98.81 69 LEU B CA 1
ATOM 2769 C C . LEU B 1 69 ? 10.781 2.033 -10.32 1 98.81 69 LEU B C 1
ATOM 2771 O O . LEU B 1 69 ? 11.789 2.363 -10.945 1 98.81 69 LEU B O 1
ATOM 2775 N N . ALA B 1 70 ? 9.562 2.029 -10.844 1 98.81 70 ALA B N 1
ATOM 2776 C CA . ALA B 1 70 ? 9.359 2.5 -12.211 1 98.81 70 ALA B CA 1
ATOM 2777 C C . ALA B 1 70 ? 9.805 3.951 -12.359 1 98.81 70 ALA B C 1
ATOM 2779 O O . ALA B 1 70 ? 10.453 4.305 -13.352 1 98.81 70 ALA B O 1
ATOM 2780 N N . ASP B 1 71 ? 9.477 4.77 -11.406 1 98.62 71 ASP B N 1
ATOM 2781 C CA . ASP B 1 71 ? 9.883 6.172 -11.438 1 98.62 71 ASP B CA 1
ATOM 2782 C C . ASP B 1 71 ? 11.406 6.305 -11.398 1 98.62 71 ASP B C 1
ATOM 2784 O O . ASP B 1 71 ? 11.977 7.09 -12.156 1 98.62 71 ASP B O 1
ATOM 2788 N N . ALA B 1 72 ? 12.031 5.551 -10.5 1 98.5 72 ALA B N 1
ATOM 2789 C CA . ALA B 1 72 ? 13.492 5.574 -10.383 1 98.5 72 ALA B CA 1
ATOM 2790 C C . ALA B 1 72 ? 14.148 5.172 -11.695 1 98.5 72 ALA B C 1
ATOM 2792 O O . ALA B 1 72 ? 15.141 5.781 -12.117 1 98.5 72 ALA B O 1
ATOM 2793 N N . LEU B 1 73 ? 13.578 4.152 -12.328 1 98.62 73 LEU B N 1
ATOM 2794 C CA . LEU B 1 73 ? 14.141 3.656 -13.578 1 98.62 73 LEU B CA 1
ATOM 2795 C C . LEU B 1 73 ? 14 4.695 -14.688 1 98.62 73 LEU B C 1
ATOM 2797 O O . LEU B 1 73 ? 14.93 4.895 -15.477 1 98.62 73 LEU B O 1
ATOM 2801 N N . LYS B 1 74 ? 12.875 5.34 -14.766 1 97.75 74 LYS B N 1
ATOM 2802 C CA . LYS B 1 74 ? 12.695 6.402 -15.75 1 97.75 74 LYS B CA 1
ATOM 2803 C C . LYS B 1 74 ? 13.68 7.543 -15.523 1 97.75 74 LYS B C 1
ATOM 2805 O O . LYS B 1 74 ? 14.219 8.109 -16.469 1 97.75 74 LYS B O 1
ATOM 2810 N N . GLU B 1 75 ? 13.891 7.828 -14.242 1 95.94 75 GLU B N 1
ATOM 2811 C CA . GLU B 1 75 ? 14.875 8.836 -13.883 1 95.94 75 GLU B CA 1
ATOM 2812 C C . GLU B 1 75 ? 16.266 8.445 -14.367 1 95.94 75 GLU B C 1
ATOM 2814 O O . GLU B 1 75 ? 17.078 9.305 -14.703 1 95.94 75 GLU B O 1
ATOM 2819 N N . CYS B 1 76 ? 16.5 7.18 -14.438 1 96.62 76 CYS B N 1
ATOM 2820 C CA . CYS B 1 76 ? 17.781 6.664 -14.875 1 96.62 76 CYS B CA 1
ATOM 2821 C C . CYS B 1 76 ? 17.875 6.605 -16.391 1 96.62 76 CYS B C 1
ATOM 2823 O O . CYS B 1 76 ? 18.906 6.238 -16.953 1 96.62 76 CYS B O 1
ATOM 2825 N N . GLY B 1 77 ? 16.75 6.887 -17.094 1 96.62 77 GLY B N 1
ATOM 2826 C CA . GLY B 1 77 ? 16.766 6.977 -18.547 1 96.62 77 GLY B CA 1
ATOM 2827 C C . GLY B 1 77 ? 16.172 5.758 -19.234 1 96.62 77 GLY B C 1
ATOM 2828 O O . GLY B 1 77 ? 16.219 5.645 -20.453 1 96.62 77 GLY B O 1
ATOM 2829 N N . VAL B 1 78 ? 15.625 4.84 -18.469 1 98.25 78 VAL B N 1
ATOM 2830 C CA . VAL B 1 78 ? 15.008 3.654 -19.062 1 98.25 78 VAL B CA 1
ATOM 2831 C C . VAL B 1 78 ? 13.773 4.059 -19.859 1 98.25 78 VAL B C 1
ATOM 2833 O O . VAL B 1 78 ? 12.984 4.895 -19.422 1 98.25 78 VAL B O 1
ATOM 2836 N N . LYS B 1 79 ? 13.586 3.432 -20.984 1 98.06 79 LYS B N 1
ATOM 2837 C CA . LYS B 1 79 ? 12.516 3.826 -21.906 1 98.06 79 LYS B CA 1
ATOM 2838 C C . LYS B 1 79 ? 11.328 2.867 -21.812 1 98.06 79 LYS B C 1
ATOM 2840 O O . LYS B 1 79 ? 10.172 3.283 -21.922 1 98.06 79 LYS B O 1
ATOM 2845 N N . GLU B 1 80 ? 11.656 1.597 -21.641 1 98.5 80 GLU B N 1
ATOM 2846 C CA . GLU B 1 80 ? 10.625 0.57 -21.578 1 98.5 80 GLU B CA 1
ATOM 2847 C C . GLU B 1 80 ? 10.75 -0.259 -20.297 1 98.5 80 GLU B C 1
ATOM 2849 O O . GLU B 1 80 ? 11.82 -0.79 -20 1 98.5 80 GLU B O 1
ATOM 2854 N N . ILE B 1 81 ? 9.641 -0.347 -19.578 1 98.81 81 ILE B N 1
ATOM 2855 C CA . ILE B 1 81 ? 9.68 -1.073 -18.312 1 98.81 81 ILE B CA 1
ATOM 2856 C C . ILE B 1 81 ? 8.617 -2.17 -18.312 1 98.81 81 ILE B C 1
ATOM 2858 O O . ILE B 1 81 ? 7.438 -1.903 -18.578 1 98.81 81 ILE B O 1
ATOM 2862 N N . THR B 1 82 ? 9 -3.424 -18.062 1 98.88 82 THR B N 1
ATOM 2863 C CA . THR B 1 82 ? 8.117 -4.566 -17.875 1 98.88 82 THR B CA 1
ATOM 2864 C C . THR B 1 82 ? 7.98 -4.906 -16.391 1 98.88 82 THR B C 1
ATOM 2866 O O . THR B 1 82 ? 8.977 -4.957 -15.664 1 98.88 82 THR B O 1
ATOM 2869 N N . LEU B 1 83 ? 6.738 -5.047 -15.953 1 98.88 83 LEU B N 1
ATOM 2870 C CA . LEU B 1 83 ? 6.5 -5.547 -14.602 1 98.88 83 LEU B CA 1
ATOM 2871 C C . LEU B 1 83 ? 6.211 -7.047 -14.625 1 98.88 83 LEU B C 1
ATOM 2873 O O . LEU B 1 83 ? 5.238 -7.484 -15.242 1 98.88 83 LEU B O 1
ATOM 2877 N N . VAL B 1 84 ? 7.066 -7.809 -14.039 1 98.88 84 VAL B N 1
ATOM 2878 C CA . VAL B 1 84 ? 6.789 -9.211 -13.758 1 98.88 84 VAL B CA 1
ATOM 2879 C C . VAL B 1 84 ? 6.285 -9.367 -12.328 1 98.88 84 VAL B C 1
ATOM 2881 O O . VAL B 1 84 ? 7.043 -9.172 -11.375 1 98.88 84 VAL B O 1
ATOM 2884 N N . ALA B 1 85 ? 5.059 -9.617 -12.203 1 98.75 85 ALA B N 1
ATOM 2885 C CA . ALA B 1 85 ? 4.434 -9.93 -10.922 1 98.75 85 ALA B CA 1
ATOM 2886 C C . ALA B 1 85 ? 4 -11.391 -10.859 1 98.75 85 ALA B C 1
ATOM 2888 O O . ALA B 1 85 ? 2.832 -11.711 -11.102 1 98.75 85 ALA B O 1
ATOM 2889 N N . PRO B 1 86 ? 4.934 -12.258 -10.445 1 98.62 86 PRO B N 1
ATOM 2890 C CA . PRO B 1 86 ? 4.594 -13.688 -10.461 1 98.62 86 PRO B CA 1
ATOM 2891 C C . PRO B 1 86 ? 3.303 -13.992 -9.711 1 98.62 86 PRO B C 1
ATOM 2893 O O . PRO B 1 86 ? 2.482 -14.781 -10.18 1 98.62 86 PRO B O 1
ATOM 2896 N N . TYR B 1 87 ? 3.141 -13.5 -8.539 1 98.5 87 TYR B N 1
ATOM 2897 C CA . TYR B 1 87 ? 1.873 -13.422 -7.824 1 98.5 87 TYR B CA 1
ATOM 2898 C C . TYR B 1 87 ? 1.265 -12.031 -7.941 1 98.5 87 TYR B C 1
ATOM 2900 O O . TYR B 1 87 ? 1.838 -11.055 -7.453 1 98.5 87 TYR B O 1
ATOM 2908 N N . LEU B 1 88 ? 0.165 -11.898 -8.586 1 98.38 88 LEU B N 1
ATOM 2909 C CA . LEU B 1 88 ? -0.512 -10.625 -8.812 1 98.38 88 LEU B CA 1
ATOM 2910 C C . LEU B 1 88 ? -1.602 -10.398 -7.773 1 98.38 88 LEU B C 1
ATOM 2912 O O . LEU B 1 88 ? -2.654 -11.039 -7.816 1 98.38 88 LEU B O 1
ATOM 2916 N N . ALA B 1 89 ? -1.398 -9.438 -6.953 1 97.94 89 ALA B N 1
ATOM 2917 C CA . ALA B 1 89 ? -2.334 -9.125 -5.875 1 97.94 89 ALA B CA 1
ATOM 2918 C C . ALA B 1 89 ? -3.668 -8.633 -6.434 1 97.94 89 ALA B C 1
ATOM 2920 O O . ALA B 1 89 ? -3.721 -8.062 -7.523 1 97.94 89 ALA B O 1
ATOM 2921 N N . TYR B 1 90 ? -4.766 -8.898 -5.703 1 98.25 90 TYR B N 1
ATOM 2922 C CA . TYR B 1 90 ? -6.117 -8.406 -5.953 1 98.25 90 TYR B CA 1
ATOM 2923 C C . TYR B 1 90 ? -6.711 -9.055 -7.199 1 98.25 90 TYR B C 1
ATOM 2925 O O . TYR B 1 90 ? -7.797 -8.672 -7.645 1 98.25 90 TYR B O 1
ATOM 2933 N N . ALA B 1 91 ? -6.027 -10.094 -7.785 1 96.94 91 ALA B N 1
ATOM 2934 C CA . ALA B 1 91 ? -6.488 -10.742 -9.008 1 96.94 91 ALA B CA 1
ATOM 2935 C C . ALA B 1 91 ? -7.777 -11.523 -8.766 1 96.94 91 ALA B C 1
ATOM 2937 O O . ALA B 1 91 ? -8.516 -11.828 -9.711 1 96.94 91 ALA B O 1
ATOM 2938 N N . ARG B 1 92 ? -8.102 -11.875 -7.465 1 95.81 92 ARG B N 1
ATOM 2939 C CA . ARG B 1 92 ? -9.328 -12.594 -7.133 1 95.81 92 ARG B CA 1
ATOM 2940 C C . ARG B 1 92 ? -10.508 -11.633 -7.004 1 95.81 92 ARG B C 1
ATOM 2942 O O . ARG B 1 92 ? -11.664 -12.062 -6.969 1 95.81 92 ARG B O 1
ATOM 2949 N N . GLN B 1 93 ? -10.227 -10.305 -6.867 1 97.38 93 GLN B N 1
ATOM 2950 C CA . GLN B 1 93 ? -11.266 -9.281 -6.855 1 97.38 93 GLN B CA 1
ATOM 2951 C C . GLN B 1 93 ? -11.516 -8.742 -8.258 1 97.38 93 GLN B C 1
ATOM 2953 O O . GLN B 1 93 ? -11.281 -7.562 -8.523 1 97.38 93 GLN B O 1
ATOM 2958 N N . ASP B 1 94 ? -12.062 -9.633 -9.172 1 97.25 94 ASP B N 1
ATOM 2959 C CA . ASP B 1 94 ? -12.086 -9.391 -10.609 1 97.25 94 ASP B CA 1
ATOM 2960 C C . ASP B 1 94 ? -13.516 -9.172 -11.102 1 97.25 94 ASP B C 1
ATOM 2962 O O . ASP B 1 94 ? -13.727 -8.906 -12.289 1 97.25 94 ASP B O 1
ATOM 2966 N N . LYS B 1 95 ? -14.461 -9.258 -10.219 1 96.38 95 LYS B N 1
ATOM 2967 C CA . LYS B 1 95 ? -15.859 -9.047 -10.594 1 96.38 95 LYS B CA 1
ATOM 2968 C C . LYS B 1 95 ? -16.672 -8.547 -9.406 1 96.38 95 LYS B C 1
ATOM 2970 O O . LYS B 1 95 ? -16.203 -8.57 -8.266 1 96.38 95 LYS B O 1
ATOM 2975 N N . LEU B 1 96 ? -17.906 -8.078 -9.719 1 95.81 96 LEU B N 1
ATOM 2976 C CA . LEU B 1 96 ? -18.828 -7.633 -8.688 1 95.81 96 LEU B CA 1
ATOM 2977 C C . LEU B 1 96 ? -19.672 -8.797 -8.164 1 95.81 96 LEU B C 1
ATOM 2979 O O . LEU B 1 96 ? -20.203 -9.578 -8.953 1 95.81 96 LEU B O 1
ATOM 2983 N N . PHE B 1 97 ? -19.672 -8.93 -6.891 1 94.62 97 PHE B N 1
ATOM 2984 C CA . PHE B 1 97 ? -20.609 -9.859 -6.266 1 94.62 97 PHE B CA 1
ATOM 2985 C C . PHE B 1 97 ? -21.766 -9.109 -5.625 1 94.62 97 PHE B C 1
ATOM 2987 O O . PHE B 1 97 ? -22.891 -9.617 -5.582 1 94.62 97 PHE B O 1
ATOM 2994 N N . ASN B 1 98 ? -21.453 -7.906 -5.098 1 95.5 98 ASN B N 1
ATOM 2995 C CA . ASN B 1 98 ? -22.438 -7.004 -4.488 1 95.5 98 ASN B CA 1
ATOM 2996 C C . ASN B 1 98 ? -22.297 -5.586 -5.039 1 95.5 98 ASN B C 1
ATOM 2998 O O . ASN B 1 98 ? -21.203 -5.125 -5.324 1 95.5 98 ASN B O 1
ATOM 3002 N N . PRO B 1 99 ? -23.453 -4.926 -5.184 1 95.31 99 PRO B N 1
ATOM 3003 C CA . PRO B 1 99 ? -23.359 -3.521 -5.586 1 95.31 99 PRO B CA 1
ATOM 3004 C C . PRO B 1 99 ? -22.5 -2.689 -4.633 1 95.31 99 PRO B C 1
ATOM 3006 O O . PRO B 1 99 ? -22.547 -2.9 -3.418 1 95.31 99 PRO B O 1
ATOM 3009 N N . GLY B 1 100 ? -21.766 -1.799 -5.227 1 96.88 100 GLY B N 1
ATOM 3010 C CA . GLY B 1 100 ? -21 -0.883 -4.402 1 96.88 100 GLY B CA 1
ATOM 3011 C C . GLY B 1 100 ? -19.562 -1.333 -4.199 1 96.88 100 GLY B C 1
ATOM 3012 O O . GLY B 1 100 ? -18.734 -0.577 -3.684 1 96.88 100 GLY B O 1
ATOM 3013 N N . GLU B 1 101 ? -19.281 -2.568 -4.668 1 97.56 101 GLU B N 1
ATOM 3014 C CA . GLU B 1 101 ? -17.922 -3.094 -4.539 1 97.56 101 GLU B CA 1
ATOM 3015 C C . GLU B 1 101 ? -17 -2.502 -5.602 1 97.56 101 GLU B C 1
ATOM 3017 O O . GLU B 1 101 ? -17.453 -2.018 -6.633 1 97.56 101 GLU B O 1
ATOM 3022 N N . ALA B 1 102 ? -15.742 -2.533 -5.301 1 98 102 ALA B N 1
ATOM 3023 C CA . ALA B 1 102 ? -14.742 -2.26 -6.328 1 98 102 ALA B CA 1
ATOM 3024 C C . ALA B 1 102 ? -14.406 -3.523 -7.113 1 98 102 ALA B C 1
ATOM 3026 O O . ALA B 1 102 ? -14.516 -4.633 -6.59 1 98 102 ALA B O 1
ATOM 3027 N N . ILE B 1 103 ? -14.156 -3.355 -8.344 1 98.44 103 ILE B N 1
ATOM 3028 C CA . ILE B 1 103 ? -13.367 -4.355 -9.055 1 98.44 103 ILE B CA 1
ATOM 3029 C C . ILE B 1 103 ? -11.883 -4.008 -8.945 1 98.44 103 ILE B C 1
ATOM 3031 O O . ILE B 1 103 ? -11.352 -3.268 -9.773 1 98.44 103 ILE B O 1
ATOM 3035 N N . SER B 1 104 ? -11.281 -4.547 -7.922 1 98.5 104 SER B N 1
ATOM 3036 C CA . SER B 1 104 ? -9.984 -4.062 -7.461 1 98.5 104 SER B CA 1
ATOM 3037 C C . SER B 1 104 ? -8.914 -4.234 -8.539 1 98.5 104 SER B C 1
ATOM 3039 O O . SER B 1 104 ? -8.133 -3.316 -8.797 1 98.5 104 SER B O 1
ATOM 3041 N N . ILE B 1 105 ? -8.875 -5.406 -9.18 1 98.62 105 ILE B N 1
ATOM 3042 C CA . ILE B 1 105 ? -7.824 -5.66 -10.156 1 98.62 105 ILE B CA 1
ATOM 3043 C C . ILE B 1 105 ? -8.023 -4.762 -11.375 1 98.62 105 ILE B C 1
ATOM 3045 O O . ILE B 1 105 ? -7.055 -4.383 -12.039 1 98.62 105 ILE B O 1
ATOM 3049 N N . ARG B 1 106 ? -9.266 -4.398 -11.688 1 98.44 106 ARG B N 1
ATOM 3050 C CA . ARG B 1 106 ? -9.5 -3.434 -12.758 1 98.44 106 ARG B CA 1
ATOM 3051 C C . ARG B 1 106 ? -8.859 -2.086 -12.43 1 98.44 106 ARG B C 1
ATOM 3053 O O . ARG B 1 106 ? -8.203 -1.48 -13.281 1 98.44 106 ARG B O 1
ATOM 3060 N N . ALA B 1 107 ? -9.078 -1.627 -11.227 1 98.38 107 ALA B N 1
ATOM 3061 C CA . ALA B 1 107 ? -8.508 -0.359 -10.781 1 98.38 107 ALA B CA 1
ATOM 3062 C C . ALA B 1 107 ? -6.98 -0.384 -10.883 1 98.38 107 ALA B C 1
ATOM 3064 O O . ALA B 1 107 ? -6.371 0.564 -11.383 1 98.38 107 ALA B O 1
ATOM 3065 N N . LEU B 1 108 ? -6.379 -1.431 -10.445 1 98.69 108 LEU B N 1
ATOM 3066 C CA . LEU B 1 108 ? -4.922 -1.544 -10.422 1 98.69 108 LEU B CA 1
ATOM 3067 C C . LEU B 1 108 ? -4.375 -1.746 -11.828 1 98.69 108 LEU B C 1
ATOM 3069 O O . LEU B 1 108 ? -3.289 -1.26 -12.156 1 98.69 108 LEU B O 1
ATOM 3073 N N . ALA B 1 109 ? -5.125 -2.496 -12.633 1 98.69 109 ALA B N 1
ATOM 3074 C CA . ALA B 1 109 ? -4.723 -2.697 -14.023 1 98.69 109 ALA B CA 1
ATOM 3075 C C . ALA B 1 109 ? -4.598 -1.365 -14.758 1 98.69 109 ALA B C 1
ATOM 3077 O O . ALA B 1 109 ? -3.68 -1.176 -15.555 1 98.69 109 ALA B O 1
ATOM 3078 N N . LYS B 1 110 ? -5.512 -0.47 -14.461 1 97.94 110 LYS B N 1
ATOM 3079 C CA . LYS B 1 110 ? -5.453 0.861 -15.055 1 97.94 110 LYS B CA 1
ATOM 3080 C C . LYS B 1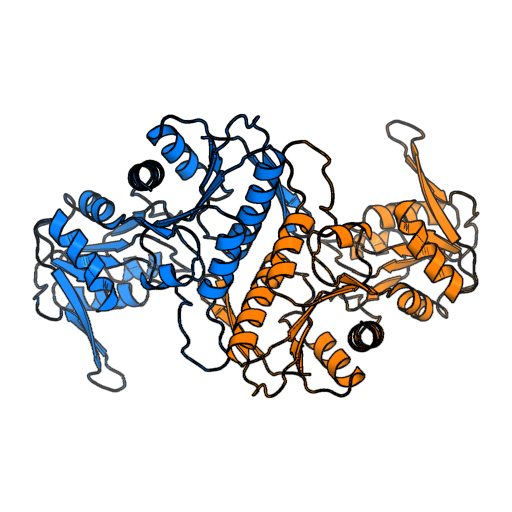 110 ? -4.176 1.59 -14.648 1 97.94 110 LYS B C 1
ATOM 3082 O O . LYS B 1 110 ? -3.525 2.23 -15.477 1 97.94 110 LYS B O 1
ATOM 3087 N N . ILE B 1 111 ? -3.814 1.437 -13.469 1 98.44 111 ILE B N 1
ATOM 3088 C CA . ILE B 1 111 ? -2.602 2.068 -12.953 1 98.44 111 ILE B CA 1
ATOM 3089 C C . ILE B 1 111 ? -1.377 1.457 -13.633 1 98.44 111 ILE B C 1
ATOM 3091 O O . ILE B 1 111 ? -0.521 2.178 -14.148 1 98.44 111 ILE B O 1
ATOM 3095 N N . TYR B 1 112 ? -1.321 0.144 -13.633 1 98.69 112 TYR B N 1
ATOM 3096 C CA . TYR B 1 112 ? -0.187 -0.541 -14.242 1 98.69 112 TYR B CA 1
ATOM 3097 C C . TYR B 1 112 ? -0.048 -0.164 -15.719 1 98.69 112 TYR B C 1
ATOM 3099 O O . TYR B 1 112 ? 1.062 0.059 -16.203 1 98.69 112 TYR B O 1
ATOM 3107 N N . SER B 1 113 ? -1.184 -0.036 -16.375 1 98.62 113 SER B N 1
ATOM 3108 C CA . SER B 1 113 ? -1.199 0.229 -17.812 1 98.62 113 SER B CA 1
ATOM 3109 C C . SER B 1 113 ? -0.666 1.624 -18.125 1 98.62 113 SER B C 1
ATOM 3111 O O . SER B 1 113 ? -0.231 1.894 -19.25 1 98.62 113 SER B O 1
ATOM 3113 N N . ASN B 1 114 ? -0.685 2.516 -17.125 1 97.69 114 ASN B N 1
ATOM 3114 C CA . ASN B 1 114 ? -0.205 3.877 -17.328 1 97.69 114 ASN B CA 1
ATOM 3115 C C . ASN B 1 114 ? 1.256 4.023 -16.906 1 97.69 114 ASN B C 1
ATOM 3117 O O . ASN B 1 114 ? 1.887 5.047 -17.188 1 97.69 114 ASN B O 1
ATOM 3121 N N . ILE B 1 115 ? 1.785 3.008 -16.25 1 98.12 115 ILE B N 1
ATOM 3122 C CA . ILE B 1 115 ? 3.131 3.115 -15.695 1 98.12 115 ILE B CA 1
ATOM 3123 C C . ILE B 1 115 ? 4.078 2.193 -16.453 1 98.12 115 ILE B C 1
ATOM 3125 O O . ILE B 1 115 ? 5.219 2.564 -16.75 1 98.12 115 ILE B O 1
ATOM 3129 N N . PHE B 1 116 ? 3.588 1.009 -16.797 1 98.69 116 PHE B N 1
ATOM 3130 C CA . PHE B 1 116 ? 4.438 -0.017 -17.391 1 98.69 116 PHE B CA 1
ATOM 3131 C C . PHE B 1 116 ? 4.098 -0.214 -18.859 1 98.69 116 PHE B C 1
ATOM 3133 O O . PHE B 1 116 ? 3.016 0.165 -19.312 1 98.69 116 PHE B O 1
ATOM 3140 N N . ASP B 1 117 ? 5.016 -0.833 -19.578 1 98.62 117 ASP B N 1
ATOM 3141 C CA . ASP B 1 117 ? 4.816 -1.105 -21 1 98.62 117 ASP B CA 1
ATOM 3142 C C . ASP B 1 117 ? 4.277 -2.518 -21.219 1 98.62 117 ASP B C 1
ATOM 3144 O O . ASP B 1 117 ? 3.707 -2.816 -22.266 1 98.62 117 ASP B O 1
ATOM 3148 N N . ARG B 1 118 ? 4.5 -3.32 -20.219 1 98.5 118 ARG B N 1
ATOM 3149 C CA . ARG B 1 118 ? 4.098 -4.723 -20.266 1 98.5 118 ARG B CA 1
ATOM 3150 C C . ARG B 1 118 ? 3.986 -5.305 -18.859 1 98.5 118 ARG B C 1
ATOM 3152 O O . ARG B 1 118 ? 4.758 -4.941 -17.969 1 98.5 118 ARG B O 1
ATOM 3159 N N . VAL B 1 119 ? 2.973 -6.215 -18.672 1 98.81 119 VAL B N 1
ATOM 3160 C CA . VAL B 1 119 ? 2.83 -6.914 -17.391 1 98.81 119 VAL B CA 1
ATOM 3161 C C . VAL B 1 119 ? 2.832 -8.422 -17.625 1 98.81 119 VAL B C 1
ATOM 3163 O O . VAL B 1 119 ? 2.143 -8.922 -18.516 1 98.81 119 VAL B O 1
ATOM 3166 N N . ILE B 1 120 ? 3.631 -9.141 -16.875 1 98.81 120 ILE B N 1
ATOM 3167 C CA . ILE B 1 120 ? 3.719 -10.602 -16.938 1 98.81 120 ILE B CA 1
ATOM 3168 C C . ILE B 1 120 ? 3.369 -11.188 -15.562 1 98.81 120 ILE B C 1
ATOM 3170 O O . ILE B 1 120 ? 3.811 -10.68 -14.531 1 98.81 120 ILE B O 1
ATOM 3174 N N . THR B 1 121 ? 2.543 -12.172 -15.523 1 98.69 121 THR B N 1
ATOM 3175 C CA . THR B 1 121 ? 2.199 -12.859 -14.289 1 98.69 121 THR B CA 1
ATOM 3176 C C . THR B 1 121 ? 2.188 -14.375 -14.5 1 98.69 121 THR B C 1
ATOM 3178 O O . THR B 1 121 ? 2.434 -14.852 -15.609 1 98.69 121 THR B O 1
ATOM 3181 N N . ILE B 1 122 ? 2.098 -15.125 -13.391 1 98.69 122 ILE B N 1
ATOM 3182 C CA . ILE B 1 122 ? 2.039 -16.578 -13.461 1 98.69 122 ILE B CA 1
ATOM 3183 C C . ILE B 1 122 ? 0.705 -17.078 -12.898 1 98.69 122 ILE B C 1
ATOM 3185 O O . ILE B 1 122 ? 0.394 -16.844 -11.727 1 98.69 122 ILE B O 1
ATOM 3189 N N . ASN B 1 123 ? -0.089 -17.75 -13.789 1 98.12 123 ASN B N 1
ATOM 3190 C CA . ASN B 1 123 ? -1.354 -18.375 -13.43 1 98.12 123 ASN B CA 1
ATOM 3191 C C . ASN B 1 123 ? -2.256 -17.422 -12.656 1 98.12 123 ASN B C 1
ATOM 3193 O O . ASN B 1 123 ? -2.619 -17.688 -11.508 1 98.12 123 ASN B O 1
ATOM 3197 N N . PRO B 1 124 ? -2.666 -16.297 -13.297 1 95.81 124 PRO B N 1
ATOM 3198 C CA . PRO B 1 124 ? -3.674 -15.5 -12.594 1 95.81 124 PRO B CA 1
ATOM 3199 C C . PRO B 1 124 ? -4.941 -16.281 -12.281 1 95.81 124 PRO B C 1
ATOM 3201 O O . PRO B 1 124 ? -5.254 -17.266 -12.969 1 95.81 124 PRO B O 1
ATOM 3204 N N . HIS B 1 125 ? -5.637 -15.898 -11.234 1 91.44 125 HIS B N 1
ATOM 3205 C CA . HIS B 1 125 ? -6.828 -16.609 -10.789 1 91.44 125 HIS B CA 1
ATOM 3206 C C . HIS B 1 125 ? -7.844 -16.734 -11.922 1 91.44 125 HIS B C 1
ATOM 3208 O O . HIS B 1 125 ? -8.414 -17.812 -12.125 1 91.44 125 HIS B O 1
ATOM 3214 N N . GLU B 1 126 ? -8.039 -15.664 -12.609 1 94.12 126 GLU B N 1
ATOM 3215 C CA . GLU B 1 126 ? -8.898 -15.656 -13.789 1 94.12 126 GLU B CA 1
ATOM 3216 C C . GLU B 1 126 ? -8.18 -15.031 -14.984 1 94.12 126 GLU B C 1
ATOM 3218 O O . GLU B 1 126 ? -7.488 -14.016 -14.836 1 94.12 126 GLU B O 1
ATOM 3223 N N . GLU B 1 127 ? -8.477 -15.547 -16.109 1 93.62 127 GLU B N 1
ATOM 3224 C CA . GLU B 1 127 ? -7.77 -15.086 -17.297 1 93.62 127 GLU B CA 1
ATOM 3225 C C . GLU B 1 127 ? -8.414 -13.82 -17.875 1 93.62 127 GLU B C 1
ATOM 3227 O O . GLU B 1 127 ? -7.746 -13.031 -18.531 1 93.62 127 GLU B O 1
ATOM 3232 N N . HIS B 1 128 ? -9.688 -13.617 -17.625 1 96.69 128 HIS B N 1
ATOM 3233 C CA . HIS B 1 128 ? -10.406 -12.508 -18.25 1 96.69 128 HIS B CA 1
ATOM 3234 C C . HIS B 1 128 ? -9.883 -11.164 -17.75 1 96.69 128 HIS B C 1
ATOM 3236 O O . HIS B 1 128 ? -10.148 -10.125 -18.375 1 96.69 128 HIS B O 1
ATOM 3242 N N . ILE B 1 129 ? -9.062 -11.156 -16.688 1 97.75 129 ILE B N 1
ATOM 3243 C CA . ILE B 1 129 ? -8.578 -9.898 -16.125 1 97.75 129 ILE B CA 1
ATOM 3244 C C . ILE B 1 129 ? -7.672 -9.203 -17.141 1 97.75 129 ILE B C 1
ATOM 3246 O O . ILE B 1 129 ? -7.398 -8.008 -17.016 1 97.75 129 ILE B O 1
ATOM 3250 N N . LYS B 1 130 ? -7.168 -9.969 -18.156 1 98.06 130 LYS B N 1
ATOM 3251 C CA . LYS B 1 130 ? -6.352 -9.383 -19.219 1 98.06 130 LYS B CA 1
ATOM 3252 C C . LYS B 1 130 ? -7.09 -8.25 -19.922 1 98.06 130 LYS B C 1
ATOM 3254 O O . LYS B 1 130 ? -6.465 -7.309 -20.406 1 98.06 130 LYS B O 1
ATOM 3259 N N . GLU B 1 131 ? -8.406 -8.266 -19.922 1 98.25 131 GLU B N 1
ATOM 3260 C CA . GLU B 1 131 ? -9.234 -7.285 -20.609 1 98.25 131 GLU B CA 1
ATOM 3261 C C . GLU B 1 131 ? -9.18 -5.926 -19.922 1 98.25 131 GLU B C 1
ATOM 3263 O O . GLU B 1 131 ? -9.523 -4.906 -20.516 1 98.25 131 GLU B O 1
ATOM 3268 N N . PHE B 1 132 ? -8.773 -5.891 -18.641 1 98.38 132 PHE B N 1
ATOM 3269 C CA . PHE B 1 132 ? -8.719 -4.641 -17.891 1 98.38 132 PHE B CA 1
ATOM 3270 C C . PHE B 1 132 ? -7.445 -3.869 -18.234 1 98.38 132 PHE B C 1
ATOM 3272 O O . PHE B 1 132 ? -7.324 -2.689 -17.891 1 98.38 132 PHE B O 1
ATOM 3279 N N . PHE B 1 133 ? -6.469 -4.547 -18.828 1 98.56 133 PHE B N 1
ATOM 3280 C CA . PHE B 1 133 ? -5.195 -3.926 -19.172 1 98.56 133 PHE B CA 1
ATOM 3281 C C . PHE B 1 133 ? -5.227 -3.34 -20.578 1 98.56 133 PHE B C 1
ATOM 3283 O O . PHE B 1 133 ? -5.777 -3.949 -21.5 1 98.56 133 PHE B O 1
ATOM 3290 N N . THR B 1 134 ? -4.641 -2.188 -20.75 1 98.44 134 THR B N 1
ATOM 3291 C CA . THR B 1 134 ? -4.543 -1.571 -22.062 1 98.44 134 THR B CA 1
ATOM 3292 C C . THR B 1 134 ? -3.15 -1.771 -22.656 1 98.44 134 THR B C 1
ATOM 3294 O O . THR B 1 134 ? -2.82 -1.187 -23.688 1 98.44 134 THR B O 1
ATOM 3297 N N . ILE B 1 135 ? -2.297 -2.463 -22.031 1 98.44 135 ILE B N 1
ATOM 3298 C CA . ILE B 1 135 ? -0.964 -2.871 -22.453 1 98.44 135 ILE B CA 1
ATOM 3299 C C . ILE B 1 135 ? -0.886 -4.395 -22.516 1 98.44 135 ILE B C 1
ATOM 3301 O O . ILE B 1 135 ? -1.768 -5.09 -22 1 98.44 135 ILE B O 1
ATOM 3305 N N . PRO B 1 136 ? 0.138 -4.934 -23.156 1 98.31 136 PRO B N 1
ATOM 3306 C CA . PRO B 1 136 ? 0.264 -6.391 -23.172 1 98.31 136 PRO B CA 1
ATOM 3307 C C . PRO B 1 136 ? 0.274 -6.992 -21.766 1 98.31 136 PRO B C 1
ATOM 3309 O O . PRO B 1 136 ? 1.07 -6.578 -20.922 1 98.31 136 PRO B O 1
ATOM 3312 N N . PHE B 1 137 ? -0.647 -7.84 -21.531 1 98.56 137 PHE B N 1
ATOM 3313 C CA . PHE B 1 137 ? -0.749 -8.648 -20.312 1 98.56 137 PHE B CA 1
ATOM 3314 C C . PHE B 1 137 ? -0.551 -10.125 -20.641 1 98.56 137 PHE B C 1
ATOM 3316 O O . PHE B 1 137 ? -1.395 -10.742 -21.281 1 98.56 137 PHE B O 1
ATOM 3323 N N . ILE B 1 138 ? 0.559 -10.703 -20.125 1 98.19 138 ILE B N 1
ATOM 3324 C CA . ILE B 1 138 ? 0.951 -12.062 -20.484 1 98.19 138 ILE B CA 1
ATOM 3325 C C . ILE B 1 138 ? 0.939 -12.953 -19.25 1 98.19 138 ILE B C 1
ATOM 3327 O O . ILE B 1 138 ? 1.464 -12.578 -18.188 1 98.19 138 ILE B O 1
ATOM 3331 N N . SER B 1 139 ? 0.323 -14.055 -19.359 1 97.31 139 SER B N 1
ATOM 3332 C CA . SER B 1 139 ? 0.282 -15.008 -18.266 1 97.31 139 SER B CA 1
ATOM 3333 C C . SER B 1 139 ? 1.018 -16.297 -18.609 1 97.31 139 SER B C 1
ATOM 3335 O O . SER B 1 139 ? 0.868 -16.812 -19.719 1 97.31 139 SER B O 1
ATOM 3337 N N . GLY B 1 140 ? 1.876 -16.734 -17.734 1 97.88 140 GLY B N 1
ATOM 3338 C CA . GLY B 1 140 ? 2.529 -18.031 -17.875 1 97.88 140 GLY B CA 1
ATOM 3339 C C . GLY B 1 140 ? 1.891 -19.125 -17.031 1 97.88 140 GLY B C 1
ATOM 3340 O O . GLY B 1 140 ? 0.929 -18.859 -16.297 1 97.88 140 GLY B O 1
ATOM 3341 N N . ASP B 1 141 ? 2.355 -20.297 -17.25 1 98.38 141 ASP B N 1
ATOM 3342 C CA . ASP B 1 141 ? 1.81 -21.469 -16.547 1 98.38 141 ASP B CA 1
ATOM 3343 C C . ASP B 1 141 ? 2.912 -22.25 -15.844 1 98.38 141 ASP B C 1
ATOM 3345 O O . ASP B 1 141 ? 3.832 -22.75 -16.484 1 98.38 141 ASP B O 1
ATOM 3349 N N . ALA B 1 142 ? 2.789 -22.344 -14.57 1 98.69 142 ALA B N 1
ATOM 3350 C CA . ALA B 1 142 ? 3.822 -23.031 -13.797 1 98.69 142 ALA B CA 1
ATOM 3351 C C . ALA B 1 142 ? 3.367 -24.422 -13.391 1 98.69 142 ALA B C 1
ATOM 3353 O O . ALA B 1 142 ? 4.125 -25.188 -12.781 1 98.69 142 ALA B O 1
ATOM 3354 N N . VAL B 1 143 ? 2.184 -24.844 -13.773 1 98.81 143 VAL B N 1
ATOM 3355 C CA . VAL B 1 143 ? 1.603 -26.109 -13.359 1 98.81 143 VAL B CA 1
ATOM 3356 C C . VAL B 1 143 ? 2.441 -27.266 -13.906 1 98.81 143 VAL B C 1
ATOM 3358 O O . VAL B 1 143 ? 2.689 -28.25 -13.203 1 98.81 143 VAL B O 1
ATOM 3361 N N . PRO B 1 144 ? 2.928 -27.203 -15.156 1 98.75 144 PRO B N 1
ATOM 3362 C CA . PRO B 1 144 ? 3.77 -28.297 -15.648 1 98.75 144 PRO B CA 1
ATOM 3363 C C . PRO B 1 144 ? 4.996 -28.531 -14.773 1 98.75 144 PRO B C 1
ATOM 3365 O O . PRO B 1 144 ? 5.379 -29.688 -14.555 1 98.75 144 PRO B O 1
ATOM 3368 N N . LYS B 1 145 ? 5.578 -27.422 -14.258 1 98.75 145 LYS B N 1
ATOM 3369 C CA . LYS B 1 145 ? 6.742 -27.562 -13.391 1 98.75 145 LYS B CA 1
ATOM 3370 C C . LYS B 1 145 ? 6.367 -28.25 -12.086 1 98.75 145 LYS B C 1
ATOM 3372 O O . LYS B 1 145 ? 7.152 -29.047 -11.547 1 98.75 145 LYS B O 1
ATOM 3377 N N . LEU B 1 146 ? 5.191 -27.969 -11.547 1 98.75 146 LEU B N 1
ATOM 3378 C CA . LEU B 1 146 ? 4.699 -28.625 -10.352 1 98.75 146 LEU B CA 1
ATOM 3379 C C . LEU B 1 146 ? 4.504 -30.125 -10.602 1 98.75 146 LEU B C 1
ATOM 3381 O O . LEU B 1 146 ? 4.891 -30.953 -9.773 1 98.75 146 LEU B O 1
ATOM 3385 N N . ALA B 1 147 ? 3.893 -30.453 -11.742 1 98.62 147 ALA B N 1
ATOM 3386 C CA . ALA B 1 147 ? 3.645 -31.844 -12.109 1 98.62 147 ALA B CA 1
ATOM 3387 C C . ALA B 1 147 ? 4.953 -32.625 -12.25 1 98.62 147 ALA B C 1
ATOM 3389 O O . ALA B 1 147 ? 5.066 -33.75 -11.773 1 98.62 147 ALA B O 1
ATOM 3390 N N . GLU B 1 148 ? 5.965 -32 -12.867 1 98.44 148 GLU B N 1
ATOM 3391 C CA . GLU B 1 148 ? 7.277 -32.625 -13.023 1 98.44 148 GLU B CA 1
ATOM 3392 C C . GLU B 1 148 ? 7.906 -32.906 -11.664 1 98.44 148 GLU B C 1
ATOM 3394 O O . GLU B 1 148 ? 8.523 -33.969 -11.484 1 98.44 148 GLU B O 1
ATOM 3399 N N . TYR B 1 149 ? 7.742 -32 -10.766 1 98.38 149 TYR B N 1
ATOM 3400 C CA . TYR B 1 149 ? 8.328 -32.125 -9.438 1 98.38 149 TYR B CA 1
ATOM 3401 C C . TYR B 1 149 ? 7.77 -33.344 -8.711 1 98.38 149 TYR B C 1
ATOM 3403 O O . TYR B 1 149 ? 8.484 -34.031 -7.969 1 98.38 149 TYR B O 1
ATOM 3411 N N . VAL B 1 150 ? 6.473 -33.719 -8.938 1 98.06 150 VAL B N 1
ATOM 3412 C CA . VAL B 1 150 ? 5.832 -34.75 -8.148 1 98.06 150 VAL B CA 1
ATOM 3413 C C . VAL B 1 150 ? 5.84 -36.062 -8.922 1 98.06 150 VAL B C 1
ATOM 3415 O O . VAL B 1 150 ? 5.387 -37.094 -8.414 1 98.06 150 VAL B O 1
ATOM 3418 N N . LYS B 1 151 ? 6.309 -36.094 -10.109 1 97.06 151 LYS B N 1
ATOM 3419 C CA . LYS B 1 151 ? 6.203 -37.219 -11.047 1 97.06 151 LYS B CA 1
ATOM 3420 C C . LYS B 1 151 ? 6.734 -38.5 -10.422 1 97.06 151 LYS B C 1
ATOM 3422 O O . LYS B 1 151 ? 6.125 -39.562 -10.57 1 97.06 151 LYS B O 1
ATOM 3427 N N . ASP B 1 152 ? 7.844 -38.406 -9.672 1 96.81 152 ASP B N 1
ATOM 3428 C CA . ASP B 1 152 ? 8.477 -39.594 -9.125 1 96.81 152 ASP B CA 1
ATOM 3429 C C . ASP B 1 152 ? 8.055 -39.812 -7.672 1 96.81 152 ASP B C 1
ATOM 3431 O O . ASP B 1 152 ? 8.547 -40.719 -7.012 1 96.81 152 ASP B O 1
ATOM 3435 N N . LYS B 1 153 ? 7.105 -39.031 -7.246 1 97.56 153 LYS B N 1
ATOM 3436 C CA . LYS B 1 153 ? 6.715 -39.125 -5.844 1 97.56 153 LYS B CA 1
ATOM 3437 C C . LYS B 1 153 ? 5.371 -39.844 -5.691 1 97.56 153 LYS B C 1
ATOM 3439 O O . LYS B 1 153 ? 5.012 -40.25 -4.594 1 97.56 153 LYS B O 1
ATOM 3444 N N . LEU B 1 154 ? 4.672 -39.938 -6.75 1 96.81 154 LEU B N 1
ATOM 3445 C CA . LEU B 1 154 ? 3.359 -40.562 -6.762 1 96.81 154 LEU B CA 1
ATOM 3446 C C . LEU B 1 154 ? 3.311 -41.688 -7.789 1 96.81 154 LEU B C 1
ATOM 3448 O O . LEU B 1 154 ? 3.914 -41.594 -8.859 1 96.81 154 LEU B O 1
ATOM 3452 N N . ASN B 1 155 ? 2.586 -42.719 -7.41 1 95.94 155 ASN B N 1
ATOM 3453 C CA . ASN B 1 155 ? 2.42 -43.844 -8.32 1 95.94 155 ASN B CA 1
ATOM 3454 C C . ASN B 1 155 ? 1.102 -43.781 -9.086 1 95.94 155 ASN B C 1
ATOM 3456 O O . ASN B 1 155 ? 0.036 -44.031 -8.523 1 95.94 155 ASN B O 1
ATOM 3460 N N . ASP B 1 156 ? 1.129 -43.5 -10.406 1 92.88 156 ASP B N 1
ATOM 3461 C CA . ASP B 1 156 ? -0.018 -43.375 -11.305 1 92.88 156 ASP B CA 1
ATOM 3462 C C . ASP B 1 156 ? -1.179 -42.656 -10.617 1 92.88 156 ASP B C 1
ATOM 3464 O O . ASP B 1 156 ? -2.285 -43.188 -10.531 1 92.88 156 ASP B O 1
ATOM 3468 N N . PRO B 1 157 ? -0.934 -41.438 -10.234 1 97.69 157 PRO B N 1
ATOM 3469 C CA . PRO B 1 157 ? -1.933 -40.719 -9.438 1 97.69 157 PRO B CA 1
ATOM 3470 C C . PRO B 1 157 ? -3.121 -40.25 -10.266 1 97.69 157 PRO B C 1
ATOM 3472 O O . PRO B 1 157 ? -3.014 -40.125 -11.492 1 97.69 157 PRO B O 1
ATOM 3475 N N . ILE B 1 158 ? -4.238 -40 -9.578 1 98 158 ILE B N 1
ATOM 3476 C CA . ILE B 1 158 ? -5.305 -39.156 -10.117 1 98 158 ILE B CA 1
ATOM 3477 C C . ILE B 1 158 ? -5.051 -37.719 -9.75 1 98 158 ILE B C 1
ATOM 3479 O O . ILE B 1 158 ? -4.637 -37.406 -8.633 1 98 158 ILE B O 1
ATOM 3483 N N . VAL B 1 159 ? -5.27 -36.844 -10.789 1 98.75 159 VAL B N 1
ATOM 3484 C CA . VAL B 1 159 ? -5.094 -35.406 -10.523 1 98.75 159 VAL B CA 1
ATOM 3485 C C . VAL B 1 159 ? -6.461 -34.75 -10.336 1 98.75 159 VAL B C 1
ATOM 3487 O O . VAL B 1 159 ? -7.352 -34.906 -11.172 1 98.75 159 VAL B O 1
ATOM 3490 N N . LEU B 1 160 ? -6.586 -34.031 -9.219 1 98.62 160 LEU B N 1
ATOM 3491 C CA . LEU B 1 160 ? -7.887 -33.469 -8.898 1 98.62 160 LEU B CA 1
ATOM 3492 C C . LEU B 1 160 ? -7.766 -31.953 -8.68 1 98.62 160 LEU B C 1
ATOM 3494 O O . LEU B 1 160 ? -6.832 -31.484 -8.023 1 98.62 160 LEU B O 1
ATOM 3498 N N . GLY B 1 161 ? -8.625 -31.156 -9.297 1 98 161 GLY B N 1
ATOM 3499 C CA . GLY B 1 161 ? -8.859 -29.797 -8.859 1 98 161 GLY B CA 1
ATOM 3500 C C . GLY B 1 161 ? -9.797 -29.703 -7.668 1 98 161 GLY B C 1
ATOM 3501 O O . GLY B 1 161 ? -10.758 -30.469 -7.566 1 98 161 GLY B O 1
ATOM 3502 N N . PRO B 1 162 ? -9.516 -28.812 -6.789 1 96.19 162 PRO B N 1
ATOM 3503 C CA . PRO B 1 162 ? -10.375 -28.719 -5.602 1 96.19 162 PRO B CA 1
ATOM 3504 C C . PRO B 1 162 ? -11.805 -28.312 -5.938 1 96.19 162 PRO B C 1
ATOM 3506 O O . PRO B 1 162 ? -12.711 -28.5 -5.125 1 96.19 162 PRO B O 1
ATOM 3509 N N . ASP B 1 163 ? -12.031 -27.688 -7.078 1 93.12 163 ASP B N 1
ATOM 3510 C CA . ASP B 1 163 ? -13.344 -27.312 -7.594 1 93.12 163 ASP B CA 1
ATOM 3511 C C . ASP B 1 163 ? -13.336 -27.25 -9.117 1 93.12 163 ASP B C 1
ATOM 3513 O O . ASP B 1 163 ? -12.328 -27.562 -9.75 1 93.12 163 ASP B O 1
ATOM 3517 N N . GLN B 1 164 ? -14.469 -26.969 -9.633 1 92.94 164 GLN B N 1
ATOM 3518 C CA . GLN B 1 164 ? -14.594 -26.969 -11.086 1 92.94 164 GLN B CA 1
ATOM 3519 C C . GLN B 1 164 ? -13.672 -25.938 -11.719 1 92.94 164 GLN B C 1
ATOM 3521 O O . GLN B 1 164 ? -13.141 -26.156 -12.812 1 92.94 164 GLN B O 1
ATOM 3526 N N . GLY B 1 165 ? -13.445 -24.859 -11.086 1 92 165 GLY B N 1
ATOM 3527 C CA . GLY B 1 165 ? -12.594 -23.797 -11.609 1 92 165 GLY B CA 1
ATOM 3528 C C . GLY B 1 165 ? -11.141 -24.188 -11.719 1 92 165 GLY B C 1
ATOM 3529 O O . GLY B 1 165 ? -10.398 -23.641 -12.531 1 92 165 GLY B O 1
ATOM 3530 N N . ALA B 1 166 ? -10.742 -25.156 -10.961 1 95.56 166 ALA B N 1
ATOM 3531 C CA . ALA B 1 166 ? -9.352 -25.594 -10.93 1 95.56 166 ALA B CA 1
ATOM 3532 C C . ALA B 1 166 ? -9.125 -26.766 -11.875 1 95.56 166 ALA B C 1
ATOM 3534 O O . ALA B 1 166 ? -8.016 -27.297 -11.969 1 95.56 166 ALA B O 1
ATOM 3535 N N . LEU B 1 167 ? -10.203 -27.188 -12.547 1 96.44 167 LEU B N 1
ATOM 3536 C CA . LEU B 1 167 ? -10.109 -28.312 -13.469 1 96.44 167 LEU B CA 1
ATOM 3537 C C . LEU B 1 167 ? -9.039 -28.062 -14.523 1 96.44 167 LEU B C 1
ATOM 3539 O O . LEU B 1 167 ? -8.336 -29 -14.938 1 96.44 167 LEU B O 1
ATOM 3543 N N . ARG B 1 168 ? -8.922 -26.828 -14.93 1 96.44 168 ARG B N 1
ATOM 3544 C CA . ARG B 1 168 ? -7.949 -26.484 -15.969 1 96.44 168 ARG B CA 1
ATOM 3545 C C . ARG B 1 168 ? -6.527 -26.75 -15.484 1 96.44 168 ARG B C 1
ATOM 3547 O O . ARG B 1 168 ? -5.676 -27.188 -16.266 1 96.44 168 ARG B O 1
ATOM 3554 N N . PHE B 1 169 ? -6.223 -26.547 -14.242 1 97.75 169 PHE B N 1
ATOM 3555 C CA . PHE B 1 169 ? -4.906 -26.828 -13.68 1 97.75 169 PHE B CA 1
ATOM 3556 C C . PHE B 1 169 ? -4.672 -28.328 -13.578 1 97.75 169 PHE B C 1
ATOM 3558 O O . PHE B 1 169 ? -3.582 -28.812 -13.883 1 97.75 169 PHE B O 1
ATOM 3565 N N . ALA B 1 170 ? -5.742 -29.031 -13.133 1 98.25 170 ALA B N 1
ATOM 3566 C CA . ALA B 1 170 ? -5.656 -30.484 -13.031 1 98.25 170 ALA B CA 1
ATOM 3567 C C . ALA B 1 170 ? -5.363 -31.109 -14.391 1 98.25 170 ALA B C 1
ATOM 3569 O O . ALA B 1 170 ? -4.551 -32.031 -14.492 1 98.25 170 ALA B O 1
ATOM 3570 N N . LYS B 1 171 ? -6.035 -30.609 -15.391 1 98.25 171 LYS B N 1
ATOM 3571 C CA . LYS B 1 171 ? -5.848 -31.125 -16.75 1 98.25 171 LYS B CA 1
ATOM 3572 C C . LYS B 1 171 ? -4.395 -30.969 -17.188 1 98.25 171 LYS B C 1
ATOM 3574 O O . LYS B 1 171 ? -3.801 -31.906 -17.719 1 98.25 171 LYS B O 1
ATOM 3579 N N . VAL B 1 172 ? -3.822 -29.812 -16.984 1 98.44 172 VAL B N 1
ATOM 3580 C CA . VAL B 1 172 ? -2.451 -29.531 -17.391 1 98.44 172 VAL B CA 1
ATOM 3581 C C . VAL B 1 172 ? -1.488 -30.453 -16.656 1 98.44 172 VAL B C 1
ATOM 3583 O O . VAL B 1 172 ? -0.587 -31.031 -17.281 1 98.44 172 VAL B O 1
ATOM 3586 N N . ALA B 1 173 ? -1.662 -30.594 -15.398 1 98.69 173 ALA B N 1
ATOM 3587 C CA . ALA B 1 173 ? -0.796 -31.469 -14.609 1 98.69 173 ALA B CA 1
ATOM 3588 C C . ALA B 1 173 ? -0.917 -32.906 -15.07 1 98.69 173 ALA B C 1
ATOM 3590 O O . ALA B 1 173 ? 0.088 -33.625 -15.195 1 98.69 173 ALA B O 1
ATOM 3591 N N . ALA B 1 174 ? -2.139 -33.406 -15.297 1 98.44 174 ALA B N 1
ATOM 3592 C CA . ALA B 1 174 ? -2.4 -34.781 -15.711 1 98.44 174 ALA B CA 1
ATOM 3593 C C . ALA B 1 174 ? -1.73 -35.062 -17.047 1 98.44 174 ALA B C 1
ATOM 3595 O O . ALA B 1 174 ? -1.262 -36.188 -17.266 1 98.44 174 ALA B O 1
ATOM 3596 N N . GLU B 1 175 ? -1.781 -34.094 -17.906 1 98.31 175 GLU B N 1
ATOM 3597 C CA . GLU B 1 175 ? -1.132 -34.281 -19.203 1 98.31 175 GLU B CA 1
ATOM 3598 C C . GLU B 1 175 ? 0.363 -34.531 -19.047 1 98.31 175 GLU B C 1
ATOM 3600 O O . GLU B 1 175 ? 0.93 -35.375 -19.75 1 98.31 175 GLU B O 1
ATOM 3605 N N . VAL B 1 176 ? 1.007 -33.812 -18.172 1 98.06 176 VAL B N 1
ATOM 3606 C CA . VAL B 1 176 ? 2.434 -34 -17.906 1 98.06 176 VAL B CA 1
ATOM 3607 C C . VAL B 1 176 ? 2.688 -35.375 -17.281 1 98.06 176 VAL B C 1
ATOM 3609 O O . VAL B 1 176 ? 3.658 -36.031 -17.641 1 98.06 176 VAL B O 1
ATOM 3612 N N . LEU B 1 177 ? 1.806 -35.781 -16.422 1 98.06 177 LEU B N 1
ATOM 3613 C CA . LEU B 1 177 ? 1.989 -37.031 -15.656 1 98.06 177 LEU B CA 1
ATOM 3614 C C . LEU B 1 177 ? 1.491 -38.219 -16.438 1 98.06 177 LEU B C 1
ATOM 3616 O O . LEU B 1 177 ? 1.817 -39.375 -16.109 1 98.06 177 LEU B O 1
ATOM 3620 N N . GLY B 1 178 ? 0.702 -38 -17.453 1 97.44 178 GLY B N 1
ATOM 3621 C CA . GLY B 1 178 ? 0.115 -39.094 -18.234 1 97.44 178 GLY B CA 1
ATOM 3622 C C . GLY B 1 178 ? -0.935 -39.875 -17.453 1 97.44 178 GLY B C 1
ATOM 3623 O O . GLY B 1 178 ? -0.936 -41.094 -17.469 1 97.44 178 GLY B O 1
ATOM 3624 N N . THR B 1 179 ? -1.804 -39.188 -16.719 1 97.81 179 THR B N 1
ATOM 3625 C CA . THR B 1 179 ? -2.783 -39.812 -15.859 1 97.81 179 THR B CA 1
ATOM 3626 C C . THR B 1 179 ? -4.16 -39.188 -16.031 1 97.81 179 THR B C 1
ATOM 3628 O O . THR B 1 179 ? -4.34 -38.281 -16.859 1 97.81 179 THR B O 1
ATOM 3631 N N . GLU B 1 180 ? -5.168 -39.688 -15.258 1 97.88 180 GLU B N 1
ATOM 3632 C CA . GLU B 1 180 ? -6.527 -39.156 -15.297 1 97.88 180 GLU B CA 1
ATOM 3633 C C . GLU B 1 180 ? -6.672 -37.938 -14.406 1 97.88 180 GLU B C 1
ATOM 3635 O O . GLU B 1 180 ? -5.883 -37.75 -13.477 1 97.88 180 GLU B O 1
ATOM 3640 N N . TYR B 1 181 ? -7.637 -37.156 -14.812 1 98.19 181 TYR B N 1
ATOM 3641 C CA . TYR B 1 181 ? -7.906 -35.969 -14 1 98.19 181 TYR B CA 1
ATOM 3642 C C . TYR B 1 181 ? -9.406 -35.75 -13.82 1 98.19 181 TYR B C 1
ATOM 3644 O O . TYR B 1 181 ? -10.211 -36.281 -14.594 1 98.19 181 TYR B O 1
ATOM 3652 N N . ASP B 1 182 ? -9.688 -35.031 -12.844 1 97.88 182 ASP B N 1
ATOM 3653 C CA . ASP B 1 182 ? -11.055 -34.688 -12.469 1 97.88 182 ASP B CA 1
ATOM 3654 C C . ASP B 1 182 ? -11.07 -33.5 -11.523 1 97.88 182 ASP B C 1
ATOM 3656 O O . ASP B 1 182 ? -10.062 -32.781 -11.375 1 97.88 182 ASP B O 1
ATOM 3660 N N . TYR B 1 183 ? -12.242 -33.094 -11.102 1 97.19 183 TYR B N 1
ATOM 3661 C CA . TYR B 1 183 ? -12.352 -32.094 -10.039 1 97.19 183 TYR B CA 1
ATOM 3662 C C . TYR B 1 183 ? -13.258 -32.594 -8.922 1 97.19 183 TYR B C 1
ATOM 3664 O O . TYR B 1 183 ? -14.008 -33.562 -9.102 1 97.19 183 TYR B O 1
ATOM 3672 N N . LEU B 1 184 ? -13.117 -31.984 -7.785 1 95.81 184 LEU B N 1
ATOM 3673 C CA . LEU B 1 184 ? -13.922 -32.344 -6.629 1 95.81 184 LEU B CA 1
ATOM 3674 C C . LEU B 1 184 ? -15.266 -31.625 -6.645 1 95.81 184 LEU B C 1
ATOM 3676 O O . LEU B 1 184 ? -15.312 -30.406 -6.805 1 95.81 184 LEU B O 1
ATOM 3680 N N . GLU B 1 185 ? -16.234 -32.375 -6.52 1 94.31 185 GLU B N 1
ATOM 3681 C CA . GLU B 1 185 ? -17.578 -31.828 -6.461 1 94.31 185 GLU B CA 1
ATOM 3682 C C . GLU B 1 185 ? -18.125 -31.828 -5.031 1 94.31 185 GLU B C 1
ATOM 3684 O O . GLU B 1 185 ? -18.016 -32.844 -4.332 1 94.31 185 GLU B O 1
ATOM 3689 N N . LYS B 1 186 ? -18.578 -30.594 -4.633 1 88.69 186 LYS B N 1
ATOM 3690 C CA . LYS B 1 186 ? -19.172 -30.453 -3.309 1 88.69 186 LYS B CA 1
ATOM 3691 C C . LYS B 1 186 ? -20.688 -30.625 -3.373 1 88.69 186 LYS B C 1
ATOM 3693 O O . LYS B 1 186 ? -21.375 -29.875 -4.09 1 88.69 186 LYS B O 1
ATOM 3698 N N . THR B 1 187 ? -21.078 -31.703 -2.715 1 88 187 THR B N 1
ATOM 3699 C CA . THR B 1 187 ? -22.5 -32 -2.686 1 88 187 THR B CA 1
ATOM 3700 C C . THR B 1 187 ? -23.047 -31.891 -1.264 1 88 187 THR B C 1
ATOM 3702 O O . THR B 1 187 ? -22.5 -32.5 -0.339 1 88 187 THR B O 1
ATOM 3705 N N . ARG B 1 188 ? -24.172 -31.062 -1.068 1 80.94 188 ARG B N 1
ATOM 3706 C CA . ARG B 1 188 ? -24.812 -30.922 0.237 1 80.94 188 ARG B CA 1
ATOM 3707 C C . ARG B 1 188 ? -25.844 -32.031 0.459 1 80.94 188 ARG B C 1
ATOM 3709 O O . ARG B 1 188 ? -26.906 -32.031 -0.169 1 80.94 188 ARG B O 1
ATOM 3716 N N . ILE B 1 189 ? -25.5 -32.875 1.299 1 86.88 189 ILE B N 1
ATOM 3717 C CA . ILE B 1 189 ? -26.375 -34.031 1.594 1 86.88 189 ILE B CA 1
ATOM 3718 C C . ILE B 1 189 ? -27.453 -33.594 2.594 1 86.88 189 ILE B C 1
ATOM 3720 O O . ILE B 1 189 ? -28.609 -34 2.473 1 86.88 189 ILE B O 1
ATOM 3724 N N . SER B 1 190 ? -27.109 -32.812 3.592 1 84.38 190 SER B N 1
ATOM 3725 C CA . SER B 1 190 ? -27.953 -32.219 4.605 1 84.38 190 SER B CA 1
ATOM 3726 C C . SER B 1 190 ? -27.422 -30.844 5.02 1 84.38 190 SER B C 1
ATOM 3728 O O . SER B 1 190 ? -26.359 -30.422 4.555 1 84.38 190 SER B O 1
ATOM 3730 N N . PRO B 1 191 ? -28.312 -30.109 5.836 1 75.5 191 PRO B N 1
ATOM 3731 C CA . PRO B 1 191 ? -27.844 -28.781 6.258 1 75.5 191 PRO B CA 1
ATOM 3732 C C . PRO B 1 191 ? -26.5 -28.844 6.984 1 75.5 191 PRO B C 1
ATOM 3734 O O . PRO B 1 191 ? -25.75 -27.859 6.973 1 75.5 191 PRO B O 1
ATOM 3737 N N . THR B 1 192 ? -26.172 -29.953 7.535 1 81.81 192 THR B N 1
ATOM 3738 C CA . THR B 1 192 ? -24.969 -30.031 8.359 1 81.81 192 THR B CA 1
ATOM 3739 C C . THR B 1 192 ? -23.953 -30.969 7.727 1 81.81 192 THR B C 1
ATOM 3741 O O . THR B 1 192 ? -22.812 -31.047 8.188 1 81.81 192 THR B O 1
ATOM 3744 N N . GLU B 1 193 ? -24.406 -31.656 6.703 1 81.69 193 GLU B N 1
ATOM 3745 C CA . GLU B 1 193 ? -23.531 -32.688 6.133 1 81.69 193 GLU B CA 1
ATOM 3746 C C . GLU B 1 193 ? -23.172 -32.344 4.688 1 81.69 193 GLU B C 1
ATOM 3748 O O . GLU B 1 193 ? -24.047 -32.125 3.854 1 81.69 193 GLU B O 1
ATOM 3753 N N . ILE B 1 194 ? -21.859 -32.125 4.398 1 83.31 194 ILE B N 1
ATOM 3754 C CA . ILE B 1 194 ? -21.344 -31.891 3.049 1 83.31 194 ILE B CA 1
ATOM 3755 C C . ILE B 1 194 ? -20.438 -33.031 2.625 1 83.31 194 ILE B C 1
ATOM 3757 O O . ILE B 1 194 ? -19.703 -33.594 3.447 1 83.31 194 ILE B O 1
ATOM 3761 N N . LYS B 1 195 ? -20.688 -33.531 1.376 1 87.69 195 LYS B N 1
ATOM 3762 C CA . LYS B 1 195 ? -19.812 -34.531 0.796 1 87.69 195 LYS B CA 1
ATOM 3763 C C . LYS B 1 195 ? -18.953 -33.938 -0.329 1 87.69 195 LYS B C 1
ATOM 3765 O O . LYS B 1 195 ? -19.453 -33.188 -1.154 1 87.69 195 LYS B O 1
ATOM 3770 N N . ILE B 1 196 ? -17.625 -34.219 -0.335 1 90.56 196 ILE B N 1
ATOM 3771 C CA . ILE B 1 196 ? -16.688 -33.844 -1.392 1 90.56 196 ILE B CA 1
ATOM 3772 C C . ILE B 1 196 ? -16.094 -35.094 -2.035 1 90.56 196 ILE B C 1
ATOM 3774 O O . ILE B 1 196 ? -15.547 -35.938 -1.345 1 90.56 196 ILE B O 1
ATOM 3778 N N . ALA B 1 197 ? -16.312 -35.25 -3.295 1 91.31 197 ALA B N 1
ATOM 3779 C CA . ALA B 1 197 ? -15.805 -36.375 -4.043 1 91.31 197 ALA B CA 1
ATOM 3780 C C . ALA B 1 197 ? -15.477 -36 -5.48 1 91.31 197 ALA B C 1
ATOM 3782 O O . ALA B 1 197 ? -15.953 -34.969 -5.984 1 91.31 197 ALA B O 1
ATOM 3783 N N . PRO B 1 198 ? -14.555 -36.844 -6.082 1 93.5 198 PRO B N 1
ATOM 3784 C CA . PRO B 1 198 ? -14.344 -36.594 -7.508 1 93.5 198 PRO B CA 1
ATOM 3785 C C . PRO B 1 198 ? -15.633 -36.719 -8.328 1 93.5 198 PRO B C 1
ATOM 3787 O O . PRO B 1 198 ? -16.5 -37.531 -7.988 1 93.5 198 PRO B O 1
ATOM 3790 N N . LYS B 1 199 ? -15.734 -36 -9.359 1 88.62 199 LYS B N 1
ATOM 3791 C CA . LYS B 1 199 ? -16.938 -36 -10.172 1 88.62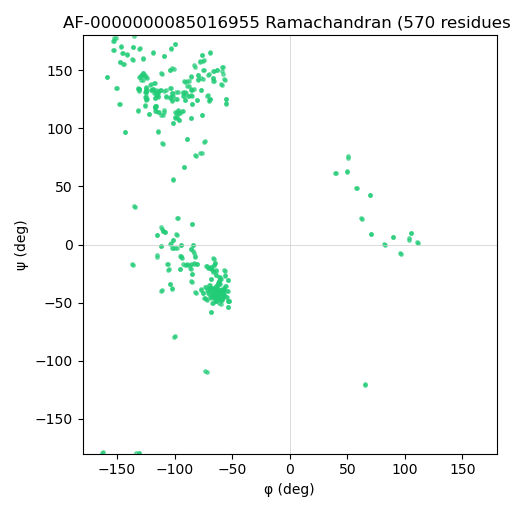 199 LYS B CA 1
ATOM 3792 C C . LYS B 1 199 ? -17.172 -37.344 -10.828 1 88.62 199 LYS B C 1
ATOM 3794 O O . LYS B 1 199 ? -18.297 -37.844 -10.859 1 88.62 199 LYS B O 1
ATOM 3799 N N . SER B 1 200 ? -16.094 -38 -11.289 1 91.38 200 SER B N 1
ATOM 3800 C CA . SER B 1 200 ? -16.312 -39.188 -12.102 1 91.38 200 SER B CA 1
ATOM 3801 C C . SER B 1 200 ? -15.359 -40.312 -11.703 1 91.38 200 SER B C 1
ATOM 3803 O O . SER B 1 200 ? -15.625 -41.469 -11.984 1 91.38 200 SER B O 1
ATOM 3805 N N . LEU B 1 201 ? -14.273 -40 -10.969 1 93.44 201 LEU B N 1
ATOM 3806 C CA . LEU B 1 201 ? -13.219 -40.969 -10.734 1 93.44 201 LEU B CA 1
ATOM 3807 C C . LEU B 1 201 ? -13.336 -41.562 -9.336 1 93.44 201 LEU B C 1
ATOM 3809 O O . LEU B 1 201 ? -13.828 -40.906 -8.414 1 93.44 201 LEU B O 1
ATOM 3813 N N . ASP B 1 202 ? -12.844 -42.812 -9.242 1 94.81 202 ASP B N 1
ATOM 3814 C CA . ASP B 1 202 ? -12.703 -43.5 -7.949 1 94.81 202 ASP B CA 1
ATOM 3815 C C . ASP B 1 202 ? -11.281 -43.375 -7.418 1 94.81 202 ASP B C 1
ATOM 3817 O O . ASP B 1 202 ? -10.32 -43.688 -8.133 1 94.81 202 ASP B O 1
ATOM 3821 N N . VAL B 1 203 ? -11.117 -43 -6.172 1 96.25 203 VAL B N 1
ATOM 3822 C CA . VAL B 1 203 ? -9.797 -42.688 -5.637 1 96.25 203 VAL B CA 1
ATOM 3823 C C . VAL B 1 203 ? -9.297 -43.875 -4.789 1 96.25 203 VAL B C 1
ATOM 3825 O O . VAL B 1 203 ? -8.195 -43.812 -4.23 1 96.25 203 VAL B O 1
ATOM 3828 N N . LYS B 1 204 ? -10.133 -44.906 -4.633 1 96.62 204 LYS B N 1
ATOM 3829 C CA . LYS B 1 204 ? -9.758 -46.031 -3.766 1 96.62 204 LYS B CA 1
ATOM 3830 C C . LYS B 1 204 ? -8.422 -46.625 -4.188 1 96.62 204 LYS B C 1
ATOM 3832 O O . LYS B 1 204 ? -8.25 -47 -5.348 1 96.62 204 LYS B O 1
ATOM 3837 N N . ASP B 1 205 ? -7.52 -46.688 -3.275 1 97.06 205 ASP B N 1
ATOM 3838 C CA . ASP B 1 205 ? -6.191 -47.281 -3.395 1 97.06 205 ASP B CA 1
ATOM 3839 C C . ASP B 1 205 ? -5.359 -46.562 -4.453 1 97.06 205 ASP B C 1
ATOM 3841 O O . ASP B 1 205 ? -4.473 -47.156 -5.066 1 97.06 205 ASP B O 1
ATOM 3845 N N . ARG B 1 206 ? -5.707 -45.312 -4.742 1 97.44 206 ARG B N 1
ATOM 3846 C CA . ARG B 1 206 ? -4.969 -44.531 -5.711 1 97.44 206 ARG B CA 1
ATOM 3847 C C . ARG B 1 206 ? -4.23 -43.375 -5.027 1 97.44 206 ARG B C 1
ATOM 3849 O O . ARG B 1 206 ? -4.707 -42.812 -4.035 1 97.44 206 ARG B O 1
ATOM 3856 N N . ASP B 1 207 ? -3.08 -43.031 -5.582 1 98.31 207 ASP B N 1
ATOM 3857 C CA . ASP B 1 207 ? -2.445 -41.781 -5.195 1 98.31 207 ASP B CA 1
ATOM 3858 C C . ASP B 1 207 ? -3.17 -40.594 -5.812 1 98.31 207 ASP B C 1
ATOM 3860 O O . ASP B 1 207 ? -3.799 -40.719 -6.863 1 98.31 207 ASP B O 1
ATOM 3864 N N . VAL B 1 208 ? -3.104 -39.469 -5.07 1 98.56 208 VAL B N 1
ATOM 3865 C CA . VAL B 1 208 ? -3.859 -38.312 -5.523 1 98.56 208 VAL B CA 1
ATOM 3866 C C . VAL B 1 208 ? -2.965 -37.094 -5.508 1 98.56 208 VAL B C 1
ATOM 3868 O O . VAL B 1 208 ? -2.191 -36.875 -4.566 1 98.56 208 VAL B O 1
ATOM 3871 N N . LEU B 1 209 ? -3.02 -36.344 -6.57 1 98.75 209 LEU B N 1
ATOM 3872 C CA . LEU B 1 209 ? -2.471 -35 -6.621 1 98.75 209 LEU B CA 1
ATOM 3873 C C . LEU B 1 209 ? -3.586 -33.938 -6.68 1 98.75 209 LEU B C 1
ATOM 3875 O O . LEU B 1 209 ? -4.387 -33.938 -7.617 1 98.75 209 LEU B O 1
ATOM 3879 N N . ILE B 1 210 ? -3.688 -33.156 -5.66 1 98.69 210 ILE B N 1
ATOM 3880 C CA . ILE B 1 210 ? -4.578 -31.984 -5.715 1 98.69 210 ILE B CA 1
ATOM 3881 C C . ILE B 1 210 ? -3.814 -30.766 -6.223 1 98.69 210 ILE B C 1
ATOM 3883 O O . ILE B 1 210 ? -2.756 -30.422 -5.688 1 98.69 210 ILE B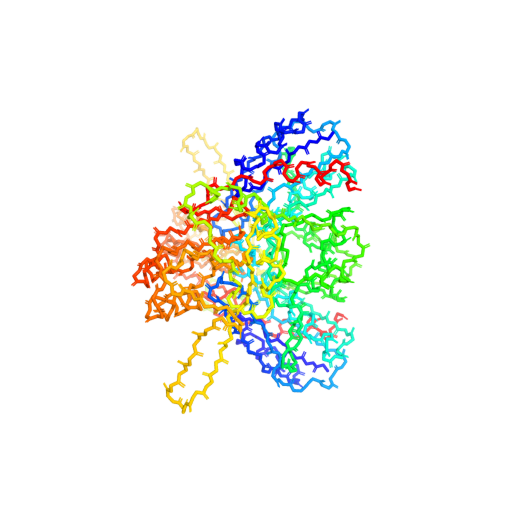 O 1
ATOM 3887 N N . VAL B 1 211 ? -4.289 -30.125 -7.277 1 98.5 211 VAL B N 1
ATOM 3888 C CA . VAL B 1 211 ? -3.562 -29 -7.867 1 98.5 211 VAL B CA 1
ATOM 3889 C C . VAL B 1 211 ? -4.465 -27.781 -7.922 1 98.5 211 VAL B C 1
ATOM 3891 O O . VAL B 1 211 ? -5.641 -27.875 -8.289 1 98.5 211 VAL B O 1
ATOM 3894 N N . ASP B 1 212 ? -3.955 -26.641 -7.551 1 97.62 212 ASP B N 1
ATOM 3895 C CA . ASP B 1 212 ? -4.668 -25.375 -7.57 1 97.62 212 ASP B CA 1
ATOM 3896 C C . ASP B 1 212 ? -3.725 -24.219 -7.91 1 97.62 212 ASP B C 1
ATOM 3898 O O . ASP B 1 212 ? -2.508 -24.406 -7.973 1 97.62 212 ASP B O 1
ATOM 3902 N N . ASP B 1 213 ? -4.273 -23.094 -8.258 1 97.44 213 ASP B N 1
ATOM 3903 C CA . ASP B 1 213 ? -3.426 -21.922 -8.453 1 97.44 213 ASP B CA 1
ATOM 3904 C C . ASP B 1 213 ? -2.947 -21.359 -7.121 1 97.44 213 ASP B C 1
ATOM 3906 O O . ASP B 1 213 ? -1.758 -21.094 -6.945 1 97.44 213 ASP B O 1
ATOM 3910 N N . ILE B 1 214 ? -3.865 -21.234 -6.168 1 97.75 214 ILE B N 1
ATOM 3911 C CA . ILE B 1 214 ? -3.541 -20.609 -4.891 1 97.75 214 ILE B CA 1
ATOM 3912 C C . ILE B 1 214 ? -4.02 -21.5 -3.744 1 97.75 214 ILE B C 1
ATOM 3914 O O . ILE B 1 214 ? -5.125 -22.031 -3.791 1 97.75 214 ILE B O 1
ATOM 3918 N N . ILE B 1 215 ? -3.244 -21.734 -2.773 1 97.69 215 ILE B N 1
ATOM 3919 C CA . ILE B 1 215 ? -3.686 -22.219 -1.467 1 97.69 215 ILE B CA 1
ATOM 3920 C C . ILE B 1 215 ? -3.467 -21.125 -0.421 1 97.69 215 ILE B C 1
ATOM 3922 O O . ILE B 1 215 ? -2.326 -20.781 -0.105 1 97.69 215 ILE B O 1
ATOM 3926 N N . SER B 1 216 ? -4.504 -20.609 0.069 1 96.06 216 SER B N 1
ATOM 3927 C CA . SER B 1 216 ? -4.445 -19.484 1.009 1 96.06 216 SER B CA 1
ATOM 3928 C C . SER B 1 216 ? -4.617 -19.969 2.445 1 96.06 216 SER B C 1
ATOM 3930 O O . SER B 1 216 ? -3.646 -20.359 3.1 1 96.06 216 SER B O 1
ATOM 3932 N N . THR B 1 217 ? -5.844 -20.25 2.904 1 95.5 217 THR B N 1
ATOM 3933 C CA . THR B 1 217 ? -6.082 -20.703 4.27 1 95.5 217 THR B CA 1
ATOM 3934 C C . THR B 1 217 ? -6 -22.219 4.363 1 95.5 217 THR B C 1
ATOM 3936 O O . THR B 1 217 ? -5.91 -22.781 5.461 1 95.5 217 THR B O 1
ATOM 3939 N N . GLY B 1 218 ? -6.094 -22.859 3.223 1 96.06 218 GLY B N 1
ATOM 3940 C CA . GLY B 1 218 ? -5.922 -24.297 3.143 1 96.06 218 GLY B CA 1
ATOM 3941 C C . GLY B 1 218 ? -7.18 -25.062 3.5 1 96.06 218 GLY B C 1
ATOM 3942 O O . GLY B 1 218 ? -7.207 -26.297 3.408 1 96.06 218 GLY B O 1
ATOM 3943 N N . GLY B 1 219 ? -8.258 -24.391 3.844 1 94.25 219 GLY B N 1
ATOM 3944 C CA . GLY B 1 219 ? -9.477 -25.016 4.312 1 94.25 219 GLY B CA 1
ATOM 3945 C C . GLY B 1 219 ? -10.086 -25.969 3.297 1 94.25 219 GLY B C 1
ATOM 3946 O O . GLY B 1 219 ? -10.391 -27.125 3.613 1 94.25 219 GLY B O 1
ATOM 3947 N N . THR B 1 220 ? -10.281 -25.531 2.043 1 93.19 220 THR B N 1
ATOM 3948 C CA . THR B 1 220 ? -10.891 -26.312 0.977 1 93.19 220 THR B CA 1
ATOM 3949 C C . THR B 1 220 ? -10.055 -27.562 0.679 1 93.19 220 THR B C 1
ATOM 3951 O O . THR B 1 220 ? -10.586 -28.672 0.623 1 93.19 220 THR B O 1
ATOM 3954 N N . VAL B 1 221 ? -8.789 -27.406 0.616 1 96.75 221 VAL B N 1
ATOM 3955 C CA . VAL B 1 221 ? -7.898 -28.5 0.263 1 96.75 221 VAL B CA 1
ATOM 3956 C C . VAL B 1 221 ? -7.832 -29.5 1.414 1 96.75 221 VAL B C 1
ATOM 3958 O O . VAL B 1 221 ? -7.832 -30.719 1.19 1 96.75 221 VAL B O 1
ATOM 3961 N N . ALA B 1 222 ? -7.809 -28.984 2.611 1 96.88 222 ALA B N 1
ATOM 3962 C CA . ALA B 1 222 ? -7.75 -29.875 3.777 1 96.88 222 ALA B CA 1
ATOM 3963 C C . ALA B 1 222 ? -9.016 -30.719 3.889 1 96.88 222 ALA B C 1
ATOM 3965 O O . ALA B 1 222 ? -8.945 -31.922 4.141 1 96.88 222 ALA B O 1
ATOM 3966 N N . THR B 1 223 ? -10.141 -30.062 3.748 1 95.06 223 THR B N 1
ATOM 3967 C CA . THR B 1 223 ? -11.414 -30.781 3.809 1 95.06 223 THR B CA 1
ATOM 3968 C C . THR B 1 223 ? -11.484 -31.844 2.717 1 95.06 223 THR B C 1
ATOM 3970 O O . THR B 1 223 ? -11.914 -32.969 2.971 1 95.06 223 THR B O 1
ATOM 3973 N N . ALA B 1 224 ? -11.055 -31.453 1.549 1 95.5 224 ALA B N 1
ATOM 3974 C CA . ALA B 1 224 ? -11.031 -32.406 0.428 1 95.5 224 ALA B CA 1
ATOM 3975 C C . ALA B 1 224 ? -10.133 -33.594 0.732 1 95.5 224 ALA B C 1
ATOM 3977 O O . ALA B 1 224 ? -10.508 -34.75 0.479 1 95.5 224 ALA B O 1
ATOM 3978 N N . ALA B 1 225 ? -8.961 -33.375 1.271 1 97.06 225 ALA B N 1
ATOM 3979 C CA . ALA B 1 225 ? -7.996 -34.406 1.569 1 97.06 225 ALA B CA 1
ATOM 3980 C C . ALA B 1 225 ? -8.555 -35.406 2.586 1 97.06 225 ALA B C 1
ATOM 3982 O O . ALA B 1 225 ? -8.398 -36.625 2.436 1 97.06 225 ALA B O 1
ATOM 3983 N N . LYS B 1 226 ? -9.211 -34.875 3.584 1 96.12 226 LYS B N 1
ATOM 3984 C CA . LYS B 1 226 ? -9.812 -35.75 4.598 1 96.12 226 LYS B CA 1
ATOM 3985 C C . LYS B 1 226 ? -10.836 -36.688 3.977 1 96.12 226 LYS B C 1
ATOM 3987 O O . LYS B 1 226 ? -10.852 -37.875 4.273 1 96.12 226 LYS B O 1
ATOM 3992 N N . MET B 1 227 ? -11.625 -36.125 3.203 1 94.69 227 MET B N 1
ATOM 3993 C CA . MET B 1 227 ? -12.688 -36.938 2.588 1 94.69 227 MET B CA 1
ATOM 3994 C C . MET B 1 227 ? -12.117 -37.938 1.617 1 94.69 227 MET B C 1
ATOM 3996 O O . MET B 1 227 ? -12.625 -39.062 1.511 1 94.69 227 MET B O 1
ATOM 4000 N N . LEU B 1 228 ? -11.078 -37.562 0.877 1 97.19 228 LEU B N 1
ATOM 4001 C CA . LEU B 1 228 ? -10.43 -38.5 -0.048 1 97.19 228 LEU B CA 1
ATOM 4002 C C . LEU B 1 228 ? -9.805 -39.656 0.702 1 97.19 228 LEU B C 1
ATOM 4004 O O . LEU B 1 228 ? -9.859 -40.812 0.237 1 97.19 228 LEU B O 1
ATOM 4008 N N . LYS B 1 229 ? -9.242 -39.375 1.82 1 96.69 229 LYS B N 1
ATOM 4009 C CA . LYS B 1 229 ? -8.695 -40.438 2.656 1 96.69 229 LYS B CA 1
ATOM 4010 C C . LYS B 1 229 ? -9.797 -41.406 3.125 1 96.69 229 LYS B C 1
ATOM 4012 O O . LYS B 1 229 ? -9.609 -42.625 3.133 1 96.69 229 LYS B O 1
ATOM 4017 N N . GLU B 1 230 ? -10.859 -40.812 3.516 1 95.12 230 GLU B N 1
ATOM 4018 C CA . GLU B 1 230 ? -12 -41.625 3.945 1 95.12 230 GLU B CA 1
ATOM 4019 C C . GLU B 1 230 ? -12.516 -42.5 2.811 1 95.12 230 GLU B C 1
ATOM 4021 O O . GLU B 1 230 ? -13.047 -43.594 3.055 1 95.12 230 GLU B O 1
ATOM 4026 N N . GLN B 1 231 ? -12.312 -42.031 1.636 1 95.88 231 GLN B N 1
ATOM 4027 C CA . GLN B 1 231 ? -12.766 -42.781 0.455 1 95.88 231 GLN B CA 1
ATOM 4028 C C . GLN B 1 231 ? -11.727 -43.812 0.015 1 95.88 231 GLN B C 1
ATOM 4030 O O . GLN B 1 231 ? -11.93 -44.531 -0.971 1 95.88 231 GLN B O 1
ATOM 4035 N N . GLY B 1 232 ? -10.547 -43.812 0.721 1 96.88 232 GLY B N 1
ATOM 4036 C CA . GLY B 1 232 ? -9.586 -44.875 0.501 1 96.88 232 GLY B CA 1
ATOM 4037 C C . GLY B 1 232 ? -8.383 -44.438 -0.308 1 96.88 232 GLY B C 1
ATOM 4038 O O . GLY B 1 232 ? -7.586 -45.25 -0.753 1 96.88 232 GLY B O 1
ATOM 4039 N N . ALA B 1 233 ? -8.242 -43.188 -0.541 1 97.44 233 ALA B N 1
ATOM 4040 C CA . ALA B 1 233 ? -7.074 -42.688 -1.268 1 97.44 233 ALA B CA 1
ATOM 4041 C C . ALA B 1 233 ? -5.785 -43.062 -0.554 1 97.44 233 ALA B C 1
ATOM 4043 O O . ALA B 1 233 ? -5.723 -43.062 0.678 1 97.44 233 ALA B O 1
ATOM 4044 N N . ASN B 1 234 ? -4.824 -43.469 -1.261 1 97.44 234 ASN B N 1
ATOM 4045 C CA . ASN B 1 234 ? -3.502 -43.75 -0.716 1 97.44 234 ASN B CA 1
ATOM 4046 C C . ASN B 1 234 ? -2.756 -42.469 -0.34 1 97.44 234 ASN B C 1
ATOM 4048 O O . ASN B 1 234 ? -3.154 -41.781 0.585 1 97.44 234 ASN B O 1
ATOM 4052 N N . GLU B 1 235 ? -1.708 -42.094 -1.069 1 97.81 235 GLU B N 1
ATOM 4053 C CA . GLU B 1 235 ? -0.944 -40.906 -0.787 1 97.81 235 GLU B CA 1
ATOM 4054 C C . GLU B 1 235 ? -1.552 -39.688 -1.488 1 97.81 235 GLU B C 1
ATOM 4056 O O . GLU B 1 235 ? -2.031 -39.781 -2.619 1 97.81 235 GLU B O 1
ATOM 4061 N N . ILE B 1 236 ? -1.523 -38.562 -0.739 1 98.5 236 ILE B N 1
ATOM 4062 C CA . ILE B 1 236 ? -2.049 -37.312 -1.304 1 98.5 236 ILE B CA 1
ATOM 4063 C C . ILE B 1 236 ? -0.982 -36.219 -1.245 1 98.5 236 ILE B C 1
ATOM 4065 O O . ILE B 1 236 ? -0.388 -36 -0.191 1 98.5 236 ILE B O 1
ATOM 4069 N N . ILE B 1 237 ? -0.668 -35.625 -2.359 1 98.81 237 ILE B N 1
ATOM 4070 C CA . ILE B 1 237 ? 0.164 -34.438 -2.438 1 98.81 237 ILE B CA 1
ATOM 4071 C C . ILE B 1 237 ? -0.68 -33.25 -2.898 1 98.81 237 ILE B C 1
ATOM 4073 O O . ILE B 1 237 ? -1.508 -33.375 -3.803 1 98.81 237 ILE B O 1
ATOM 4077 N N . ALA B 1 238 ? -0.558 -32.125 -2.221 1 98.81 238 ALA B N 1
ATOM 4078 C CA . ALA B 1 238 ? -1.183 -30.859 -2.65 1 98.81 238 ALA B CA 1
ATOM 4079 C C . ALA B 1 238 ? -0.161 -29.938 -3.301 1 98.81 238 ALA B C 1
ATOM 4081 O O . ALA B 1 238 ? 0.891 -29.656 -2.719 1 98.81 238 ALA B O 1
ATOM 4082 N N . ALA B 1 239 ? -0.449 -29.531 -4.496 1 98.75 239 ALA B N 1
ATOM 4083 C CA . ALA B 1 239 ? 0.421 -28.625 -5.234 1 98.75 239 ALA B CA 1
ATOM 4084 C C . ALA B 1 239 ? -0.322 -27.344 -5.617 1 98.75 239 ALA B C 1
ATOM 4086 O O . ALA B 1 239 ? -1.499 -27.391 -5.98 1 98.75 239 ALA B O 1
ATOM 4087 N N . CYS B 1 240 ? 0.325 -26.25 -5.469 1 98.69 240 CYS B N 1
ATOM 4088 C CA . CYS B 1 240 ? -0.258 -24.984 -5.914 1 98.69 240 CYS B CA 1
ATOM 4089 C C . CYS B 1 240 ? 0.814 -24.062 -6.469 1 98.69 240 CYS B C 1
ATOM 4091 O O . CYS B 1 240 ? 1.985 -24.156 -6.102 1 98.69 240 CYS B O 1
ATOM 4093 N N . VAL B 1 241 ? 0.437 -23.156 -7.316 1 98.75 241 VAL B N 1
ATOM 4094 C CA . VAL B 1 241 ? 1.364 -22.203 -7.914 1 98.75 241 VAL B CA 1
ATOM 4095 C C . VAL B 1 241 ? 1.789 -21.172 -6.871 1 98.75 241 VAL B C 1
ATOM 4097 O O . VAL B 1 241 ? 2.982 -20.922 -6.688 1 98.75 241 VAL B O 1
ATOM 4100 N N . HIS B 1 242 ? 0.832 -20.641 -6.16 1 98.69 242 HIS B N 1
ATOM 4101 C CA . HIS B 1 242 ? 1.088 -19.594 -5.172 1 98.69 242 HIS B CA 1
ATOM 4102 C C . HIS B 1 242 ? 0.792 -20.094 -3.76 1 98.69 242 HIS B C 1
ATOM 4104 O O . HIS B 1 242 ? -0.356 -20.047 -3.311 1 98.69 242 HIS B O 1
ATOM 4110 N N . PRO B 1 243 ? 1.752 -20.531 -2.977 1 98.44 243 PRO B N 1
ATOM 4111 C CA . PRO B 1 243 ? 1.531 -20.984 -1.604 1 98.44 243 PRO B CA 1
ATOM 4112 C C . PRO B 1 243 ? 1.469 -19.844 -0.6 1 98.44 243 PRO B C 1
ATOM 4114 O O . PRO B 1 243 ? 2.418 -19.625 0.159 1 98.44 243 PRO B O 1
ATOM 4117 N N . VAL B 1 244 ? 0.36 -19.172 -0.589 1 97.31 244 VAL B N 1
ATOM 4118 C CA . VAL B 1 244 ? 0.16 -18.031 0.296 1 97.31 244 VAL B CA 1
ATOM 4119 C C . VAL B 1 244 ? 0.107 -18.5 1.747 1 97.31 244 VAL B C 1
ATOM 4121 O O . VAL B 1 244 ? 0.707 -17.891 2.631 1 97.31 244 VAL B O 1
ATOM 4124 N N . LEU B 1 245 ? -0.616 -19.594 2.051 1 96.88 245 LEU B N 1
ATOM 4125 C CA . LEU B 1 245 ? -0.607 -20.359 3.291 1 96.88 245 LEU B CA 1
ATOM 4126 C C . LEU B 1 245 ? -0.773 -19.453 4.5 1 96.88 245 LEU B C 1
ATOM 4128 O O . LEU B 1 245 ? 0.124 -19.359 5.34 1 96.88 245 LEU B O 1
ATOM 4132 N N . ILE B 1 246 ? -1.881 -18.984 4.727 1 95.88 246 ILE B N 1
ATOM 4133 C CA . ILE B 1 246 ? -2.172 -18 5.77 1 95.88 246 ILE B CA 1
ATOM 4134 C C . ILE B 1 246 ? -2.365 -18.719 7.105 1 95.88 246 ILE B C 1
ATOM 4136 O O . ILE B 1 246 ? -3.025 -19.75 7.172 1 95.88 246 ILE B O 1
ATOM 4140 N N . GLY B 1 247 ? -1.754 -18.234 8.18 1 94.25 247 GLY B N 1
ATOM 4141 C CA . GLY B 1 247 ? -1.989 -18.75 9.516 1 94.25 247 GLY B CA 1
ATOM 4142 C C . GLY B 1 247 ? -1.524 -20.188 9.688 1 94.25 247 GLY B C 1
ATOM 4143 O O . GLY B 1 247 ? -0.357 -20.5 9.445 1 94.25 247 GLY B O 1
ATOM 4144 N N . ASP B 1 248 ? -2.473 -21.094 10.055 1 95.69 248 ASP B N 1
ATOM 4145 C CA . ASP B 1 248 ? -2.145 -22.484 10.328 1 95.69 248 ASP B CA 1
ATOM 4146 C C . ASP B 1 248 ? -2.422 -23.359 9.109 1 95.69 248 ASP B C 1
ATOM 4148 O O . ASP B 1 248 ? -2.658 -24.562 9.242 1 95.69 248 ASP B O 1
ATOM 4152 N N . ALA B 1 249 ? -2.432 -22.688 7.938 1 96.88 249 ALA B N 1
ATOM 4153 C CA . ALA B 1 249 ? -2.811 -23.391 6.707 1 96.88 249 ALA B CA 1
ATOM 4154 C C . ALA B 1 249 ? -1.993 -24.656 6.52 1 96.88 249 ALA B C 1
ATOM 4156 O O . ALA B 1 249 ? -2.549 -25.734 6.254 1 96.88 249 ALA B O 1
ATOM 4157 N N . LEU B 1 250 ? -0.689 -24.578 6.652 1 96.94 250 LEU B N 1
ATOM 4158 C CA . LEU B 1 250 ? 0.183 -25.719 6.41 1 96.94 250 LEU B CA 1
ATOM 4159 C C . LEU B 1 250 ? -0.072 -26.828 7.434 1 96.94 250 LEU B C 1
ATOM 4161 O O . LEU B 1 250 ? -0.125 -28 7.082 1 96.94 250 LEU B O 1
ATOM 4165 N N . ASN B 1 251 ? -0.23 -26.406 8.711 1 96.75 251 ASN B N 1
ATOM 4166 C CA . ASN B 1 251 ? -0.556 -27.344 9.773 1 96.75 251 ASN B CA 1
ATOM 4167 C C . ASN B 1 251 ? -1.875 -28.062 9.5 1 96.75 251 ASN B C 1
ATOM 4169 O O . ASN B 1 251 ? -1.968 -29.281 9.648 1 96.75 251 ASN B O 1
ATOM 4173 N N . LYS B 1 252 ? -2.83 -27.328 9.109 1 96.31 252 LYS B N 1
ATOM 4174 C CA . LYS B 1 252 ? -4.148 -27.844 8.758 1 96.31 252 LYS B CA 1
ATOM 4175 C C . LYS B 1 252 ? -4.055 -28.859 7.621 1 96.31 252 LYS B C 1
ATOM 4177 O O . LYS B 1 252 ? -4.695 -29.922 7.672 1 96.31 252 LYS B O 1
ATOM 4182 N N . LEU B 1 253 ? -3.258 -28.562 6.625 1 98.12 253 LEU B N 1
ATOM 4183 C CA . LEU B 1 253 ? -3.09 -29.422 5.465 1 98.12 253 LEU B CA 1
ATOM 4184 C C . LEU B 1 253 ? -2.426 -30.75 5.859 1 98.12 253 LEU B C 1
ATOM 4186 O O . LEU B 1 253 ? -2.877 -31.812 5.457 1 98.12 253 LEU B O 1
ATOM 4190 N N . TYR B 1 254 ? -1.428 -30.703 6.695 1 97 254 TYR B N 1
ATOM 4191 C CA . TYR B 1 254 ? -0.741 -31.922 7.109 1 97 254 TYR B CA 1
ATOM 4192 C C . TYR B 1 254 ? -1.634 -32.781 8.008 1 97 254 TYR B C 1
ATOM 4194 O O . TYR B 1 254 ? -1.647 -34 7.891 1 97 254 TYR B O 1
ATOM 4202 N N . PHE B 1 255 ? -2.449 -32.156 8.82 1 96.56 255 PHE B N 1
ATOM 4203 C CA . PHE B 1 255 ? -3.334 -32.875 9.711 1 96.56 255 PHE B CA 1
ATOM 4204 C C . PHE B 1 255 ? -4.477 -33.531 8.938 1 96.56 255 PHE B C 1
ATOM 4206 O O . PHE B 1 255 ? -5.121 -34.469 9.43 1 96.56 255 PHE B O 1
ATOM 4213 N N . SER B 1 256 ? -4.691 -33.062 7.777 1 97.06 256 SER B N 1
ATOM 4214 C CA . SER B 1 256 ? -5.781 -33.594 6.965 1 97.06 256 SER B CA 1
ATOM 4215 C C . SER B 1 256 ? -5.367 -34.875 6.254 1 97.06 256 SER B C 1
ATOM 4217 O O . SER B 1 256 ? -6.199 -35.562 5.645 1 97.06 256 SER B O 1
ATOM 4219 N N . GLY B 1 257 ? -4.051 -35.188 6.301 1 95.88 257 GLY B N 1
ATOM 4220 C CA . GLY B 1 257 ? -3.572 -36.438 5.688 1 95.88 257 GLY B CA 1
ATOM 4221 C C . GLY B 1 257 ? -2.711 -36.188 4.465 1 95.88 257 GLY B C 1
ATOM 4222 O O . GLY B 1 257 ? -2.232 -37.125 3.838 1 95.88 257 GLY B O 1
ATOM 4223 N N . ILE B 1 258 ? -2.471 -35 4.113 1 98.06 258 ILE B N 1
ATOM 4224 C CA . ILE B 1 258 ? -1.608 -34.656 2.988 1 98.06 258 ILE B CA 1
ATOM 4225 C C . ILE B 1 258 ? -0.154 -34.938 3.342 1 98.06 258 ILE B C 1
ATOM 4227 O O . ILE B 1 258 ? 0.341 -34.531 4.383 1 98.06 258 ILE B O 1
ATOM 4231 N N . LYS B 1 259 ? 0.424 -35.656 2.465 1 97.69 259 LYS B N 1
ATOM 4232 C CA . LYS B 1 259 ? 1.795 -36.125 2.688 1 97.69 259 LYS B CA 1
ATOM 4233 C C . LYS B 1 259 ? 2.791 -35 2.445 1 97.69 259 LYS B C 1
ATOM 4235 O O . LYS B 1 259 ? 3.799 -34.875 3.145 1 97.69 259 LYS B O 1
ATOM 4240 N N . GLU B 1 260 ? 2.543 -34.188 1.432 1 98.38 260 GLU B N 1
ATOM 4241 C CA . GLU B 1 260 ? 3.436 -33.125 1.026 1 98.38 260 GLU B CA 1
ATOM 4242 C C . GLU B 1 260 ? 2.658 -31.969 0.393 1 98.38 260 GLU B C 1
ATOM 4244 O O . GLU B 1 260 ? 1.69 -32.188 -0.337 1 98.38 260 GLU B O 1
ATOM 4249 N N . VAL B 1 261 ? 3.018 -30.781 0.809 1 98.75 261 VAL B N 1
ATOM 4250 C CA . VAL B 1 261 ? 2.553 -29.578 0.144 1 98.75 261 VAL B CA 1
ATOM 4251 C C . VAL B 1 261 ? 3.701 -28.938 -0.64 1 98.75 261 VAL B C 1
ATOM 4253 O O . VAL B 1 261 ? 4.797 -28.75 -0.107 1 98.75 261 VAL B O 1
ATOM 4256 N N . VAL B 1 262 ? 3.471 -28.672 -1.917 1 98.81 262 VAL B N 1
ATOM 4257 C CA . VAL B 1 262 ? 4.535 -28.109 -2.738 1 98.81 262 VAL B CA 1
ATOM 4258 C C . VAL B 1 262 ? 4.012 -26.891 -3.514 1 98.81 262 VAL B C 1
ATOM 4260 O O . VAL B 1 262 ? 2.879 -26.906 -4 1 98.81 262 VAL B O 1
ATOM 4263 N N . GLY B 1 263 ? 4.711 -25.828 -3.543 1 98.75 263 GLY B N 1
ATOM 4264 C CA . GLY B 1 263 ? 4.406 -24.625 -4.305 1 98.75 263 GLY B CA 1
ATOM 4265 C C . GLY B 1 263 ? 5.586 -24.125 -5.113 1 98.75 263 GLY B C 1
ATOM 4266 O O . GLY B 1 263 ? 6.656 -24.734 -5.117 1 98.75 263 GLY B O 1
ATOM 4267 N N . THR B 1 264 ? 5.375 -23.016 -5.832 1 98.81 264 THR B N 1
ATOM 4268 C CA . THR B 1 264 ? 6.438 -22.391 -6.621 1 98.81 264 THR B CA 1
ATOM 4269 C C . THR B 1 264 ? 6.988 -21.156 -5.914 1 98.81 264 THR B C 1
ATOM 4271 O O . THR B 1 264 ? 6.43 -20.719 -4.906 1 98.81 264 THR B O 1
ATOM 4274 N N . ASN B 1 265 ? 8.109 -20.672 -6.434 1 98.5 265 ASN B N 1
ATOM 4275 C CA . ASN B 1 265 ? 8.719 -19.484 -5.848 1 98.5 265 ASN B CA 1
ATOM 4276 C C . ASN B 1 265 ? 8.102 -18.203 -6.402 1 98.5 265 ASN B C 1
ATOM 4278 O O . ASN B 1 265 ? 8.672 -17.109 -6.262 1 98.5 265 ASN B O 1
ATOM 4282 N N . THR B 1 266 ? 6.895 -18.312 -7.023 1 98.56 266 THR B N 1
ATOM 4283 C CA . THR B 1 266 ? 6.113 -17.125 -7.301 1 98.56 266 THR B CA 1
ATOM 4284 C C . THR B 1 266 ? 5.727 -16.406 -6.004 1 98.56 266 THR B C 1
ATOM 4286 O O . THR B 1 266 ? 5.504 -15.203 -5.996 1 98.56 266 THR B O 1
ATOM 4289 N N . PHE B 1 267 ? 5.535 -17.141 -5.047 1 97.69 267 PHE B N 1
ATOM 4290 C CA . PHE B 1 267 ? 5.27 -16.719 -3.678 1 97.69 267 PHE B CA 1
ATOM 4291 C C . PHE B 1 267 ? 6.152 -17.469 -2.689 1 97.69 267 PHE B C 1
ATOM 4293 O O . PHE B 1 267 ? 6.023 -18.688 -2.535 1 97.69 267 PHE B O 1
ATOM 4300 N N . SER B 1 268 ? 7.027 -16.734 -2.031 1 95.31 268 SER B N 1
ATOM 4301 C CA . SER B 1 268 ? 7.984 -17.375 -1.141 1 95.31 268 SER B CA 1
ATOM 4302 C C . SER B 1 268 ? 7.293 -17.953 0.088 1 95.31 268 SER B C 1
ATOM 4304 O O . SER B 1 268 ? 6.516 -17.266 0.751 1 95.31 268 SER B O 1
ATOM 4306 N N . SER B 1 269 ? 7.504 -19.266 0.343 1 95.25 269 SER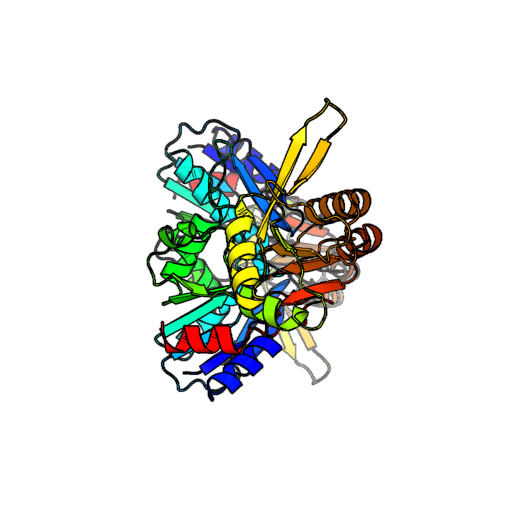 B N 1
ATOM 4307 C CA . SER B 1 269 ? 7.02 -19.984 1.52 1 95.25 269 SER B CA 1
ATOM 4308 C C . SER B 1 269 ? 7.914 -21.172 1.846 1 95.25 269 SER B C 1
ATOM 4310 O O . SER B 1 269 ? 8.867 -21.453 1.118 1 95.25 269 SER B O 1
ATOM 4312 N N . GLU B 1 270 ? 7.613 -21.812 2.936 1 94.94 270 GLU B N 1
ATOM 4313 C CA . GLU B 1 270 ? 8.406 -22.953 3.383 1 94.94 270 GLU B CA 1
ATOM 4314 C C . GLU B 1 270 ? 8.305 -24.125 2.4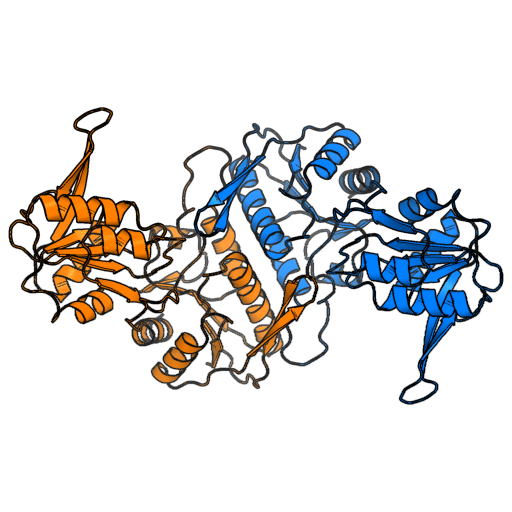 1 94.94 270 GLU B C 1
ATOM 4316 O O . GLU B 1 270 ? 9.156 -25.016 2.395 1 94.94 270 GLU B O 1
ATOM 4321 N N . VAL B 1 271 ? 7.285 -24.031 1.539 1 98.06 271 VAL B N 1
ATOM 4322 C CA . VAL B 1 271 ? 7.066 -25.188 0.679 1 98.06 271 VAL B CA 1
ATOM 4323 C C . VAL B 1 271 ? 7.316 -24.812 -0.778 1 98.06 271 VAL B C 1
ATOM 4325 O O . VAL B 1 271 ? 6.965 -25.562 -1.693 1 98.06 271 VAL B O 1
ATOM 4328 N N . SER B 1 272 ? 7.848 -23.578 -1.004 1 98.06 272 SER B N 1
ATOM 4329 C CA . SER B 1 272 ? 8.156 -23.125 -2.357 1 98.06 272 SER B CA 1
ATOM 4330 C C . SER B 1 272 ? 9.406 -23.828 -2.898 1 98.06 272 SER B C 1
ATOM 4332 O O . SER B 1 272 ? 10.492 -23.25 -2.896 1 98.06 272 SER B O 1
ATOM 4334 N N . ARG B 1 273 ? 9.18 -24.984 -3.531 1 97.56 273 ARG B N 1
ATOM 4335 C CA . ARG B 1 273 ? 10.297 -25.844 -3.938 1 97.56 273 ARG B CA 1
ATOM 4336 C C . ARG B 1 273 ? 10.531 -25.766 -5.441 1 97.56 273 ARG B C 1
ATOM 4338 O O . ARG B 1 273 ? 11.617 -26.062 -5.926 1 97.56 273 ARG B O 1
ATOM 4345 N N . VAL B 1 274 ? 9.523 -25.359 -6.148 1 98.75 274 VAL B N 1
ATOM 4346 C CA . VAL B 1 274 ? 9.594 -25.391 -7.605 1 98.75 274 VAL B CA 1
ATOM 4347 C C . VAL B 1 274 ? 9.953 -24 -8.141 1 98.75 274 VAL B C 1
ATOM 4349 O O . VAL B 1 274 ? 9.312 -23.016 -7.793 1 98.75 274 VAL B O 1
ATOM 4352 N N . ASP B 1 275 ? 10.977 -23.906 -8.914 1 98.62 275 ASP B N 1
ATOM 4353 C CA . ASP B 1 275 ? 11.5 -22.656 -9.461 1 98.62 275 ASP B CA 1
ATOM 4354 C C . ASP B 1 275 ? 10.844 -22.328 -10.805 1 98.62 275 ASP B C 1
ATOM 4356 O O . ASP B 1 275 ? 10.797 -23.172 -11.695 1 98.62 275 ASP B O 1
ATOM 4360 N N . VAL B 1 276 ? 10.359 -21.078 -10.938 1 98.75 276 VAL B N 1
ATOM 4361 C CA . VAL B 1 276 ? 9.648 -20.719 -12.156 1 98.75 276 VAL B CA 1
ATOM 4362 C C . VAL B 1 276 ? 10.492 -19.75 -12.977 1 98.75 276 VAL B C 1
ATOM 4364 O O . VAL B 1 276 ? 9.992 -19.109 -13.914 1 98.75 276 VAL B O 1
ATOM 4367 N N . SER B 1 277 ? 11.789 -19.531 -12.664 1 98.75 277 SER B N 1
ATOM 4368 C CA . SER B 1 277 ? 12.633 -18.531 -13.305 1 98.75 277 SER B CA 1
ATOM 4369 C C . SER B 1 277 ? 12.711 -18.75 -14.812 1 98.75 277 SER B C 1
ATOM 4371 O O . SER B 1 277 ? 12.672 -17.797 -15.594 1 98.75 277 SER B O 1
ATOM 4373 N N . GLU B 1 278 ? 12.781 -20.047 -15.242 1 98.38 278 GLU B N 1
ATOM 4374 C CA . GLU B 1 278 ? 12.875 -20.359 -16.672 1 98.38 278 GLU B CA 1
ATOM 4375 C C . GLU B 1 278 ? 11.562 -20.031 -17.391 1 98.38 278 GLU B C 1
ATOM 4377 O O . GLU B 1 278 ? 11.57 -19.609 -18.531 1 98.38 278 GLU B O 1
ATOM 4382 N N . VAL B 1 279 ? 10.453 -20.328 -16.688 1 98.69 279 VAL B N 1
ATOM 4383 C CA . VAL B 1 279 ? 9.148 -19.984 -17.25 1 98.69 279 VAL B CA 1
ATOM 4384 C C . VAL B 1 279 ? 9.062 -18.484 -17.484 1 98.69 279 VAL B C 1
ATOM 4386 O O . VAL B 1 279 ? 8.664 -18.031 -18.562 1 98.69 279 VAL B O 1
ATOM 4389 N N . ILE B 1 280 ? 9.484 -17.672 -16.484 1 98.81 280 ILE B N 1
ATOM 4390 C CA . ILE B 1 280 ? 9.43 -16.219 -16.562 1 98.81 280 ILE B CA 1
ATOM 4391 C C . ILE B 1 280 ? 10.375 -15.719 -17.656 1 98.81 280 ILE B C 1
ATOM 4393 O O . ILE B 1 280 ? 10 -14.859 -18.453 1 98.81 280 ILE B O 1
ATOM 4397 N N . ALA B 1 281 ? 11.594 -16.25 -17.719 1 98.81 281 ALA B N 1
ATOM 4398 C CA . ALA B 1 281 ? 12.578 -15.852 -18.719 1 98.81 281 ALA B CA 1
ATOM 4399 C C . ALA B 1 281 ? 12.047 -16.047 -20.125 1 98.81 281 ALA B C 1
ATOM 4401 O O . ALA B 1 281 ? 12.219 -15.172 -20.984 1 98.81 281 ALA B O 1
ATOM 4402 N N . LYS B 1 282 ? 11.406 -17.172 -20.344 1 98.44 282 LYS B N 1
ATOM 4403 C CA . LYS B 1 282 ? 10.828 -17.453 -21.656 1 98.44 282 LYS B CA 1
ATOM 4404 C C . LYS B 1 282 ? 9.758 -16.422 -22.016 1 98.44 282 LYS B C 1
ATOM 4406 O O . LYS B 1 282 ? 9.688 -15.977 -23.172 1 98.44 282 LYS B O 1
ATOM 4411 N N . LEU B 1 283 ? 8.922 -16.078 -21.047 1 98.56 283 LEU B N 1
ATOM 4412 C CA . LEU B 1 283 ? 7.852 -15.109 -21.281 1 98.56 283 LEU B CA 1
ATOM 4413 C C . LEU B 1 283 ? 8.422 -13.734 -21.609 1 98.56 283 LEU B C 1
ATOM 4415 O O . LEU B 1 283 ? 7.883 -13.008 -22.453 1 98.56 283 LEU B O 1
ATOM 4419 N N . ILE B 1 284 ? 9.477 -13.344 -20.906 1 98.38 284 ILE B N 1
ATOM 4420 C CA . ILE B 1 284 ? 10.117 -12.055 -21.141 1 98.38 284 ILE B CA 1
ATOM 4421 C C . ILE B 1 284 ? 10.68 -12.016 -22.562 1 98.38 284 ILE B C 1
ATOM 4423 O O . ILE B 1 284 ? 10.547 -11.008 -23.266 1 98.38 284 ILE B O 1
ATOM 4427 N N . LYS B 1 285 ? 11.227 -13.109 -23.094 1 96.38 285 LYS B N 1
ATOM 4428 C CA . LYS B 1 285 ? 11.852 -13.188 -24.406 1 96.38 285 LYS B CA 1
ATOM 4429 C C . LYS B 1 285 ? 10.797 -13.195 -25.516 1 96.38 285 LYS B C 1
ATOM 4431 O O . LYS B 1 285 ? 10.969 -12.539 -26.547 1 96.38 285 LYS B O 1
ATOM 4436 N N . GLU B 1 286 ? 9.719 -13.922 -25.328 1 90.25 286 GLU B N 1
ATOM 4437 C CA . GLU B 1 286 ? 8.75 -14.188 -26.391 1 90.25 286 GLU B CA 1
ATOM 4438 C C . GLU B 1 286 ? 7.633 -13.148 -26.375 1 90.25 286 GLU B C 1
ATOM 4440 O O . GLU B 1 286 ? 6.898 -13.008 -27.359 1 90.25 286 GLU B O 1
ATOM 4445 N N . GLY B 1 287 ? 7.449 -12.438 -25.391 1 77.75 287 GLY B N 1
ATOM 4446 C CA . GLY B 1 287 ? 6.328 -11.508 -25.297 1 77.75 287 GLY B CA 1
ATOM 4447 C C . GLY B 1 287 ? 6.652 -10.125 -25.828 1 77.75 287 GLY B C 1
ATOM 4448 O O . GLY B 1 287 ? 7.18 -9.984 -26.938 1 77.75 287 GLY B O 1
#

InterPro domains:
  IPR000836 Phosphoribosyltransferase domain [PF00156] (147-244)
  IPR000836 Phosphoribosyltransferase domain [cd06223] (142-266)
  IPR005946 Ribose-phosphate pyrophosphokinase [PTHR10210] (2-284)
  IPR005946 Ribose-phosphate pyrophosphokinase [TIGR01251] (1-285)
  IPR029057 Phosphoribosyltransferase-like [G3DSA:3.40.50.2020] (1-146)
  IPR029057 Phosphoribosyltransferase-like [G3DSA:3.40.50.2020] (147-275)
  IPR029057 Phosphoribosyltransferase-like [SSF53271] (1-153)
  IPR029057 Phosphoribosyltransferase-like [SSF53271] (113-268)
  IPR029099 Ribose-phosphate pyrophosphokinase, N-terminal domain [PF13793] (1-112)
  IPR037514 Ribose-phosphate pyrophosphokinase, archaea [MF_00583_A] (2-282)

Organism: Methanocaldococcus infernus (strain DSM 11812 / JCM 15783 / ME) (NCBI:txid573063)